Protein AF-G4FPF5-F1 (afdb_monomer)

Foldseek 3Di:
DDDDDDDDDDDDDPVRVVVVVVVVVVVVVVVVVVVVVVVVVVVVVVVVVVQVVLVVVLQVVVQVQQQQFPWKAQDPVQDDDAPQCCVPCVDPFKAWGIWTHRDLQWWIKTKIKGQDDPPFADGIFIKIFTFDADPVGDGDGCVRCVPNHTHIDTSHTQADCPDPRSQKHWDDDPAHTWKTKMKGWGWDADPVHRPDIDIDMDIDMHTYHDDDPPPADDDDDPVVPPPAAEDEDDEPDLAQEAEDDDDPVRDRGSGEYEYEQDDNHQEYAAAQEAYEHANNDQEEHEYELAHYAYEYATHQAQYAYEDQPDQLVRYPPSDGRQEEYEAEAQYQEAPDAREAEREAYNYEYEHHNYAHEYEYHDHAYEYEDEAAQDQDDDPDRPGQWDKAFPVGDGFAQQWIWIWGPVDVVIHIYIYGRHQWYHYPHDIDGGD

Radius of gyration: 33.05 Å; Cα contacts (8 Å, |Δi|>4): 993; chains: 1; bounding box: 118×45×108 Å

Solvent-accessible surface area (backbone atoms only — not comparable to full-atom values): 23109 Å² total; per-residue (Å²): 138,84,85,78,84,81,83,81,86,76,78,81,51,74,65,58,54,51,52,52,50,53,51,52,52,52,52,53,52,53,52,50,53,53,50,51,52,48,50,56,50,51,55,52,50,51,56,49,50,54,51,52,50,52,48,52,50,42,51,53,48,52,44,51,53,42,35,60,12,70,38,43,42,68,57,69,89,74,54,88,77,48,68,70,31,38,83,64,61,72,39,98,66,38,42,76,53,37,35,31,43,49,48,94,60,32,57,53,35,38,34,31,39,30,70,40,59,94,95,53,47,56,52,14,26,36,36,37,31,19,50,51,64,48,102,85,70,44,71,43,37,50,87,74,30,75,89,68,54,42,48,66,44,78,66,47,62,15,20,19,67,88,41,99,50,48,16,54,39,68,48,90,45,100,48,77,39,42,43,51,34,37,35,46,27,31,33,50,62,41,93,91,43,80,83,52,71,50,77,50,71,53,76,52,75,41,45,31,44,87,71,7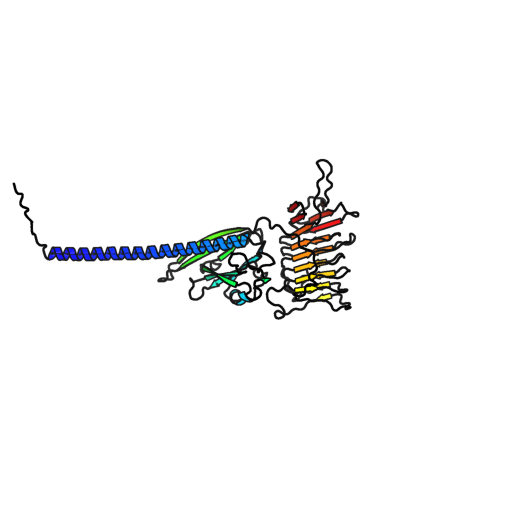2,79,77,70,77,82,83,93,74,84,61,85,75,57,90,88,62,60,76,45,60,58,60,84,84,48,80,45,51,65,46,74,56,86,80,57,90,84,77,55,64,79,93,60,63,41,36,35,33,37,43,49,64,48,42,28,39,27,34,34,80,43,35,27,38,37,35,42,69,25,83,52,52,32,34,38,37,31,28,21,34,46,19,38,41,35,49,19,60,25,44,24,37,42,19,28,39,60,66,62,45,88,67,33,65,95,45,65,82,46,59,30,45,16,36,39,37,42,39,10,56,42,77,87,55,60,16,35,39,29,33,26,56,19,56,20,37,36,31,65,30,84,22,15,25,36,40,37,41,34,86,44,57,18,36,41,42,49,91,59,50,73,43,73,54,65,102,86,44,81,61,37,37,53,47,77,35,17,88,86,79,51,78,50,27,22,69,36,25,29,41,30,35,65,80,45,88,75,63,35,47,36,41,38,28,31,36,40,36,40,36,34,79,76,47,77,46,76,40,97

Sequence (431 aa):
MQLRQLLLTKGFTLVELMVASVIGLLTTTVAGQVMLNHFETSERAEAFQRHRENWTRAANFIEAEVALSESIITDGTKVTIPASCKSVFNQDQTQFKFALNIRQDIHQSIYAVRPSEEGWLKPNTLWRCGPSFDQYGNYLSIEEEVNEGPIAQILLDGLDDNDSHNGFEVRESTSPGKLLNFKLSMVKRNQRNQNVQFSYSNQGSTRTRISPLYSRPTSGSLCTASNMAKFSPKPGSSSTDFKVNLSVNDLTPGQDVLICGKGLVTAIHGSDYDDIIESGANESTTIYGCNGNDVLEGTIANDSLRGDDGSTSNCPDGIKIDGDDILIGNGNNSTNPEILIGGNGFNRYIPGIGNASVIGGDNLDIVFFDKPVQFTDENTTTTNYTFTAKSGGICNRSQCTVKDITNNPQLEYTLENVEILIFPDQRKDLE

pLDDT: mean 77.85, std 11.98, range [40.22, 95.12]

Secondary structure (DSSP, 8-state):
----------PPPHHHHHHHHHHHHHHHHHHHHHHHHHHHHHHHHHHHHHHHHHHHHHHHHHHHHHHH-SEEE--GGG----HHHHHHHTSTT-EEEEEEE--TTS--EEEEEEE--TTS-SSEEEEEEE--B-TTSPBPPTTTSTTT-SEEEEEEEEE-TTSTTTTEEEEPPSSTTTEEEEEEEEEEEETTEEEEEEEEEEEEEEES-S----PPPP---GGG-TTS-EE-PPTT---SEEE----TTSS-TT--EEEE--SS-SEEE--SS-EEEE---SS--EEE--SSS-EEE--SS--EEESS-S-GGGSGGG-------EEE-----SSS-EEEE--SS--EEE--SS-EEEE--SS--EEE-SS-----STT----SEEEE-TTSS---SSEEEEEESSSSSPEEEEEES--EEE-SS-EEE--

Structure (mmCIF, N/CA/C/O backbone):
data_AF-G4FPF5-F1
#
_entry.id   AF-G4FPF5-F1
#
loop_
_atom_site.group_PDB
_atom_site.id
_atom_site.type_symbol
_atom_site.label_atom_id
_atom_site.label_alt_id
_atom_site.label_comp_id
_atom_site.label_asym_id
_atom_site.label_entity_id
_atom_site.label_seq_id
_atom_site.pdbx_PDB_ins_code
_atom_site.Cartn_x
_atom_site.Cartn_y
_atom_site.Cartn_z
_atom_site.occupancy
_atom_site.B_iso_or_equiv
_atom_site.auth_seq_id
_atom_site.auth_comp_id
_atom_site.auth_asym_id
_atom_site.auth_atom_id
_atom_site.pdbx_PDB_model_num
ATOM 1 N N . MET A 1 1 ? -82.902 31.015 58.235 1.00 40.38 1 MET A N 1
ATOM 2 C CA . MET A 1 1 ? -82.934 29.539 58.183 1.00 40.38 1 MET A CA 1
ATOM 3 C C . MET A 1 1 ? -81.486 29.055 58.214 1.00 40.38 1 MET A C 1
ATOM 5 O O . MET A 1 1 ? -80.822 29.070 57.191 1.00 40.38 1 MET A O 1
ATOM 9 N N . GLN A 1 2 ? -80.949 28.811 59.414 1.00 40.41 2 GLN A N 1
ATOM 10 C CA . GLN A 1 2 ? -79.559 28.392 59.633 1.00 40.41 2 GLN A CA 1
ATOM 11 C C . GLN A 1 2 ? -79.492 26.861 59.668 1.00 40.41 2 GLN A C 1
ATOM 13 O O . GLN A 1 2 ? -80.104 26.240 60.534 1.00 40.41 2 GLN A O 1
ATOM 18 N N . LEU A 1 3 ? -78.741 26.268 58.742 1.00 41.72 3 LEU A N 1
ATOM 19 C CA . LEU A 1 3 ? -78.359 24.858 58.770 1.00 41.72 3 LEU A CA 1
ATOM 20 C C . LEU A 1 3 ? -77.103 24.716 59.641 1.00 41.72 3 LEU A C 1
ATOM 22 O O . LEU A 1 3 ? -76.013 25.125 59.248 1.00 41.72 3 LEU A O 1
ATOM 26 N N . ARG A 1 4 ? -77.273 24.172 60.851 1.00 46.78 4 ARG A N 1
ATOM 27 C CA . ARG A 1 4 ? -76.173 23.765 61.734 1.00 46.78 4 ARG A CA 1
ATOM 28 C C . ARG A 1 4 ? -75.574 22.448 61.236 1.00 46.78 4 ARG A C 1
ATOM 30 O O . ARG A 1 4 ? -76.279 21.450 61.122 1.00 46.78 4 ARG A O 1
ATOM 37 N N . GLN A 1 5 ? -74.265 22.463 61.001 1.00 53.94 5 GLN A N 1
ATOM 38 C CA . GLN A 1 5 ? -73.419 21.281 60.858 1.00 53.94 5 GLN A CA 1
ATOM 39 C C . GLN A 1 5 ? -73.469 20.431 62.137 1.00 53.94 5 GLN A C 1
ATOM 41 O O . GLN A 1 5 ? -73.216 20.935 63.231 1.00 53.94 5 GLN A O 1
ATOM 46 N N . LEU A 1 6 ? -73.747 19.136 61.991 1.00 49.66 6 LEU A N 1
ATOM 47 C CA . LEU A 1 6 ? -73.445 18.118 62.996 1.00 49.66 6 LEU A CA 1
ATOM 48 C C . LEU A 1 6 ? -72.134 17.444 62.586 1.00 49.66 6 LEU A C 1
ATOM 50 O O . LEU A 1 6 ? -72.109 16.573 61.721 1.00 49.66 6 LEU A O 1
ATOM 54 N N . LEU A 1 7 ? -71.035 17.897 63.190 1.00 50.34 7 LEU A N 1
ATOM 55 C CA . LEU A 1 7 ? -69.753 17.198 63.167 1.00 50.34 7 LEU A CA 1
ATOM 56 C C . LEU A 1 7 ? -69.902 15.902 63.971 1.00 50.34 7 LEU A C 1
ATOM 58 O O . LEU A 1 7 ? -70.047 15.928 65.192 1.00 50.34 7 LEU A O 1
ATOM 62 N N . LEU A 1 8 ? -69.897 14.770 63.270 1.00 50.66 8 LEU A N 1
ATOM 63 C CA . LEU A 1 8 ? -69.911 13.435 63.857 1.00 50.66 8 LEU A CA 1
ATOM 64 C C . LEU A 1 8 ? -68.474 13.064 64.259 1.00 50.66 8 LEU A C 1
ATOM 66 O O . LEU A 1 8 ? -67.697 12.558 63.454 1.00 50.66 8 LEU A O 1
ATOM 70 N N . THR A 1 9 ? -68.094 13.335 65.504 1.00 56.12 9 THR A N 1
ATOM 71 C CA . THR A 1 9 ? -66.823 12.881 66.086 1.00 56.12 9 THR A CA 1
ATOM 72 C C . THR A 1 9 ? -66.943 11.423 66.538 1.00 56.12 9 THR A C 1
ATOM 74 O O . THR A 1 9 ? -67.223 11.132 67.698 1.00 56.12 9 THR A O 1
ATOM 77 N N . LYS A 1 10 ? -66.721 10.474 65.621 1.00 61.50 10 LYS A N 1
ATOM 78 C CA . LYS A 1 10 ? -66.343 9.101 65.991 1.00 61.50 10 LYS A CA 1
ATOM 79 C C . LYS A 1 10 ? -64.818 9.016 65.995 1.00 61.50 10 LYS A C 1
ATOM 81 O O . LYS A 1 10 ? -64.197 9.096 64.942 1.00 61.50 10 LYS A O 1
ATOM 86 N N . GLY A 1 11 ? -64.224 8.917 67.183 1.00 65.44 11 GLY A N 1
ATOM 87 C CA . GLY A 1 11 ? -62.801 8.610 67.328 1.00 65.44 11 GLY A CA 1
ATOM 88 C C . GLY A 1 11 ? -62.520 7.184 66.855 1.00 65.44 11 GLY A C 1
ATOM 89 O O . GLY A 1 11 ? -63.318 6.285 67.119 1.00 65.44 11 GLY A O 1
ATOM 90 N N . PHE A 1 12 ? -61.411 6.995 66.139 1.00 72.56 12 PHE A N 1
ATOM 91 C CA . PHE A 1 12 ? -60.964 5.678 65.687 1.00 72.56 12 PHE A CA 1
ATOM 92 C C . PHE A 1 12 ? -60.693 4.763 66.879 1.00 72.56 12 PHE A C 1
ATOM 94 O O . PHE A 1 12 ? -60.114 5.181 67.886 1.00 72.56 12 PHE A O 1
ATOM 101 N N . THR A 1 13 ? -61.100 3.504 66.764 1.00 82.81 13 THR A N 1
ATOM 102 C CA . THR A 1 13 ? -60.763 2.497 67.769 1.00 82.81 13 THR A CA 1
ATOM 103 C C . THR A 1 13 ? -59.276 2.136 67.669 1.00 82.81 13 THR A C 1
ATOM 105 O O . THR A 1 13 ? -58.687 2.177 66.589 1.00 82.81 13 THR A O 1
ATOM 108 N N . LEU A 1 14 ? -58.641 1.770 68.791 1.00 79.94 14 LEU A N 1
ATOM 109 C CA . LEU A 1 14 ? -57.212 1.402 68.835 1.00 79.94 14 LEU A CA 1
ATOM 110 C C . LEU A 1 14 ? -56.861 0.313 67.799 1.00 79.94 14 LEU A C 1
ATOM 112 O O . LEU A 1 14 ? -55.793 0.343 67.193 1.00 79.94 14 LEU A O 1
ATOM 116 N N . VAL A 1 15 ? -57.788 -0.623 67.572 1.00 83.44 15 VAL A N 1
ATOM 117 C CA . VAL A 1 15 ? -57.633 -1.720 66.609 1.00 83.44 15 VAL A CA 1
ATOM 118 C C . VAL A 1 15 ? -57.625 -1.205 65.166 1.00 83.44 15 VAL A C 1
ATOM 120 O O . VAL A 1 15 ? -56.769 -1.618 64.392 1.00 83.44 15 VAL A O 1
ATOM 123 N N . GLU A 1 16 ? -58.500 -0.263 64.799 1.00 82.38 16 GLU A N 1
ATOM 124 C CA . GLU A 1 16 ? -58.484 0.356 63.462 1.00 82.38 16 GLU A CA 1
ATOM 125 C C . GLU A 1 16 ? -57.186 1.122 63.203 1.00 82.38 16 GLU A C 1
ATOM 127 O O . GLU A 1 16 ? -56.639 1.053 62.105 1.00 82.38 16 GLU A O 1
ATOM 132 N N . LEU A 1 17 ? -56.658 1.805 64.222 1.00 85.94 17 LEU A N 1
ATOM 133 C CA . LEU A 1 17 ? -55.405 2.553 64.117 1.00 85.94 17 LEU A CA 1
ATOM 134 C C . LEU A 1 17 ? -54.200 1.613 63.933 1.00 85.94 17 LEU A C 1
ATOM 136 O O . LEU A 1 17 ? -53.291 1.912 63.160 1.00 85.94 17 LEU A O 1
ATOM 140 N N . MET A 1 18 ? -54.224 0.443 64.579 1.00 86.06 18 MET A N 1
ATOM 141 C CA . MET A 1 18 ? -53.196 -0.588 64.420 1.00 86.06 18 MET A CA 1
ATOM 142 C C . MET A 1 18 ? -53.283 -1.294 63.057 1.00 86.06 18 MET A C 1
ATOM 144 O O . MET A 1 18 ? -52.263 -1.547 62.424 1.00 86.06 18 MET A O 1
ATOM 148 N N . VAL A 1 19 ? -54.489 -1.574 62.559 1.00 88.19 19 VAL A N 1
ATOM 149 C CA . VAL A 1 19 ? -54.674 -2.153 61.217 1.00 88.19 19 VAL A CA 1
ATOM 150 C C . VAL A 1 19 ? -54.247 -1.155 60.138 1.00 88.19 19 VAL A C 1
ATOM 152 O O . VAL A 1 19 ? -53.532 -1.525 59.207 1.00 88.19 19 VAL A O 1
ATOM 155 N N . ALA A 1 20 ? -54.612 0.121 60.283 1.00 87.50 20 ALA A N 1
ATOM 156 C CA . ALA A 1 20 ? -54.199 1.173 59.361 1.00 87.50 20 ALA A CA 1
ATOM 157 C C . ALA A 1 20 ? -52.673 1.363 59.338 1.00 87.50 20 ALA A C 1
ATOM 159 O O . ALA A 1 20 ? -52.104 1.535 58.260 1.00 87.50 20 ALA A O 1
ATOM 160 N N . SER A 1 21 ? -51.992 1.283 60.489 1.00 88.50 21 SER A N 1
ATOM 161 C CA . SER A 1 21 ? -50.528 1.399 60.542 1.00 88.50 21 SER A CA 1
ATOM 162 C C . SER A 1 21 ? -49.821 0.206 59.896 1.00 88.50 21 SER A C 1
ATOM 164 O O . SER A 1 21 ? -48.852 0.405 59.166 1.00 88.50 21 SER A O 1
ATOM 166 N N . VAL A 1 22 ? -50.333 -1.017 60.077 1.00 90.31 22 VAL A N 1
ATOM 167 C CA . VAL A 1 22 ? -49.793 -2.228 59.434 1.00 90.31 22 VAL A CA 1
ATOM 168 C C . VAL A 1 22 ? -49.974 -2.175 57.918 1.00 90.31 22 VAL A C 1
ATOM 170 O O . VAL A 1 22 ? -49.029 -2.450 57.179 1.00 90.31 22 VAL A O 1
ATOM 173 N N . ILE A 1 23 ? -51.153 -1.771 57.436 1.00 88.56 23 ILE A N 1
ATOM 174 C CA . ILE A 1 23 ? -51.399 -1.606 55.997 1.00 88.56 23 ILE A CA 1
ATOM 175 C C . ILE A 1 23 ? -50.507 -0.494 55.429 1.00 88.56 23 ILE A C 1
ATOM 177 O O . ILE A 1 23 ? -49.920 -0.678 54.366 1.00 88.56 23 ILE A O 1
ATOM 181 N N . GLY A 1 24 ? -50.346 0.626 56.142 1.00 90.00 24 GLY A N 1
ATOM 182 C CA . GLY A 1 24 ? -49.446 1.716 55.750 1.00 90.00 24 GLY A CA 1
ATOM 183 C C . GLY A 1 24 ? -47.975 1.293 55.676 1.00 90.00 24 GLY A C 1
ATOM 184 O O . GLY A 1 24 ? -47.271 1.648 54.732 1.00 90.00 24 GLY A O 1
ATOM 185 N N . LEU A 1 25 ? -47.506 0.479 56.623 1.00 88.50 25 LEU A N 1
ATOM 186 C CA . LEU A 1 25 ? -46.162 -0.108 56.596 1.00 88.50 25 LEU A CA 1
ATOM 187 C C . LEU A 1 25 ? -45.980 -1.061 55.409 1.00 88.50 25 LEU A C 1
ATOM 189 O O . LEU A 1 25 ? -44.968 -1.002 54.715 1.00 88.50 25 LEU A O 1
ATOM 193 N N . LEU A 1 26 ? -46.968 -1.908 55.123 1.00 87.31 26 LEU A N 1
ATOM 194 C CA . LEU A 1 26 ? -46.895 -2.835 53.993 1.00 87.31 26 LEU A CA 1
ATOM 195 C C . LEU A 1 26 ? -46.878 -2.100 52.648 1.00 87.31 26 LEU A C 1
ATOM 197 O O . LEU A 1 26 ? -46.040 -2.402 51.799 1.00 87.31 26 LEU A O 1
ATOM 201 N N . THR A 1 27 ? -47.750 -1.108 52.453 1.00 88.56 27 THR A N 1
ATOM 202 C CA . THR A 1 27 ? -47.812 -0.356 51.190 1.00 88.56 27 THR A CA 1
ATOM 203 C C . THR A 1 27 ? -46.559 0.479 50.957 1.00 88.56 27 THR A C 1
ATOM 205 O O . THR A 1 27 ? -46.042 0.482 49.842 1.00 88.56 27 THR A O 1
ATOM 208 N N . THR A 1 28 ? -46.016 1.125 51.993 1.00 87.31 28 THR A N 1
ATOM 209 C CA . THR A 1 28 ? -44.752 1.874 51.885 1.00 87.31 28 THR A CA 1
ATOM 210 C C . THR A 1 28 ? -43.568 0.962 51.570 1.00 87.31 28 THR A C 1
ATOM 212 O O . THR A 1 28 ? -42.726 1.328 50.752 1.00 87.31 28 THR A O 1
ATOM 215 N N . THR A 1 29 ? -43.533 -0.253 52.126 1.00 89.38 29 THR A N 1
ATOM 216 C CA . THR A 1 29 ? -42.474 -1.231 51.828 1.00 89.38 29 THR A CA 1
ATOM 217 C C . THR A 1 29 ? -42.541 -1.710 50.374 1.00 89.38 29 THR A C 1
ATOM 219 O O . THR A 1 29 ? -41.525 -1.719 49.678 1.00 89.38 29 THR A O 1
ATOM 222 N N . VAL A 1 30 ? -43.738 -2.054 49.885 1.00 87.00 30 VAL A N 1
ATOM 223 C CA . VAL A 1 30 ? -43.945 -2.482 48.490 1.00 87.00 30 VAL A CA 1
ATOM 224 C C . VAL A 1 30 ? -43.628 -1.346 47.516 1.00 87.00 30 VAL A C 1
ATOM 226 O O . VAL A 1 30 ? -42.902 -1.555 46.546 1.00 87.00 30 VAL A O 1
ATOM 229 N N . ALA A 1 31 ? -44.104 -0.128 47.788 1.00 82.38 31 ALA A N 1
ATOM 230 C CA . ALA A 1 31 ? -43.799 1.041 46.967 1.00 82.38 31 ALA A CA 1
ATOM 231 C C . ALA A 1 31 ? -42.291 1.348 46.940 1.00 82.38 31 ALA A C 1
ATOM 233 O O . ALA A 1 31 ? -41.744 1.635 45.875 1.00 82.38 31 ALA A O 1
ATOM 234 N N . GLY A 1 32 ? -41.603 1.214 48.080 1.00 87.00 32 GLY A N 1
ATOM 235 C CA . GLY A 1 32 ? -40.152 1.374 48.174 1.00 87.00 32 GLY A CA 1
ATOM 236 C C . GLY A 1 32 ? -39.386 0.360 47.322 1.00 87.00 32 GLY A C 1
ATOM 237 O O . GLY A 1 32 ? -38.477 0.739 46.587 1.00 87.00 32 GLY A O 1
ATOM 238 N N . GLN A 1 33 ? -39.785 -0.915 47.344 1.00 83.25 33 GLN A N 1
ATOM 239 C CA . GLN A 1 33 ? -39.173 -1.947 46.497 1.00 83.25 33 GLN A CA 1
ATOM 240 C C . GLN A 1 33 ? -39.401 -1.693 45.002 1.00 83.25 33 GLN A C 1
ATOM 242 O O . GLN A 1 33 ? -38.477 -1.854 44.205 1.00 83.25 33 GLN A O 1
ATOM 247 N N . VAL A 1 34 ? -40.603 -1.260 44.611 1.00 84.25 34 VAL A N 1
ATOM 248 C CA . VAL A 1 34 ? -40.903 -0.903 43.215 1.00 84.25 34 VAL A CA 1
ATOM 249 C C . VAL A 1 34 ? -40.045 0.278 42.757 1.00 84.25 34 VAL A C 1
ATOM 251 O O . VAL A 1 34 ? -39.490 0.237 41.661 1.00 84.25 34 VAL A O 1
ATOM 254 N N . MET A 1 35 ? -39.882 1.298 43.600 1.00 82.44 35 MET A N 1
ATOM 255 C CA . MET A 1 35 ? -39.058 2.469 43.295 1.00 82.44 35 MET A CA 1
ATOM 256 C C . MET A 1 35 ? -37.569 2.117 43.170 1.00 82.44 35 MET A C 1
ATOM 258 O O . MET A 1 35 ? -36.920 2.565 42.229 1.00 82.44 35 MET A O 1
ATOM 262 N N . LEU A 1 36 ? -37.037 1.265 44.055 1.00 79.31 36 LEU A N 1
ATOM 263 C CA . LEU A 1 36 ? -35.657 0.771 43.958 1.00 79.31 36 LEU A CA 1
ATOM 264 C C . LEU A 1 36 ? -35.427 -0.029 42.673 1.00 79.31 36 LEU A C 1
ATOM 266 O O . LEU A 1 36 ? -34.446 0.207 41.971 1.00 79.31 36 LEU A O 1
ATOM 270 N N . ASN A 1 37 ? -36.357 -0.921 42.324 1.00 75.69 37 ASN A N 1
ATOM 271 C CA . ASN A 1 37 ? -36.291 -1.650 41.059 1.00 75.69 37 ASN A CA 1
ATOM 272 C C . ASN A 1 37 ? -36.332 -0.693 39.862 1.00 75.69 37 ASN A C 1
ATOM 274 O O . ASN A 1 37 ? -35.590 -0.889 38.903 1.00 75.69 37 ASN A O 1
ATOM 278 N N . HIS A 1 38 ? -37.157 0.356 39.923 1.00 77.94 38 HIS A N 1
ATOM 279 C CA . HIS A 1 38 ? -37.226 1.352 38.861 1.00 77.94 38 HIS A CA 1
ATOM 280 C C . HIS A 1 38 ? -35.894 2.093 38.686 1.00 77.94 38 HIS A C 1
ATOM 282 O O . HIS A 1 38 ? -35.398 2.162 37.561 1.00 77.94 38 HIS A O 1
ATOM 288 N N . PHE A 1 39 ? -35.268 2.547 39.777 1.00 78.12 39 PHE A N 1
ATOM 289 C CA . PHE A 1 39 ? -33.956 3.196 39.720 1.00 78.12 39 PHE A CA 1
ATOM 290 C C . PHE A 1 39 ? -32.867 2.280 39.161 1.00 78.12 39 PHE A C 1
ATOM 292 O O . PHE A 1 39 ? -32.126 2.685 38.267 1.00 78.12 39 PHE A O 1
ATOM 299 N N . GLU A 1 40 ? -32.809 1.018 39.592 1.00 77.56 40 GLU A N 1
ATOM 300 C CA . GLU A 1 40 ? -31.832 0.084 39.024 1.00 77.56 40 GLU A CA 1
ATOM 301 C C . GLU A 1 40 ? -32.073 -0.152 37.525 1.00 77.56 40 GLU A C 1
ATOM 303 O O . GLU A 1 40 ? -31.121 -0.284 36.753 1.00 77.56 40 GLU A O 1
ATOM 308 N N . THR A 1 41 ? -33.333 -0.204 37.078 1.00 75.75 41 THR A N 1
ATOM 309 C CA . THR A 1 41 ? -33.639 -0.360 35.649 1.00 75.75 41 THR A CA 1
ATOM 310 C C . THR A 1 41 ? -33.286 0.878 34.831 1.00 75.75 41 THR A C 1
ATOM 312 O O . THR A 1 41 ? -32.745 0.723 33.734 1.00 75.75 41 THR A O 1
ATOM 315 N N . SER A 1 42 ? -33.524 2.087 35.350 1.00 75.25 42 SER A N 1
ATOM 316 C CA . SER A 1 42 ? -33.183 3.328 34.650 1.00 75.25 42 SER A CA 1
ATOM 317 C C . SER A 1 42 ? -31.673 3.506 34.537 1.00 75.25 42 SER A C 1
ATOM 319 O O . SER A 1 42 ? -31.180 3.771 33.445 1.00 75.25 42 SER A O 1
ATOM 321 N N . GLU A 1 43 ? -30.924 3.254 35.614 1.00 75.69 43 GLU A N 1
ATOM 322 C CA . GLU A 1 43 ? -29.456 3.306 35.595 1.00 75.69 43 GLU A CA 1
ATOM 323 C C . GLU A 1 43 ? -28.870 2.301 34.594 1.00 75.69 43 GLU A C 1
ATOM 325 O O . GLU A 1 43 ? -27.951 2.609 33.827 1.00 75.69 43 GLU A O 1
ATOM 330 N N . ARG A 1 44 ? -29.423 1.081 34.550 1.00 72.56 44 ARG A N 1
ATOM 331 C CA . ARG A 1 44 ? -28.991 0.061 33.586 1.00 72.56 44 ARG A CA 1
ATOM 332 C C . ARG A 1 44 ? -29.275 0.480 32.148 1.00 72.56 44 ARG A C 1
ATOM 334 O O . ARG A 1 44 ? -28.412 0.232 31.300 1.00 72.56 44 ARG A O 1
ATOM 341 N N . ALA A 1 45 ? -30.436 1.078 31.888 1.00 73.81 45 ALA A N 1
ATOM 342 C CA . ALA A 1 45 ? -30.833 1.551 30.567 1.00 73.81 45 ALA A CA 1
ATOM 343 C C . ALA A 1 45 ? -29.952 2.716 30.095 1.00 73.81 45 ALA A C 1
ATOM 345 O O . ALA A 1 45 ? -29.416 2.660 28.991 1.00 73.81 45 ALA A O 1
ATOM 346 N N . GLU A 1 46 ? -29.707 3.707 30.949 1.00 78.19 46 GLU A N 1
ATOM 347 C CA . GLU A 1 46 ? -28.865 4.864 30.630 1.00 78.19 46 GLU A CA 1
ATOM 348 C C . GLU A 1 46 ? -27.414 4.451 30.347 1.00 78.19 46 GLU A C 1
ATOM 350 O O . GLU A 1 46 ? -26.816 4.847 29.348 1.00 78.19 46 GLU A O 1
ATOM 355 N N . ALA A 1 47 ? -26.836 3.590 31.188 1.00 72.19 47 ALA A N 1
ATOM 356 C CA . ALA A 1 47 ? -25.485 3.087 30.955 1.00 72.19 47 ALA A CA 1
ATOM 357 C C . ALA A 1 47 ? -25.388 2.243 29.669 1.00 72.19 47 ALA A C 1
ATOM 359 O O . ALA A 1 47 ? -24.331 2.187 29.052 1.00 72.19 47 ALA A O 1
ATOM 360 N N . PHE A 1 48 ? -26.471 1.575 29.255 1.00 75.00 48 PHE A N 1
ATOM 361 C CA . PHE A 1 48 ? -26.509 0.870 27.970 1.00 75.00 48 PHE A CA 1
ATOM 362 C C . PHE A 1 48 ? -26.591 1.842 26.783 1.00 75.00 48 PHE A C 1
ATOM 364 O O . PHE A 1 48 ? -25.914 1.631 25.780 1.00 75.00 48 PHE A O 1
ATOM 371 N N . GLN A 1 49 ? -27.361 2.927 26.905 1.00 80.19 49 GLN A N 1
ATOM 372 C CA . GLN A 1 49 ? -27.433 3.976 25.884 1.00 80.19 49 GLN A CA 1
ATOM 373 C C . GLN A 1 49 ? -26.076 4.646 25.665 1.00 80.19 49 GLN A C 1
ATOM 375 O O . GLN A 1 49 ? -25.606 4.676 24.532 1.00 80.19 49 GLN A O 1
ATOM 380 N N . ARG A 1 50 ? -25.394 5.061 26.742 1.00 81.94 50 ARG A N 1
ATOM 381 C CA . ARG A 1 50 ? -24.044 5.649 26.659 1.00 81.94 50 ARG A CA 1
ATOM 382 C C . ARG A 1 50 ? -23.048 4.730 25.959 1.00 81.94 50 ARG A C 1
ATOM 384 O O . ARG A 1 50 ? -22.274 5.166 25.116 1.00 81.94 50 ARG A O 1
ATOM 391 N N . HIS A 1 51 ? -23.096 3.439 26.273 1.00 78.19 51 HIS A N 1
ATOM 392 C CA . HIS A 1 51 ? -22.213 2.465 25.644 1.00 78.19 51 HIS A CA 1
ATOM 393 C C . HIS A 1 51 ? -22.513 2.300 24.144 1.00 78.19 51 HIS A C 1
ATOM 395 O O . HIS A 1 51 ? -21.596 2.280 23.327 1.00 78.19 51 HIS A O 1
ATOM 401 N N . ARG A 1 52 ? -23.795 2.276 23.757 1.00 82.00 52 ARG A N 1
ATOM 402 C CA . ARG A 1 52 ? -24.209 2.233 22.347 1.00 82.00 52 ARG A CA 1
ATOM 403 C C . ARG A 1 52 ? -23.809 3.497 21.577 1.00 82.00 52 ARG A C 1
ATOM 405 O O . ARG A 1 52 ? -23.453 3.401 20.404 1.00 82.00 52 ARG A O 1
ATOM 412 N N . GLU A 1 53 ? -23.861 4.662 22.213 1.00 86.06 53 GLU A N 1
ATOM 413 C CA . GLU A 1 53 ? -23.418 5.932 21.627 1.00 86.06 53 GLU A CA 1
ATOM 414 C C . GLU A 1 53 ? -21.903 5.958 21.401 1.00 86.06 53 GLU A C 1
ATOM 416 O O . GLU A 1 53 ? -21.466 6.264 20.290 1.00 86.06 53 GLU A O 1
ATOM 421 N N . ASN A 1 54 ? -21.110 5.574 22.408 1.00 85.06 54 ASN A N 1
ATOM 422 C CA . ASN A 1 54 ? -19.653 5.452 22.283 1.00 85.06 54 ASN A CA 1
ATOM 423 C C . ASN A 1 54 ? -19.275 4.479 21.167 1.00 85.06 54 ASN A C 1
ATOM 425 O O . ASN A 1 54 ? -18.413 4.767 20.342 1.00 85.06 54 ASN A O 1
ATOM 429 N N . TRP A 1 55 ? -19.984 3.358 21.098 1.00 83.25 55 TRP A N 1
ATOM 430 C CA . TRP A 1 55 ? -19.801 2.373 20.050 1.00 83.25 55 TRP A CA 1
ATOM 431 C C . TRP A 1 55 ? -20.115 2.912 18.652 1.00 83.25 55 TRP A C 1
ATOM 433 O O . TRP A 1 55 ? -19.305 2.765 17.742 1.00 83.25 55 TRP A O 1
ATOM 443 N N . THR A 1 56 ? -21.270 3.560 18.480 1.00 87.00 56 THR A N 1
ATOM 444 C CA . THR A 1 56 ? -21.662 4.139 17.185 1.00 87.00 56 THR A CA 1
ATOM 445 C C . THR A 1 56 ? -20.640 5.186 16.742 1.00 87.00 56 THR A C 1
ATOM 447 O O . THR A 1 56 ? -20.292 5.259 15.568 1.00 87.00 56 THR A O 1
ATOM 450 N N . ARG A 1 57 ? -20.098 5.962 17.687 1.00 89.31 57 ARG A N 1
ATOM 451 C CA . ARG A 1 57 ? -19.029 6.926 17.418 1.00 89.31 57 ARG A CA 1
ATOM 452 C C . ARG A 1 57 ? -17.736 6.244 16.968 1.00 89.31 57 ARG A C 1
ATOM 454 O O . ARG A 1 57 ? -17.162 6.684 15.980 1.00 89.31 57 ARG A O 1
ATOM 461 N N . ALA A 1 58 ? -17.308 5.183 17.651 1.00 89.25 58 ALA A N 1
ATOM 462 C CA . ALA A 1 58 ? -16.116 4.421 17.279 1.00 89.25 58 ALA A CA 1
ATOM 463 C C . ALA A 1 58 ? -16.265 3.756 15.900 1.00 89.25 58 ALA A C 1
ATOM 465 O O . ALA A 1 58 ? -15.353 3.835 15.084 1.00 89.25 58 ALA A O 1
ATOM 466 N N . ALA A 1 59 ? -17.426 3.162 15.609 1.00 88.50 59 ALA A N 1
ATOM 467 C CA . ALA A 1 59 ? -17.709 2.557 14.310 1.00 88.50 59 ALA A CA 1
ATOM 468 C C . ALA A 1 59 ? -17.696 3.599 13.182 1.00 88.50 59 ALA A C 1
ATOM 470 O O . ALA A 1 59 ? -16.980 3.416 12.206 1.00 88.50 59 ALA A O 1
ATOM 471 N N . ASN A 1 60 ? -18.399 4.725 13.350 1.00 89.62 60 ASN A N 1
ATOM 472 C CA . ASN A 1 60 ? -18.402 5.808 12.362 1.00 89.62 60 ASN A CA 1
ATOM 473 C C . ASN A 1 60 ? -17.001 6.396 12.144 1.00 89.62 60 ASN A C 1
ATOM 475 O O . ASN A 1 60 ? -16.668 6.796 11.033 1.00 89.62 60 ASN A O 1
ATOM 479 N N . PHE A 1 61 ? -16.189 6.466 13.201 1.00 90.31 61 PHE A N 1
ATOM 480 C CA . PHE A 1 61 ? -14.807 6.918 13.105 1.00 90.31 61 PHE A CA 1
ATOM 481 C C . PHE A 1 61 ? -13.961 5.955 12.260 1.00 90.31 61 PHE A C 1
ATOM 483 O O . PHE A 1 61 ? -13.310 6.400 11.320 1.00 90.31 61 PHE A O 1
ATOM 490 N N . ILE A 1 62 ? -14.032 4.644 12.530 1.00 89.94 62 ILE A N 1
ATOM 491 C CA . ILE A 1 62 ? -13.353 3.618 11.720 1.00 89.94 62 ILE A CA 1
ATOM 492 C C . ILE A 1 62 ? -13.831 3.697 10.268 1.00 89.94 62 ILE A C 1
ATOM 494 O O . ILE A 1 62 ? -13.024 3.679 9.348 1.00 89.94 62 ILE A O 1
ATOM 498 N N . GLU A 1 63 ? -15.141 3.821 10.048 1.00 89.00 63 GLU A N 1
ATOM 499 C CA . GLU A 1 63 ? -15.711 3.910 8.705 1.00 89.00 63 GLU A CA 1
ATOM 500 C C . GLU A 1 63 ? -15.209 5.130 7.931 1.00 89.00 63 GLU A C 1
ATOM 502 O O . GLU A 1 63 ? -14.886 5.000 6.750 1.00 89.00 63 GLU A O 1
ATOM 507 N N . ALA A 1 64 ? -15.116 6.287 8.589 1.00 87.56 64 ALA A N 1
ATOM 508 C CA . ALA A 1 64 ? -14.595 7.512 7.996 1.00 87.56 64 ALA A CA 1
ATOM 509 C C . ALA A 1 64 ? -13.095 7.412 7.694 1.00 87.56 64 ALA A C 1
ATOM 511 O O . ALA A 1 64 ? -12.667 7.827 6.621 1.00 87.56 64 ALA A O 1
ATOM 512 N N . GLU A 1 65 ? -12.307 6.836 8.602 1.00 87.69 65 GLU A N 1
ATOM 513 C CA . GLU A 1 65 ? -10.867 6.670 8.403 1.00 87.69 65 GLU A CA 1
ATOM 514 C C . GLU A 1 65 ? -10.562 5.683 7.271 1.00 87.69 65 GLU A C 1
ATOM 516 O O . GLU A 1 65 ? -9.737 5.974 6.410 1.00 87.69 65 GLU A O 1
ATOM 521 N N . VAL A 1 66 ? -11.299 4.571 7.185 1.00 88.00 66 VAL A N 1
ATOM 522 C CA . VAL A 1 66 ? -11.202 3.648 6.044 1.00 88.00 66 VAL A CA 1
ATOM 523 C C . VAL A 1 66 ? -11.636 4.332 4.752 1.00 88.00 66 VAL A C 1
ATOM 525 O O . VAL A 1 66 ? -10.997 4.160 3.723 1.00 88.00 66 VAL A O 1
ATOM 528 N N . ALA A 1 67 ? -12.698 5.140 4.777 1.00 84.00 67 ALA A N 1
ATOM 529 C CA . ALA A 1 67 ? -13.134 5.872 3.589 1.00 84.00 67 ALA A CA 1
ATOM 530 C C . ALA A 1 67 ? -12.095 6.900 3.107 1.00 84.00 67 ALA A C 1
ATOM 532 O O . ALA A 1 67 ? -12.114 7.275 1.934 1.00 84.00 67 ALA A O 1
ATOM 533 N N . LEU A 1 68 ? -11.208 7.365 3.989 1.00 82.12 68 LEU A N 1
ATOM 534 C CA . LEU A 1 68 ? -10.098 8.254 3.652 1.00 82.12 68 LEU A CA 1
ATOM 535 C C . LEU A 1 68 ? -8.825 7.508 3.249 1.00 82.12 68 LEU A C 1
ATOM 537 O O . LEU A 1 68 ? -7.950 8.145 2.670 1.00 82.12 68 LEU A O 1
ATOM 541 N N . SER A 1 69 ? -8.723 6.205 3.516 1.00 82.00 69 SER A N 1
ATOM 542 C CA . SER A 1 69 ? -7.507 5.449 3.242 1.00 82.00 69 SER A CA 1
ATOM 543 C C . SER A 1 69 ? -7.345 5.088 1.763 1.00 82.00 69 SER A C 1
ATOM 545 O O . SER A 1 69 ? -8.323 4.959 1.019 1.00 82.00 69 SER A O 1
ATOM 547 N N . GLU A 1 70 ? -6.093 4.936 1.333 1.00 77.75 70 GLU A N 1
ATOM 548 C CA . GLU A 1 70 ? -5.711 4.453 0.003 1.00 77.75 70 GLU A CA 1
ATOM 549 C C . GLU A 1 70 ? -5.769 2.923 -0.060 1.00 77.75 70 GLU A C 1
ATOM 551 O O . GLU A 1 70 ? -6.349 2.363 -0.996 1.00 77.75 70 GLU A O 1
ATOM 556 N N . SER A 1 71 ? -5.238 2.251 0.965 1.00 79.50 71 SER A N 1
ATOM 557 C CA . SER A 1 71 ? -5.210 0.790 1.063 1.00 79.50 71 SER A CA 1
ATOM 558 C C . SER A 1 71 ? -5.512 0.295 2.484 1.00 79.50 71 SER A C 1
ATOM 560 O O . SER A 1 71 ? -5.540 1.061 3.456 1.00 79.50 71 SER A O 1
ATOM 562 N N . ILE A 1 72 ? -5.815 -1.002 2.589 1.00 85.00 72 ILE A N 1
ATOM 563 C CA . ILE A 1 72 ? -6.102 -1.709 3.844 1.00 85.00 72 ILE A CA 1
ATOM 564 C C . ILE A 1 72 ? -5.181 -2.919 3.941 1.00 85.00 72 ILE A C 1
ATOM 566 O O . ILE A 1 72 ? -5.148 -3.753 3.040 1.00 85.00 72 ILE A O 1
ATOM 570 N N . ILE A 1 73 ? -4.497 -3.061 5.067 1.00 81.69 73 ILE A N 1
ATOM 571 C CA . ILE A 1 73 ? -3.572 -4.159 5.325 1.00 81.69 73 ILE A CA 1
ATOM 572 C C . ILE A 1 73 ? -4.154 -5.009 6.454 1.00 81.69 73 ILE A C 1
ATOM 574 O O . ILE A 1 73 ? -4.360 -4.527 7.565 1.00 81.69 73 ILE A O 1
ATOM 578 N N . THR A 1 74 ? -4.461 -6.276 6.182 1.00 81.56 74 THR A N 1
ATOM 579 C CA . THR A 1 74 ? -4.989 -7.221 7.188 1.00 81.56 74 THR A CA 1
ATOM 580 C C . THR A 1 74 ? -3.927 -8.166 7.738 1.00 81.56 74 THR A C 1
ATOM 582 O O . THR A 1 74 ? -4.162 -8.814 8.755 1.00 81.56 74 THR A O 1
ATOM 585 N N . ASP A 1 75 ? -2.753 -8.215 7.111 1.00 73.12 75 ASP A N 1
ATOM 586 C CA . ASP A 1 75 ? -1.616 -9.007 7.567 1.00 73.12 75 ASP A CA 1
ATOM 587 C C . ASP A 1 75 ? -0.680 -8.151 8.428 1.00 73.12 75 ASP A C 1
ATOM 589 O O . ASP A 1 75 ? -0.111 -7.165 7.963 1.00 73.12 75 ASP A O 1
ATOM 593 N N . GLY A 1 76 ? -0.514 -8.533 9.695 1.00 67.69 76 GLY A N 1
ATOM 594 C CA . GLY A 1 76 ? 0.333 -7.806 10.641 1.00 67.69 76 GLY A CA 1
ATOM 595 C C . GLY A 1 76 ? 1.830 -7.904 10.344 1.00 67.69 76 GLY A C 1
ATOM 596 O O . GLY A 1 76 ? 2.592 -7.104 10.878 1.00 67.69 76 GLY A O 1
ATOM 597 N N . THR A 1 77 ? 2.265 -8.850 9.506 1.00 71.44 77 THR A N 1
ATOM 598 C CA . THR A 1 77 ? 3.681 -8.982 9.113 1.00 71.44 77 THR A CA 1
ATOM 599 C C . THR A 1 77 ? 4.129 -7.904 8.131 1.00 71.44 77 THR A C 1
ATOM 601 O O . THR A 1 77 ? 5.313 -7.593 8.075 1.00 71.44 77 THR A O 1
ATOM 604 N N . LYS A 1 78 ? 3.180 -7.290 7.417 1.00 66.88 78 LYS A N 1
ATOM 605 C CA . LYS A 1 78 ? 3.416 -6.235 6.422 1.00 66.88 78 LYS A CA 1
ATOM 606 C C . LYS A 1 78 ? 3.358 -4.821 7.008 1.00 66.88 78 LYS A C 1
ATOM 608 O O . LYS A 1 78 ? 3.288 -3.846 6.274 1.00 66.88 78 LYS A O 1
ATOM 613 N N . VAL A 1 79 ? 3.300 -4.697 8.336 1.00 73.06 79 VAL A N 1
ATOM 614 C CA . VAL A 1 79 ? 3.037 -3.426 9.021 1.00 73.06 79 VAL A CA 1
ATOM 615 C C . VAL A 1 79 ? 4.192 -3.081 9.951 1.00 73.06 79 VAL A C 1
ATOM 617 O O . VAL A 1 79 ? 4.369 -3.686 11.010 1.00 73.06 79 VAL A O 1
ATOM 620 N N . THR A 1 80 ? 4.936 -2.031 9.608 1.00 72.94 80 THR A N 1
ATOM 621 C CA . THR A 1 80 ? 6.007 -1.505 10.464 1.00 72.94 80 THR A CA 1
ATOM 622 C C . THR A 1 80 ? 5.441 -0.661 11.607 1.00 72.94 80 THR A C 1
ATOM 624 O O . THR A 1 80 ? 5.013 0.478 11.422 1.00 72.94 80 THR A O 1
ATOM 627 N N . ILE A 1 81 ? 5.442 -1.204 12.828 1.00 76.44 81 ILE A N 1
ATOM 628 C CA . ILE A 1 81 ? 4.934 -0.500 14.015 1.00 76.44 81 ILE A CA 1
ATOM 629 C C . ILE A 1 81 ? 5.907 0.627 14.434 1.00 76.44 81 ILE A C 1
ATOM 631 O O . ILE A 1 81 ? 7.055 0.338 14.808 1.00 76.44 81 ILE A O 1
ATOM 635 N N . PRO A 1 82 ? 5.454 1.896 14.476 1.00 75.06 82 PRO A N 1
ATOM 636 C CA . PRO A 1 82 ? 6.260 3.029 14.933 1.00 75.06 82 PRO A CA 1
ATOM 637 C C . PRO A 1 82 ? 6.723 2.869 16.386 1.00 75.06 82 PRO A C 1
ATOM 639 O O . PRO A 1 82 ? 5.997 2.329 17.225 1.00 75.06 82 PRO A O 1
ATOM 642 N N . ALA A 1 83 ? 7.919 3.366 16.728 1.00 72.62 83 ALA A N 1
ATOM 643 C CA . ALA A 1 83 ? 8.484 3.175 18.071 1.00 72.62 83 ALA A CA 1
ATOM 644 C C . ALA A 1 83 ? 7.629 3.772 19.200 1.00 72.62 83 ALA A C 1
ATOM 646 O O . ALA A 1 83 ? 7.568 3.175 20.276 1.00 72.62 83 ALA A O 1
ATOM 647 N N . SER A 1 84 ? 6.929 4.882 18.945 1.00 76.44 84 SER A N 1
ATOM 648 C CA . SER A 1 84 ? 5.972 5.496 19.879 1.00 76.44 84 SER A CA 1
ATOM 649 C C . SER A 1 84 ? 4.860 4.523 20.293 1.00 76.44 84 SER A C 1
ATOM 651 O O . SER A 1 84 ? 4.451 4.483 21.454 1.00 76.44 84 SER A O 1
ATOM 653 N N . CYS A 1 85 ? 4.431 3.665 19.366 1.00 82.12 85 CYS A N 1
ATOM 654 C CA . CYS A 1 85 ? 3.362 2.697 19.568 1.00 82.12 85 CYS A CA 1
ATOM 655 C C . CYS A 1 85 ? 3.854 1.302 19.979 1.00 82.12 85 CYS A C 1
ATOM 657 O O . CYS A 1 85 ? 3.057 0.494 20.458 1.00 82.12 85 CYS A O 1
ATOM 659 N N . LYS A 1 86 ? 5.156 0.995 19.878 1.00 79.00 86 LYS A N 1
ATOM 660 C CA . LYS A 1 86 ? 5.698 -0.328 20.261 1.00 79.00 86 LYS A CA 1
ATOM 661 C C . LYS A 1 86 ? 5.349 -0.725 21.698 1.00 79.00 86 LYS A C 1
ATOM 663 O O . LYS A 1 86 ? 5.123 -1.901 21.959 1.00 79.00 86 LYS A O 1
ATOM 668 N N . SER A 1 87 ? 5.244 0.238 22.615 1.00 74.12 87 SER A N 1
ATOM 669 C CA . SER A 1 87 ? 4.862 -0.004 24.016 1.00 74.12 87 SER A CA 1
ATOM 670 C C . SER A 1 87 ? 3.489 -0.673 24.175 1.00 74.12 87 SER A C 1
ATOM 672 O O . SER A 1 87 ? 3.282 -1.432 25.124 1.00 74.12 87 SER A O 1
ATOM 674 N N . VAL A 1 88 ? 2.572 -0.424 23.237 1.00 74.06 88 VAL A N 1
ATOM 675 C CA . VAL A 1 88 ? 1.207 -0.963 23.228 1.00 74.06 88 VAL A CA 1
ATOM 676 C C . VAL A 1 88 ? 1.109 -2.197 22.330 1.00 74.06 88 VAL A C 1
ATOM 678 O O . VAL A 1 88 ? 0.451 -3.173 22.694 1.00 74.06 88 VAL A O 1
ATOM 681 N N . PHE A 1 89 ? 1.775 -2.181 21.173 1.00 76.25 89 PHE A N 1
ATOM 682 C CA . PHE A 1 89 ? 1.575 -3.186 20.124 1.00 76.25 89 PHE A CA 1
ATOM 683 C C . PHE A 1 89 ? 2.552 -4.374 20.177 1.00 76.25 89 PHE A C 1
ATOM 685 O O . PHE A 1 89 ? 2.204 -5.429 19.662 1.00 76.25 89 PHE A O 1
ATOM 692 N N . ASN A 1 90 ? 3.701 -4.273 20.863 1.00 71.94 90 ASN A N 1
ATOM 693 C CA . ASN A 1 90 ? 4.649 -5.394 21.031 1.00 71.94 90 ASN A CA 1
ATOM 694 C C . ASN A 1 90 ? 4.409 -6.232 22.302 1.00 71.94 90 ASN A C 1
ATOM 696 O O . ASN A 1 90 ? 5.286 -6.985 22.719 1.00 71.94 90 ASN A O 1
ATOM 700 N N . GLN A 1 91 ? 3.259 -6.086 22.963 1.00 73.25 91 GLN A N 1
ATOM 701 C CA . GLN A 1 91 ? 2.927 -6.911 24.125 1.00 73.25 91 GLN A CA 1
ATOM 702 C C . GLN A 1 91 ? 2.296 -8.237 23.688 1.00 73.25 91 GLN A C 1
ATOM 704 O O . GLN A 1 91 ? 1.434 -8.245 22.814 1.00 73.25 91 GLN A O 1
ATOM 709 N N . ASP A 1 92 ? 2.628 -9.334 24.377 1.00 67.19 92 ASP A N 1
ATOM 710 C CA . ASP A 1 92 ? 2.160 -10.702 24.071 1.00 67.19 92 ASP A CA 1
ATOM 711 C C . ASP A 1 92 ? 0.625 -10.876 24.063 1.00 67.19 92 ASP A C 1
ATOM 713 O O . ASP A 1 92 ? 0.103 -11.895 23.615 1.00 67.19 92 ASP A O 1
ATOM 717 N N . GLN A 1 93 ? -0.116 -9.899 24.594 1.00 75.06 93 GLN A N 1
ATOM 718 C CA . GLN A 1 93 ? -1.578 -9.917 24.694 1.00 75.06 93 GLN A CA 1
ATOM 719 C C . GLN A 1 93 ? -2.277 -9.018 23.667 1.00 75.06 93 GLN A C 1
ATOM 721 O O . GLN A 1 93 ? -3.509 -8.988 23.629 1.00 75.06 93 GLN A O 1
A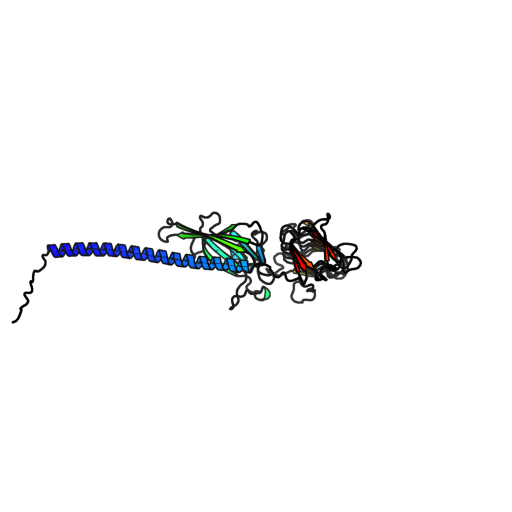TOM 726 N N . THR A 1 94 ? -1.521 -8.278 22.857 1.00 83.06 94 THR A N 1
ATOM 727 C CA . THR A 1 94 ? -2.079 -7.390 21.841 1.00 83.06 94 THR A CA 1
ATOM 728 C C . THR A 1 94 ? -2.288 -8.161 20.545 1.00 83.06 94 THR A C 1
ATOM 730 O O . THR A 1 94 ? -1.367 -8.747 19.985 1.00 83.06 94 THR A O 1
ATOM 733 N N . GLN A 1 95 ? -3.523 -8.166 20.054 1.00 85.75 95 GLN A N 1
ATOM 734 C CA . GLN A 1 95 ? -3.885 -8.785 18.787 1.00 85.75 95 GLN A CA 1
ATOM 735 C C . GLN A 1 95 ? -4.039 -7.714 17.721 1.00 85.75 95 GLN A C 1
ATOM 737 O O . GLN A 1 95 ? -4.996 -6.936 17.769 1.00 85.75 95 GLN A O 1
ATOM 742 N N . PHE A 1 96 ? -3.127 -7.705 16.751 1.00 87.25 96 PHE A N 1
ATOM 743 C CA . PHE A 1 96 ? -3.281 -6.930 15.524 1.00 87.25 96 PHE A CA 1
ATOM 744 C C . PHE A 1 96 ? -4.563 -7.337 14.784 1.00 87.25 96 PHE A C 1
ATOM 746 O O . PHE A 1 96 ? -4.971 -8.503 14.819 1.00 87.25 96 PHE A O 1
ATOM 753 N N . LYS A 1 97 ? -5.224 -6.364 14.152 1.00 88.75 97 LYS A N 1
ATOM 754 C CA . LYS A 1 97 ? -6.493 -6.581 13.446 1.00 88.75 97 LYS A CA 1
ATOM 755 C C . LYS A 1 97 ? -6.433 -6.101 12.007 1.00 88.75 97 LYS A C 1
ATOM 757 O O . LYS A 1 97 ? -6.778 -6.864 11.115 1.00 88.75 97 LYS A O 1
ATOM 762 N N . PHE A 1 98 ? -6.040 -4.850 11.802 1.00 89.56 98 PHE A N 1
ATOM 763 C CA . PHE A 1 98 ? -5.809 -4.278 10.481 1.00 89.56 98 PHE A CA 1
ATOM 764 C C . PHE A 1 98 ? -5.007 -2.980 10.610 1.00 89.56 98 PHE A C 1
ATOM 766 O O . PHE A 1 98 ? -4.975 -2.361 11.677 1.00 89.56 98 PHE A O 1
ATOM 773 N N . ALA A 1 99 ? -4.391 -2.559 9.516 1.00 87.75 99 ALA A N 1
ATOM 774 C CA . ALA A 1 99 ? -3.795 -1.250 9.343 1.00 87.75 99 ALA A CA 1
ATOM 775 C C . ALA A 1 99 ? -4.358 -0.575 8.088 1.00 87.75 99 ALA A C 1
ATOM 777 O O . ALA A 1 99 ? -4.890 -1.229 7.188 1.00 87.75 99 ALA A O 1
ATOM 778 N N . LEU A 1 100 ? -4.270 0.747 8.054 1.00 87.56 100 LEU A N 1
ATOM 779 C CA . LEU A 1 100 ? -4.727 1.586 6.960 1.00 87.56 100 LEU A CA 1
ATOM 780 C C . LEU A 1 100 ? -3.579 2.476 6.512 1.00 87.56 100 LEU A C 1
ATOM 782 O O . LEU A 1 100 ? -3.013 3.208 7.331 1.00 87.56 100 LEU A O 1
ATOM 786 N N . ASN A 1 101 ? -3.295 2.452 5.214 1.00 82.50 101 ASN A N 1
ATOM 787 C CA . ASN A 1 101 ? -2.424 3.438 4.601 1.00 82.50 101 ASN A CA 1
ATOM 788 C C . ASN A 1 101 ? -3.290 4.616 4.154 1.00 82.50 101 ASN A C 1
ATOM 790 O O . ASN A 1 101 ? -4.130 4.466 3.264 1.00 82.50 101 ASN A O 1
ATOM 794 N N . ILE A 1 102 ? -3.167 5.755 4.836 1.00 80.56 102 ILE A N 1
ATOM 795 C CA . ILE A 1 102 ? -3.993 6.930 4.539 1.00 80.56 102 ILE A CA 1
ATOM 796 C C . ILE A 1 102 ? -3.411 7.685 3.349 1.00 80.56 102 ILE A C 1
ATOM 798 O O . ILE A 1 102 ? -4.133 7.955 2.394 1.00 80.56 102 ILE A O 1
ATOM 802 N N . ARG A 1 103 ? -2.128 8.037 3.438 1.00 74.06 103 ARG A N 1
ATOM 803 C CA . ARG A 1 103 ? -1.364 8.800 2.449 1.00 74.06 103 ARG A CA 1
ATOM 804 C C . ARG A 1 103 ? 0.118 8.718 2.826 1.00 74.06 103 ARG A C 1
ATOM 806 O O . ARG A 1 103 ? 0.419 8.621 4.008 1.00 74.06 103 ARG A O 1
ATOM 813 N N . GLN A 1 104 ? 1.024 8.813 1.856 1.00 71.81 104 GLN A N 1
ATOM 814 C CA . GLN A 1 104 ? 2.472 8.648 2.084 1.00 71.81 104 GLN A CA 1
ATOM 815 C C . GLN A 1 104 ? 3.105 9.691 3.023 1.00 71.81 104 GLN A C 1
ATOM 817 O O . GLN A 1 104 ? 4.095 9.407 3.680 1.00 71.81 104 GLN A O 1
ATOM 822 N N . ASP A 1 105 ? 2.540 10.895 3.114 1.00 69.06 105 ASP A N 1
ATOM 823 C CA . ASP A 1 105 ? 3.018 11.962 4.003 1.00 69.06 105 ASP A CA 1
ATOM 824 C C . ASP A 1 105 ? 2.488 11.834 5.441 1.00 69.06 105 ASP A C 1
ATOM 826 O O . ASP A 1 105 ? 2.775 12.697 6.268 1.00 69.06 105 ASP A O 1
ATOM 830 N N . ILE A 1 106 ? 1.680 10.813 5.741 1.00 80.12 106 ILE A N 1
ATOM 831 C CA . ILE A 1 106 ? 1.042 10.595 7.039 1.00 80.12 106 ILE A CA 1
ATOM 832 C C . ILE A 1 106 ? 1.355 9.172 7.516 1.00 80.12 106 ILE A C 1
ATOM 834 O O . ILE A 1 106 ? 1.289 8.212 6.756 1.00 80.12 106 ILE A O 1
ATOM 838 N N . HIS A 1 107 ? 1.623 9.004 8.812 1.00 81.25 107 HIS A N 1
ATOM 839 C CA . HIS A 1 107 ? 1.798 7.672 9.386 1.00 81.25 107 HIS A CA 1
ATOM 840 C C . HIS A 1 107 ? 0.570 6.767 9.178 1.00 81.25 107 HIS A C 1
ATOM 842 O O . HIS A 1 107 ? -0.584 7.191 9.268 1.00 81.25 107 HIS A O 1
ATOM 848 N N . GLN A 1 108 ? 0.817 5.474 8.973 1.00 84.81 108 GLN A N 1
ATOM 849 C CA . GLN A 1 108 ? -0.244 4.472 8.894 1.00 84.81 108 GLN A CA 1
ATOM 850 C C . GLN A 1 108 ? -1.062 4.370 10.194 1.00 84.81 108 GLN A C 1
ATOM 852 O O . GLN A 1 108 ? -0.535 4.506 11.301 1.00 84.81 108 GLN A O 1
ATOM 857 N N . SER A 1 109 ? -2.361 4.083 10.060 1.00 89.38 109 SER A N 1
ATOM 858 C CA . SER A 1 109 ? -3.264 3.865 11.199 1.00 89.38 109 SER A CA 1
ATOM 859 C C . SER A 1 109 ? -3.433 2.378 11.485 1.00 89.38 109 SER A C 1
ATOM 861 O O . SER A 1 109 ? -4.010 1.648 10.689 1.00 89.38 109 SER A O 1
ATOM 863 N N . ILE A 1 110 ? -2.953 1.931 12.637 1.00 90.62 110 ILE A N 1
ATOM 864 C CA . ILE A 1 110 ? -2.898 0.541 13.085 1.00 90.62 110 ILE A CA 1
ATOM 865 C C . ILE A 1 110 ? -3.949 0.309 14.171 1.00 90.62 110 ILE A C 1
ATOM 867 O O . ILE A 1 110 ? -3.996 1.018 15.179 1.00 90.62 110 ILE A O 1
ATOM 871 N N . TYR A 1 111 ? -4.750 -0.739 14.004 1.00 91.94 111 TYR A N 1
ATOM 872 C CA . TYR A 1 111 ? -5.790 -1.142 14.941 1.00 91.94 111 TYR A CA 1
ATOM 873 C C . TYR A 1 111 ? -5.460 -2.476 15.607 1.00 91.94 111 TYR A C 1
ATOM 875 O O . TYR A 1 111 ? -5.138 -3.467 14.944 1.00 91.94 111 TYR A O 1
ATOM 883 N N . ALA A 1 112 ? -5.599 -2.521 16.932 1.00 90.69 112 ALA A N 1
ATOM 884 C CA . ALA A 1 112 ? -5.393 -3.736 17.711 1.00 90.69 112 ALA A CA 1
ATOM 885 C C . ALA A 1 112 ? -6.336 -3.841 18.910 1.00 90.69 112 ALA A C 1
ATOM 887 O O . ALA A 1 112 ? -6.870 -2.851 19.408 1.00 90.69 112 ALA A O 1
ATOM 888 N N . VAL A 1 113 ? -6.518 -5.066 19.396 1.00 90.69 113 VAL A N 1
ATOM 889 C CA . VAL A 1 113 ? -7.280 -5.361 20.614 1.00 90.69 113 VAL A CA 1
ATOM 890 C C . VAL A 1 113 ? -6.342 -5.842 21.704 1.00 90.69 113 VAL A C 1
ATOM 892 O O . VAL A 1 113 ? -5.455 -6.654 21.447 1.00 90.69 113 VAL A O 1
ATOM 895 N N . ARG A 1 114 ? -6.571 -5.377 22.931 1.00 87.94 114 ARG A N 1
ATOM 896 C CA . ARG A 1 114 ? -5.785 -5.747 24.1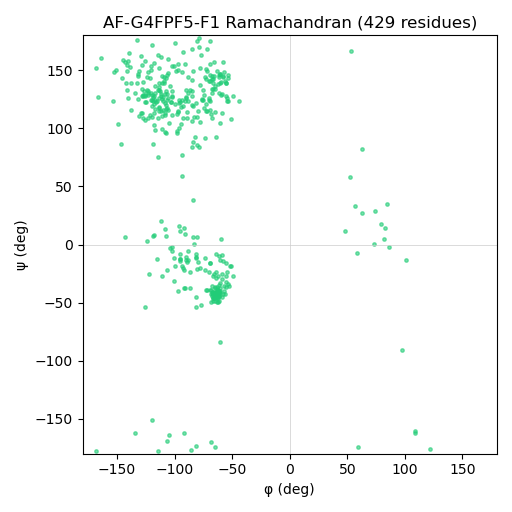09 1.00 87.94 114 ARG A CA 1
ATOM 897 C C . ARG A 1 114 ? -6.694 -5.912 25.334 1.00 87.94 114 ARG A C 1
ATOM 899 O O . ARG A 1 114 ? -7.741 -5.266 25.386 1.00 87.94 114 ARG A O 1
ATOM 906 N N . PRO A 1 115 ? -6.312 -6.717 26.339 1.00 86.62 115 PRO A N 1
ATOM 907 C CA . PRO A 1 115 ? -6.984 -6.728 27.636 1.00 86.62 115 PRO A CA 1
ATOM 908 C C . PRO A 1 115 ? -7.040 -5.346 28.299 1.00 86.62 115 PRO A C 1
ATOM 910 O O . PRO A 1 115 ? -6.069 -4.587 28.273 1.00 86.62 115 PRO A O 1
ATOM 913 N N . SER A 1 116 ? -8.180 -5.024 28.912 1.00 83.50 116 SER A N 1
ATOM 914 C CA . SER A 1 116 ? -8.414 -3.732 29.563 1.00 83.50 116 SER A CA 1
ATOM 915 C C . SER A 1 116 ? -7.545 -3.552 30.809 1.00 83.50 116 SER A C 1
ATOM 917 O O . SER A 1 116 ? -7.510 -4.417 31.690 1.00 83.50 116 SER A O 1
ATOM 919 N N . GLU A 1 117 ? -6.917 -2.382 30.924 1.00 77.50 117 GLU A N 1
ATOM 920 C CA . GLU A 1 117 ? -6.193 -1.952 32.123 1.00 77.50 117 GLU A CA 1
ATOM 921 C C . GLU A 1 117 ? -7.136 -1.390 33.205 1.00 77.50 117 GLU A C 1
ATOM 923 O O . GLU A 1 117 ? -8.353 -1.271 33.025 1.00 77.50 117 GLU A O 1
ATOM 928 N N . GLU A 1 118 ? -6.579 -1.063 34.371 1.00 68.94 118 GLU A N 1
ATOM 929 C CA . GLU A 1 118 ? -7.327 -0.502 35.495 1.00 68.94 118 GLU A CA 1
ATOM 930 C C . GLU A 1 118 ? -7.958 0.855 35.123 1.00 68.94 118 GLU A C 1
ATOM 932 O O . GLU A 1 118 ? -7.300 1.733 34.575 1.00 68.94 118 GLU A O 1
ATOM 937 N N . GLY A 1 119 ? -9.258 1.018 35.399 1.00 69.75 119 GLY A N 1
ATOM 938 C CA . GLY A 1 119 ? -10.024 2.228 35.060 1.00 69.75 119 GLY A CA 1
ATOM 939 C C . GLY A 1 119 ? -10.913 2.116 33.815 1.00 69.75 119 GLY A C 1
ATOM 940 O O . GLY A 1 119 ? -11.817 2.934 33.661 1.00 69.75 119 GLY A O 1
ATOM 941 N N . TRP A 1 120 ? -10.738 1.079 32.990 1.00 80.31 120 TRP A N 1
ATOM 942 C CA . TRP A 1 120 ? -11.544 0.840 31.785 1.00 80.31 120 TRP A CA 1
ATOM 943 C C . TRP A 1 120 ? -12.542 -0.305 31.957 1.00 80.31 120 TRP A C 1
ATOM 945 O O . TRP A 1 120 ? -12.387 -1.176 32.823 1.00 80.31 120 TRP A O 1
ATOM 955 N N . LEU A 1 121 ? -13.581 -0.337 31.116 1.00 74.56 121 LEU A N 1
ATOM 956 C CA . LEU A 1 121 ? -14.512 -1.460 31.104 1.00 74.56 121 LEU A CA 1
ATOM 957 C C . LEU A 1 121 ? -13.782 -2.736 30.654 1.00 74.56 121 LEU A C 1
ATOM 959 O O . LEU A 1 121 ? -13.327 -2.863 29.517 1.00 74.56 121 LEU A O 1
ATOM 963 N N . LYS A 1 122 ? -13.668 -3.693 31.581 1.00 75.88 122 LYS A N 1
ATOM 964 C CA . LYS A 1 122 ? -13.227 -5.068 31.310 1.00 75.88 122 LYS A CA 1
ATOM 965 C C . LYS A 1 122 ? -14.228 -5.755 30.376 1.00 75.88 122 LYS A C 1
ATOM 967 O O . LYS A 1 122 ? -15.426 -5.490 30.516 1.00 75.88 122 LYS A O 1
ATOM 972 N N . PRO A 1 123 ? -13.797 -6.699 29.524 1.00 78.31 123 PRO A N 1
ATOM 973 C CA . PRO A 1 123 ? -12.500 -7.395 29.532 1.00 78.31 123 PRO A CA 1
ATOM 974 C C . PRO A 1 123 ? -11.440 -6.896 28.535 1.00 78.31 123 PRO A C 1
ATOM 976 O O . PRO A 1 123 ? -10.267 -6.970 28.886 1.00 78.31 123 PRO A O 1
ATOM 979 N N . ASN A 1 124 ? -11.813 -6.377 27.361 1.00 88.12 124 ASN A N 1
ATOM 980 C CA . ASN A 1 124 ? -10.867 -5.936 26.327 1.00 88.12 124 ASN A CA 1
ATOM 981 C C . ASN A 1 124 ? -11.155 -4.494 25.855 1.00 88.12 124 ASN A C 1
ATOM 983 O O . ASN A 1 124 ? -12.299 -4.026 25.905 1.00 88.12 124 ASN A O 1
ATOM 987 N N . THR A 1 125 ? -10.126 -3.810 25.352 1.00 89.31 125 THR A N 1
ATOM 988 C CA . THR A 1 125 ? -10.188 -2.475 24.741 1.00 89.31 125 THR A CA 1
ATOM 989 C C . THR A 1 125 ? -9.644 -2.471 23.309 1.00 89.31 125 THR A C 1
ATOM 991 O O . THR A 1 125 ? -8.745 -3.238 22.954 1.00 89.31 125 THR A O 1
ATOM 994 N N . LEU A 1 126 ? -10.216 -1.598 22.477 1.00 90.69 126 LEU A N 1
ATOM 995 C CA . LEU A 1 126 ? -9.780 -1.313 21.113 1.00 90.69 126 LEU A CA 1
ATOM 996 C C . LEU A 1 126 ? -8.784 -0.155 21.129 1.00 90.69 126 LEU A C 1
ATOM 998 O O . LEU A 1 126 ? -9.111 0.945 21.582 1.00 90.69 126 LEU A O 1
ATOM 1002 N N . TRP A 1 127 ? -7.602 -0.397 20.582 1.00 91.12 127 TRP A N 1
ATOM 1003 C CA . TRP A 1 127 ? -6.534 0.579 20.439 1.00 91.12 127 TRP A CA 1
ATOM 1004 C C . TRP A 1 127 ? -6.359 0.971 18.978 1.00 91.12 127 TRP A C 1
ATOM 1006 O O . TRP A 1 127 ? -6.402 0.123 18.084 1.00 91.12 127 TRP A O 1
ATOM 1016 N N . ARG A 1 128 ? -6.110 2.260 18.764 1.00 91.62 128 ARG A N 1
ATOM 1017 C CA . ARG A 1 128 ? -5.665 2.842 17.500 1.00 91.62 128 ARG A CA 1
ATOM 1018 C C . ARG A 1 128 ? -4.308 3.492 17.734 1.00 91.62 128 ARG A C 1
ATOM 1020 O O . ARG A 1 128 ? -4.198 4.358 18.594 1.00 91.62 128 ARG A O 1
ATOM 1027 N N . CYS A 1 129 ? -3.297 3.100 16.975 1.00 90.06 129 CYS A N 1
ATOM 1028 C CA . CYS A 1 129 ? -2.079 3.883 16.797 1.00 90.06 129 CYS A CA 1
ATOM 1029 C C . CYS A 1 129 ? -2.164 4.541 15.436 1.00 90.06 129 CYS A C 1
ATOM 1031 O O . CYS A 1 129 ? -2.337 3.847 14.445 1.00 90.06 129 CYS A O 1
ATOM 1033 N N . GLY A 1 130 ? -2.072 5.856 15.370 1.00 88.50 130 GLY A N 1
ATOM 1034 C CA . GLY A 1 130 ? -2.143 6.537 14.093 1.00 88.50 130 GLY A CA 1
ATOM 1035 C C . GLY A 1 130 ? -1.727 7.990 14.211 1.00 88.50 130 GLY A C 1
ATOM 1036 O O . GLY A 1 130 ? -1.376 8.438 15.307 1.00 88.50 130 GLY A O 1
ATOM 1037 N N . PRO A 1 131 ? -1.795 8.719 13.095 1.00 86.25 131 PRO A N 1
ATOM 1038 C CA . PRO A 1 131 ? -1.484 10.133 13.051 1.00 86.25 131 PRO A CA 1
ATOM 1039 C C . PRO A 1 131 ? -2.429 10.903 13.970 1.00 86.25 131 PRO A C 1
ATOM 1041 O O . PRO A 1 131 ? -3.606 10.537 14.157 1.00 86.25 131 PRO A O 1
ATOM 1044 N N . SER A 1 132 ? -1.886 11.958 14.554 1.00 85.94 132 SER A N 1
ATOM 1045 C CA . SER A 1 132 ? -2.596 12.910 15.390 1.00 85.94 132 SER A CA 1
ATOM 1046 C C . SER A 1 132 ? -3.382 13.890 14.530 1.00 85.94 132 SER A C 1
ATOM 1048 O O . SER A 1 132 ? -3.260 13.946 13.304 1.00 85.94 132 SER A O 1
ATOM 1050 N N . PHE A 1 133 ? -4.224 14.662 15.207 1.00 85.19 133 PHE A N 1
ATOM 1051 C CA . PHE A 1 133 ? -5.106 15.627 14.576 1.00 85.19 133 PHE A CA 1
ATOM 1052 C C . PHE A 1 133 ? -4.702 17.044 14.966 1.00 85.19 133 PHE A C 1
ATOM 1054 O O . PHE A 1 133 ? -4.423 17.312 16.138 1.00 85.19 133 PHE A O 1
ATOM 1061 N N . ASP A 1 134 ? -4.731 17.961 14.003 1.00 82.25 134 ASP A N 1
ATOM 1062 C CA . ASP A 1 134 ? -4.665 19.389 14.285 1.00 82.25 134 ASP A CA 1
ATOM 1063 C C . ASP A 1 134 ? -5.960 19.883 14.971 1.00 82.25 134 ASP A C 1
ATOM 1065 O O . ASP A 1 134 ? -6.959 19.172 15.120 1.00 82.25 134 ASP A O 1
ATOM 1069 N N . GLN A 1 135 ? -5.973 21.154 15.375 1.00 81.69 135 GLN A N 1
ATOM 1070 C CA . GLN A 1 135 ? -7.150 21.803 15.973 1.00 81.69 135 GLN A CA 1
ATOM 1071 C C . GLN A 1 135 ? -8.391 21.849 15.056 1.00 81.69 135 GLN A C 1
ATOM 1073 O O . GLN A 1 135 ? -9.486 22.168 15.521 1.00 81.69 135 GLN A O 1
ATOM 1078 N N . TYR A 1 136 ? -8.224 21.574 13.762 1.00 81.44 136 TYR A N 1
ATOM 1079 C CA . TYR A 1 136 ? -9.273 21.561 12.748 1.00 81.44 136 TYR A CA 1
ATOM 1080 C C . TYR A 1 136 ? -9.717 20.135 12.377 1.00 81.44 136 TYR A C 1
ATOM 1082 O O . TYR A 1 136 ? -10.667 19.985 11.608 1.00 81.44 136 TYR A O 1
ATOM 1090 N N . GLY A 1 137 ? -9.096 19.102 12.956 1.00 76.94 137 GLY A N 1
ATOM 1091 C CA . GLY A 1 137 ? -9.390 17.696 12.692 1.00 76.94 137 GLY A CA 1
ATOM 1092 C C . GLY A 1 137 ? -8.708 17.122 11.447 1.00 76.94 137 G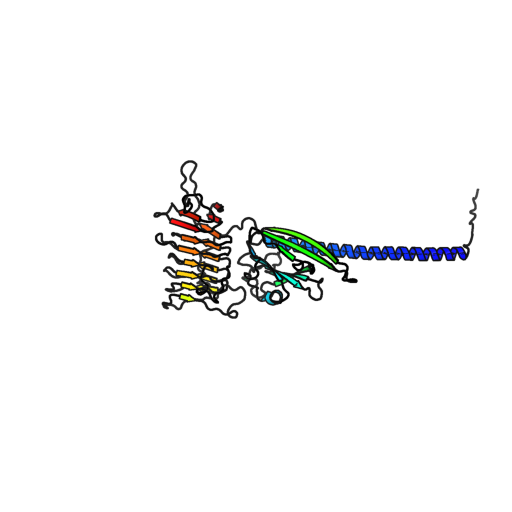LY A C 1
ATOM 1093 O O . GLY A 1 137 ? -9.115 16.053 10.995 1.00 76.94 137 GLY A O 1
ATOM 1094 N N . ASN A 1 138 ? -7.706 17.799 10.882 1.00 80.81 138 ASN A N 1
ATOM 1095 C CA . ASN A 1 138 ? -6.876 17.253 9.808 1.00 80.81 138 ASN A CA 1
ATOM 1096 C C . ASN A 1 138 ? -5.745 16.406 10.388 1.00 80.81 138 ASN A C 1
ATOM 1098 O O . ASN A 1 138 ? -5.245 16.696 11.474 1.00 80.81 138 ASN A O 1
ATOM 1102 N N . TYR A 1 139 ? -5.322 15.390 9.641 1.00 84.38 139 TYR A N 1
ATOM 1103 C CA . TYR A 1 139 ? -4.136 14.613 9.982 1.00 84.38 139 TYR A CA 1
ATOM 1104 C C . TYR A 1 139 ? -2.874 15.465 9.866 1.00 84.38 139 TYR A C 1
ATOM 1106 O O . TYR A 1 139 ? -2.697 16.160 8.863 1.00 84.38 139 TYR A O 1
ATOM 1114 N N . LEU A 1 140 ? -2.012 15.374 10.876 1.00 81.62 140 LEU A N 1
ATOM 1115 C CA . LEU A 1 140 ? -0.663 15.926 10.814 1.00 81.62 140 LEU A CA 1
ATOM 1116 C C . LEU A 1 140 ? 0.204 15.071 9.886 1.00 81.62 140 LEU A C 1
ATOM 1118 O O . LEU A 1 140 ? 0.064 13.844 9.853 1.00 81.62 140 LEU A O 1
ATOM 1122 N N . SER A 1 141 ? 1.085 15.718 9.125 1.00 77.56 141 SER A N 1
ATOM 1123 C CA . SER A 1 141 ? 2.075 15.006 8.316 1.00 77.56 141 SER A CA 1
ATOM 1124 C C . SER A 1 141 ? 3.229 14.487 9.180 1.00 77.56 141 SER A C 1
ATOM 1126 O O . SER A 1 141 ? 3.457 14.954 10.298 1.00 77.56 141 SER A O 1
ATOM 1128 N N . ILE A 1 142 ? 4.009 13.549 8.645 1.00 72.69 142 ILE A N 1
ATOM 1129 C CA . ILE A 1 142 ? 5.211 13.000 9.293 1.00 72.69 142 ILE A CA 1
ATOM 1130 C C . ILE A 1 142 ? 6.199 14.127 9.658 1.00 72.69 142 ILE A C 1
ATOM 1132 O O . ILE A 1 142 ? 6.808 14.109 10.727 1.00 72.69 142 ILE A O 1
ATOM 1136 N N . GLU A 1 143 ? 6.308 15.159 8.813 1.00 70.56 143 GLU A N 1
ATOM 1137 C CA . GLU A 1 143 ? 7.154 16.339 9.055 1.00 70.56 143 GLU A CA 1
ATOM 1138 C C . GLU A 1 143 ? 6.637 17.253 10.179 1.00 70.56 143 GLU A C 1
ATOM 1140 O O . GLU A 1 143 ? 7.406 17.998 10.790 1.00 70.56 143 GLU A O 1
ATOM 1145 N N . GLU A 1 144 ? 5.340 17.212 10.471 1.00 73.38 144 GLU A N 1
ATOM 1146 C CA . GLU A 1 144 ? 4.736 17.957 11.575 1.00 73.38 144 GLU A CA 1
ATOM 1147 C C . GLU A 1 144 ? 4.810 17.167 12.897 1.00 73.38 144 GLU A C 1
ATOM 1149 O O . GLU A 1 144 ? 4.842 17.773 13.970 1.00 73.38 144 GLU A O 1
ATOM 1154 N N . GLU A 1 145 ? 4.930 15.833 12.838 1.00 73.00 145 GLU A N 1
ATOM 1155 C CA . GLU A 1 145 ? 5.003 14.926 13.998 1.00 73.00 145 GLU A CA 1
ATOM 1156 C C . GLU A 1 145 ? 6.430 14.537 14.439 1.00 73.00 145 GLU A C 1
ATOM 1158 O O . GLU A 1 145 ? 6.590 13.676 15.305 1.00 73.00 145 GLU A O 1
ATOM 1163 N N . VAL A 1 146 ? 7.474 15.206 13.933 1.00 61.66 146 VAL A N 1
ATOM 1164 C CA . VAL A 1 146 ? 8.907 14.829 14.067 1.00 61.66 146 VAL A CA 1
ATOM 1165 C C . VAL A 1 146 ? 9.374 14.501 15.499 1.00 61.66 146 VAL A C 1
ATOM 1167 O O . VAL A 1 146 ? 10.319 13.735 15.672 1.00 61.66 146 VAL A O 1
ATOM 1170 N N . ASN A 1 147 ? 8.736 15.055 16.538 1.00 59.91 147 ASN A N 1
ATOM 1171 C CA . ASN A 1 147 ? 9.123 14.822 17.938 1.00 59.91 147 ASN A CA 1
ATOM 1172 C C . ASN A 1 147 ? 8.178 13.908 18.736 1.00 59.91 147 ASN A C 1
ATOM 1174 O O . ASN A 1 147 ? 8.600 13.374 19.761 1.00 59.91 147 ASN A O 1
ATOM 1178 N N . GLU A 1 148 ? 6.921 13.752 18.320 1.00 65.12 148 GLU A N 1
ATOM 1179 C CA . GLU A 1 148 ? 5.907 13.011 19.094 1.00 65.12 148 GLU A CA 1
ATOM 1180 C C . GLU A 1 148 ? 5.515 11.689 18.418 1.00 65.12 148 GLU A C 1
ATOM 1182 O O . GLU A 1 148 ? 5.211 10.715 19.114 1.00 65.12 148 GLU A O 1
ATOM 1187 N N . GLY A 1 149 ? 5.637 11.614 17.087 1.00 70.00 149 GLY A N 1
ATOM 1188 C CA . GLY A 1 149 ? 5.236 10.466 16.283 1.00 70.00 149 GLY A CA 1
ATOM 1189 C C . GLY A 1 149 ? 3.743 10.136 16.415 1.00 70.00 149 GLY A C 1
ATOM 1190 O O . GLY A 1 149 ? 2.993 10.828 17.109 1.00 70.00 149 GLY A O 1
ATOM 1191 N N . PRO A 1 150 ? 3.293 9.030 15.803 1.00 82.00 150 PRO A N 1
ATOM 1192 C CA . PRO A 1 150 ? 1.903 8.622 15.894 1.00 82.00 150 PRO A CA 1
ATOM 1193 C C . PRO A 1 150 ? 1.573 8.191 17.324 1.00 82.00 150 PRO A C 1
ATOM 1195 O O . PRO A 1 150 ? 2.377 7.545 18.008 1.00 82.00 150 PRO A O 1
ATOM 1198 N N . ILE A 1 151 ? 0.367 8.523 17.775 1.00 83.12 151 ILE A N 1
ATOM 1199 C CA . ILE A 1 151 ? -0.053 8.341 19.166 1.00 83.12 151 ILE A CA 1
ATOM 1200 C C . ILE A 1 151 ? -0.951 7.108 19.278 1.00 83.12 151 ILE A C 1
ATOM 1202 O O . ILE A 1 151 ? -1.919 6.946 18.532 1.00 83.12 151 ILE A O 1
ATOM 1206 N N . ALA A 1 152 ? -0.667 6.254 20.264 1.00 86.31 152 ALA A N 1
ATOM 1207 C CA . ALA A 1 152 ? -1.547 5.154 20.643 1.00 86.31 152 ALA A CA 1
ATOM 1208 C C . ALA A 1 152 ? -2.673 5.652 21.565 1.00 86.31 152 ALA A C 1
ATOM 1210 O O . ALA A 1 152 ? -2.422 6.187 22.645 1.00 86.31 152 ALA A O 1
ATOM 1211 N N . GLN A 1 153 ? -3.921 5.455 21.149 1.00 88.44 153 GLN A N 1
ATOM 1212 C CA . GLN A 1 153 ? -5.119 5.922 21.842 1.00 88.44 153 GLN A CA 1
ATOM 1213 C C . GLN A 1 153 ? -6.147 4.795 21.976 1.00 88.44 153 GLN A C 1
ATOM 1215 O O . GLN A 1 153 ? -6.280 3.936 21.100 1.00 88.44 153 GLN A O 1
ATOM 1220 N N . ILE A 1 154 ? -6.903 4.811 23.075 1.00 88.69 154 ILE A N 1
ATOM 1221 C CA . ILE A 1 154 ? -8.020 3.888 23.293 1.00 88.69 154 ILE A CA 1
ATOM 1222 C C . ILE A 1 154 ? -9.249 4.461 22.594 1.00 88.69 154 ILE A C 1
ATOM 1224 O O . ILE A 1 154 ? -9.708 5.552 22.932 1.00 88.69 154 ILE A O 1
ATOM 1228 N N . LEU A 1 155 ? -9.790 3.717 21.633 1.00 88.75 155 LEU A N 1
ATOM 1229 C CA . LEU A 1 155 ? -10.965 4.127 20.867 1.00 88.75 155 LEU A CA 1
ATOM 1230 C C . LEU A 1 155 ? -12.268 3.647 21.515 1.00 88.75 155 LEU A C 1
ATOM 1232 O O . LEU A 1 155 ? -13.278 4.350 21.487 1.00 88.75 155 LEU A O 1
ATOM 1236 N N . LEU A 1 156 ? -12.257 2.439 22.084 1.00 89.06 156 LEU A N 1
ATOM 1237 C CA . LEU A 1 156 ? -13.435 1.823 22.688 1.00 89.06 156 LEU A CA 1
ATOM 1238 C C . LEU A 1 156 ? -13.044 0.832 23.788 1.00 89.06 156 LEU A C 1
ATOM 1240 O O . LEU A 1 156 ? -12.020 0.159 23.692 1.00 89.06 156 LEU A O 1
ATOM 1244 N N . ASP A 1 157 ? -13.884 0.701 24.808 1.00 87.50 157 ASP A N 1
ATOM 1245 C CA . ASP A 1 157 ? -13.746 -0.271 25.890 1.00 87.50 157 ASP A CA 1
ATOM 1246 C C . ASP A 1 157 ? -14.944 -1.236 25.972 1.00 87.50 157 ASP A C 1
ATOM 1248 O O . ASP A 1 157 ? -15.944 -1.075 25.273 1.00 87.50 157 ASP A O 1
ATOM 1252 N N . GLY A 1 158 ? -14.845 -2.276 26.809 1.00 83.19 158 GLY A N 1
ATOM 1253 C CA . GLY A 1 158 ? -15.941 -3.229 27.033 1.00 83.19 158 GLY A CA 1
ATOM 1254 C C . GLY A 1 158 ? -16.180 -4.221 25.888 1.00 83.19 158 GLY A C 1
ATOM 1255 O O . GLY A 1 158 ? -17.308 -4.683 25.696 1.00 83.19 158 GLY A O 1
ATOM 1256 N N . LEU A 1 159 ? -15.140 -4.560 25.126 1.00 87.19 159 LEU A N 1
ATOM 1257 C CA . LEU A 1 159 ? -15.212 -5.578 24.074 1.00 87.19 159 LEU A CA 1
ATOM 1258 C C . LEU A 1 159 ? -15.418 -6.979 24.660 1.00 87.19 159 LEU A C 1
ATOM 1260 O O . LEU A 1 159 ? -14.888 -7.281 25.722 1.00 87.19 159 LEU A O 1
ATOM 1264 N N . ASP A 1 160 ? -16.169 -7.838 23.974 1.00 85.31 160 ASP A N 1
ATOM 1265 C CA . ASP A 1 160 ? -16.509 -9.184 24.454 1.00 85.31 160 ASP A CA 1
ATOM 1266 C C . ASP A 1 160 ? -15.319 -10.159 24.366 1.00 85.31 160 ASP A C 1
ATOM 1268 O O . ASP A 1 160 ? -14.844 -10.470 23.277 1.00 85.31 160 ASP A O 1
ATOM 1272 N N . ASP A 1 161 ? -14.848 -10.678 25.503 1.00 81.94 161 ASP A N 1
ATOM 1273 C CA . ASP A 1 161 ? -13.774 -11.684 25.566 1.00 81.94 161 ASP A CA 1
ATOM 1274 C C . ASP A 1 161 ? -14.248 -13.107 25.266 1.00 81.94 161 ASP A C 1
ATOM 1276 O O . ASP A 1 161 ? -13.427 -13.978 24.992 1.00 81.94 161 ASP A O 1
ATOM 1280 N N . ASN A 1 162 ? -15.560 -13.353 25.292 1.00 77.00 162 ASN A N 1
ATOM 1281 C CA . ASN A 1 162 ? -16.115 -14.653 24.925 1.00 77.00 162 ASN A CA 1
ATOM 1282 C C . ASN A 1 162 ? -16.249 -14.828 23.406 1.00 77.00 162 ASN A C 1
ATOM 1284 O O . ASN A 1 162 ? -16.515 -15.939 22.943 1.00 77.00 162 ASN A O 1
ATOM 1288 N N . ASP A 1 163 ? -16.083 -13.758 22.623 1.00 77.88 163 ASP A N 1
ATOM 1289 C CA . ASP A 1 163 ? -15.986 -13.875 21.171 1.00 77.88 163 ASP A CA 1
ATOM 1290 C C . ASP A 1 163 ? -14.580 -14.363 20.793 1.00 77.88 163 ASP A C 1
ATOM 1292 O O . ASP A 1 163 ? -13.576 -13.863 21.296 1.00 77.88 163 ASP A O 1
ATOM 1296 N N . SER A 1 164 ? -14.501 -15.298 19.846 1.00 77.50 164 SER A N 1
ATOM 1297 C CA . SER A 1 164 ? -13.253 -15.876 19.309 1.00 77.50 164 SER A CA 1
ATOM 1298 C C . SER A 1 164 ? -12.218 -14.847 18.824 1.00 77.50 164 SER A C 1
ATOM 1300 O O . SER A 1 164 ? -11.037 -15.164 18.713 1.00 77.50 164 SER A O 1
ATOM 1302 N N . HIS A 1 165 ? -12.652 -13.608 18.580 1.00 81.75 165 HIS A N 1
ATOM 1303 C CA . HIS A 1 165 ? -11.821 -12.497 18.124 1.00 81.75 165 HIS A CA 1
ATOM 1304 C C . HIS A 1 165 ? -11.659 -11.382 19.171 1.00 81.75 165 HIS A C 1
ATOM 1306 O O . HIS A 1 165 ? -11.319 -10.256 18.804 1.00 81.75 165 HIS A O 1
ATOM 1312 N N . ASN A 1 166 ? -11.899 -11.658 20.460 1.00 84.38 166 ASN A N 1
ATOM 1313 C CA . ASN A 1 166 ? -11.787 -10.681 21.553 1.00 84.38 166 ASN A CA 1
ATOM 1314 C C . ASN A 1 166 ? -12.662 -9.431 21.355 1.00 84.38 166 ASN A C 1
ATOM 1316 O O . ASN A 1 166 ? -12.299 -8.322 21.742 1.00 84.38 166 ASN A O 1
ATOM 1320 N N . GLY A 1 167 ? -13.817 -9.619 20.719 1.00 82.94 167 GLY A N 1
ATOM 1321 C CA . GLY A 1 167 ? -14.824 -8.583 20.539 1.00 82.94 167 GLY A CA 1
ATOM 1322 C C . GLY A 1 167 ? -14.622 -7.693 19.316 1.00 82.94 167 GLY A C 1
ATOM 1323 O O . GLY A 1 167 ? -15.490 -6.873 19.032 1.00 82.94 167 GLY A O 1
ATOM 1324 N N . PHE A 1 168 ? -13.549 -7.873 18.542 1.00 88.38 168 PHE A N 1
ATOM 1325 C CA . PHE A 1 168 ? -13.398 -7.228 17.237 1.00 88.38 168 PHE A CA 1
ATOM 1326 C C . PHE A 1 168 ? -12.832 -8.197 16.201 1.00 88.38 168 PHE A C 1
ATOM 1328 O O . PHE A 1 168 ? -11.699 -8.677 16.306 1.00 88.38 168 PHE A O 1
ATOM 1335 N N . GLU A 1 169 ? -13.647 -8.481 15.195 1.00 88.88 169 GLU A N 1
ATOM 1336 C CA . GLU A 1 169 ? -13.356 -9.395 14.097 1.00 88.88 169 GLU A CA 1
ATOM 1337 C C . GLU A 1 169 ? -13.272 -8.591 12.800 1.00 88.88 169 GLU A C 1
ATOM 1339 O O . GLU A 1 169 ? -14.212 -7.878 12.449 1.00 88.88 169 GLU A O 1
ATOM 1344 N N . VAL A 1 170 ? -12.161 -8.736 12.081 1.00 86.56 170 VAL A N 1
ATOM 1345 C CA . VAL A 1 170 ? -12.012 -8.256 10.705 1.00 86.56 170 VAL A CA 1
ATOM 1346 C C . VAL A 1 170 ? -12.163 -9.461 9.792 1.00 86.56 170 VAL A C 1
ATOM 1348 O O . VAL A 1 170 ? -11.510 -10.481 9.995 1.00 86.56 170 VAL A O 1
ATOM 1351 N N . ARG A 1 171 ? -13.057 -9.361 8.812 1.00 83.44 171 ARG A N 1
ATOM 1352 C CA . ARG A 1 171 ? -13.300 -10.410 7.824 1.00 83.44 171 ARG A CA 1
ATOM 1353 C C . ARG A 1 171 ? -12.635 -10.024 6.523 1.00 83.44 171 ARG A C 1
ATOM 1355 O O . ARG A 1 171 ? -12.955 -8.977 5.956 1.00 83.44 171 ARG A O 1
ATOM 1362 N N . GLU A 1 172 ? -11.758 -10.895 6.045 1.00 66.81 172 GLU A N 1
ATOM 1363 C CA . GLU A 1 172 ? -11.123 -10.716 4.748 1.00 66.81 172 GLU A CA 1
ATOM 1364 C C . GLU A 1 172 ? -12.169 -10.657 3.631 1.00 66.81 172 GLU A C 1
ATOM 1366 O O . GLU A 1 172 ? -13.188 -11.356 3.635 1.00 66.81 172 GLU A O 1
ATOM 1371 N N . SER A 1 173 ? -11.929 -9.750 2.691 1.00 64.06 173 SER A N 1
ATOM 1372 C CA . SER A 1 173 ? -12.778 -9.514 1.533 1.00 64.06 173 SER A CA 1
ATOM 1373 C C . SER A 1 173 ? -12.187 -10.192 0.301 1.00 64.06 173 SER A C 1
ATOM 1375 O O . SER A 1 173 ? -10.975 -10.299 0.162 1.00 64.06 173 SER A O 1
ATOM 1377 N N . THR A 1 174 ? -13.041 -10.541 -0.663 1.00 57.12 174 THR A N 1
ATOM 1378 C CA . THR A 1 174 ? -12.634 -10.991 -2.005 1.00 57.12 174 THR A CA 1
ATOM 1379 C C . THR A 1 174 ? -11.905 -9.912 -2.820 1.00 57.12 174 THR A C 1
ATOM 1381 O O . THR A 1 174 ? -11.436 -10.185 -3.918 1.00 57.12 174 THR A O 1
ATOM 1384 N N . SER A 1 175 ? -11.865 -8.670 -2.331 1.00 59.81 175 SER A N 1
ATOM 1385 C CA . SER A 1 175 ? -11.070 -7.569 -2.883 1.00 59.81 175 SER A CA 1
ATOM 1386 C C . SER A 1 175 ? -10.079 -7.095 -1.815 1.00 59.81 175 SER A C 1
ATOM 1388 O O . SER A 1 175 ? -10.439 -6.190 -1.045 1.00 59.81 175 SER A O 1
ATOM 1390 N N . PRO A 1 176 ? -8.888 -7.719 -1.720 1.00 63.06 176 PRO A N 1
ATOM 1391 C CA . PRO A 1 176 ? -7.878 -7.337 -0.739 1.00 63.06 176 PRO A CA 1
ATOM 1392 C C . PRO A 1 176 ? -7.522 -5.850 -0.885 1.00 63.06 176 PRO A C 1
ATOM 1394 O O . PRO A 1 176 ? -7.536 -5.286 -1.980 1.00 63.06 176 PRO A O 1
ATOM 1397 N N . GLY A 1 177 ? -7.338 -5.180 0.252 1.00 67.69 177 GLY A N 1
ATOM 1398 C CA . GLY A 1 177 ? -6.954 -3.769 0.335 1.00 67.69 177 GLY A CA 1
ATOM 1399 C C . GLY A 1 177 ? -7.998 -2.705 -0.004 1.00 67.69 177 GLY A C 1
ATOM 1400 O O . GLY A 1 177 ? -7.677 -1.526 0.094 1.00 67.69 177 GLY A O 1
ATOM 1401 N N . LYS A 1 178 ? -9.243 -3.062 -0.361 1.00 73.81 178 LYS A N 1
ATOM 1402 C CA . LYS A 1 178 ? -10.281 -2.066 -0.736 1.00 73.81 178 LYS A CA 1
ATOM 1403 C C . LYS A 1 178 ? -11.562 -2.094 0.088 1.00 73.81 178 LYS A C 1
ATOM 1405 O O . LYS A 1 178 ? -12.287 -1.102 0.130 1.00 73.81 178 LYS A O 1
ATOM 1410 N N . LEU A 1 179 ? -11.905 -3.231 0.685 1.00 81.00 179 LEU A N 1
ATOM 1411 C CA . LEU A 1 179 ? -13.138 -3.397 1.455 1.00 81.00 179 LEU A CA 1
ATOM 1412 C C . LEU A 1 179 ? -12.795 -3.917 2.845 1.00 81.00 179 LEU A C 1
ATOM 1414 O O . LEU A 1 179 ? -12.235 -5.005 2.963 1.00 81.00 179 LEU A O 1
ATOM 1418 N N . LEU A 1 180 ? -13.208 -3.179 3.874 1.00 84.38 180 LEU A N 1
ATOM 1419 C CA . LEU A 1 180 ? -13.175 -3.644 5.251 1.00 84.38 180 LEU A CA 1
ATOM 1420 C C . LEU A 1 180 ? -14.564 -4.118 5.654 1.00 84.38 180 LEU A C 1
ATOM 1422 O O . LEU A 1 180 ? -15.520 -3.342 5.671 1.00 84.38 180 LEU A O 1
ATOM 1426 N N . ASN A 1 181 ? -14.652 -5.385 6.039 1.00 86.81 181 ASN A N 1
ATOM 1427 C CA . ASN A 1 181 ? -15.801 -5.912 6.755 1.00 86.81 181 ASN A CA 1
ATOM 1428 C C . ASN A 1 181 ? -15.371 -6.160 8.193 1.00 86.81 181 ASN A C 1
ATOM 1430 O O . ASN A 1 181 ? -14.445 -6.934 8.432 1.00 86.81 181 ASN A O 1
ATOM 1434 N N . PHE A 1 182 ? -16.043 -5.533 9.149 1.00 88.81 182 PHE A N 1
ATOM 1435 C CA . PHE A 1 182 ? -15.724 -5.721 10.556 1.00 88.81 182 PHE A CA 1
ATOM 1436 C C . PHE A 1 182 ? -16.975 -6.014 11.374 1.00 88.81 182 PHE A C 1
ATOM 1438 O O . PHE A 1 182 ? -18.083 -5.569 11.070 1.00 88.81 182 PHE A O 1
ATOM 1445 N N . LYS A 1 183 ? -16.797 -6.785 12.439 1.00 88.44 183 LYS A N 1
ATOM 1446 C CA . LYS A 1 183 ? -17.817 -7.071 13.439 1.00 88.44 183 LYS A CA 1
ATOM 1447 C C . LYS A 1 183 ? -17.273 -6.647 14.789 1.00 88.44 183 LYS A C 1
ATOM 1449 O O . LYS A 1 183 ? -16.187 -7.064 15.187 1.00 88.44 183 LYS A O 1
ATOM 1454 N N . LEU A 1 184 ? -18.058 -5.851 15.500 1.00 86.56 184 LEU A N 1
ATOM 1455 C CA . LEU A 1 184 ? -17.758 -5.470 16.870 1.00 86.56 184 LEU A CA 1
ATOM 1456 C C . LEU A 1 184 ? -18.764 -6.137 17.802 1.00 86.56 184 LEU A C 1
ATOM 1458 O O . LEU A 1 184 ? -19.973 -5.986 17.616 1.00 86.56 184 LEU A O 1
ATOM 1462 N N . SER A 1 185 ? -18.256 -6.869 18.787 1.00 86.81 185 SER A N 1
ATOM 1463 C CA . SER A 1 185 ? -19.012 -7.534 19.842 1.00 86.81 185 SER A CA 1
ATOM 1464 C C . SER A 1 185 ? -18.608 -6.928 21.181 1.00 86.81 185 SER A C 1
ATOM 1466 O O . SER A 1 185 ? -17.433 -6.898 21.541 1.00 86.81 185 SER A O 1
ATOM 1468 N N . MET A 1 186 ? -19.589 -6.444 21.928 1.00 81.50 186 MET A N 1
ATOM 1469 C CA . MET A 1 186 ? -19.391 -5.798 23.218 1.00 81.50 186 MET A CA 1
ATOM 1470 C C . MET A 1 186 ? -20.133 -6.542 24.305 1.00 81.50 186 MET A C 1
ATOM 1472 O O . MET A 1 186 ? -21.181 -7.151 24.063 1.00 81.50 186 MET A O 1
ATOM 1476 N N . VAL A 1 187 ? -19.619 -6.420 25.521 1.00 79.19 187 VAL A N 1
ATOM 1477 C CA . VAL A 1 187 ? -20.185 -7.056 26.693 1.00 79.19 187 VAL A CA 1
ATOM 1478 C C . VAL A 1 187 ? -20.405 -6.059 27.818 1.00 79.19 187 VAL A C 1
ATOM 1480 O O . VAL A 1 187 ? -19.493 -5.378 28.278 1.00 79.19 187 VAL A O 1
ATOM 1483 N N . LYS A 1 188 ? -21.625 -6.040 28.357 1.00 70.19 188 LYS A N 1
ATOM 1484 C CA . LYS A 1 188 ? -21.887 -5.396 29.646 1.00 70.19 188 LYS A CA 1
ATOM 1485 C C . LYS A 1 188 ? -21.900 -6.447 30.747 1.00 70.19 188 LYS A C 1
ATOM 1487 O O . LYS A 1 188 ? -22.825 -7.259 30.814 1.00 70.19 188 LYS A O 1
ATOM 1492 N N . ARG A 1 189 ? -20.902 -6.400 31.635 1.00 65.50 189 ARG A N 1
ATOM 1493 C CA . ARG A 1 189 ? -20.893 -7.169 32.890 1.00 65.50 189 ARG A CA 1
ATOM 1494 C C . ARG A 1 189 ? -21.543 -6.353 34.004 1.00 65.50 189 ARG A C 1
ATOM 1496 O O . ARG A 1 189 ? -21.255 -5.171 34.183 1.00 65.50 189 ARG A O 1
ATOM 1503 N N . ASN A 1 190 ? -22.441 -6.975 34.761 1.00 58.19 190 ASN A N 1
ATOM 1504 C CA . ASN A 1 190 ? -23.024 -6.347 35.942 1.00 58.19 190 ASN A CA 1
ATOM 1505 C C . ASN A 1 190 ? -21.956 -6.224 37.048 1.00 58.19 190 ASN A C 1
ATOM 1507 O O . ASN A 1 190 ? -21.377 -7.226 37.464 1.00 58.19 190 ASN A O 1
ATOM 1511 N N . GLN A 1 191 ? -21.724 -5.006 37.552 1.00 56.41 191 GLN A N 1
ATOM 1512 C CA . GLN A 1 191 ? -20.713 -4.725 38.583 1.00 56.41 191 GLN A CA 1
ATOM 1513 C C . GLN A 1 191 ? -20.919 -5.518 39.888 1.00 56.41 191 GLN A C 1
ATOM 1515 O O . GLN A 1 191 ? -19.948 -5.771 40.595 1.00 56.41 191 GLN A O 1
ATOM 1520 N N . ARG A 1 192 ? -22.153 -5.941 40.210 1.00 53.62 192 ARG A N 1
ATOM 1521 C CA . ARG A 1 192 ? -22.447 -6.753 41.409 1.00 53.62 192 ARG A CA 1
ATOM 1522 C C . ARG A 1 192 ? -22.424 -8.265 41.166 1.00 53.62 192 ARG A C 1
ATOM 1524 O O . ARG A 1 192 ? -22.317 -9.014 42.125 1.00 53.62 192 ARG A O 1
ATOM 1531 N N . ASN A 1 193 ? -22.557 -8.717 39.918 1.00 50.44 193 ASN A N 1
ATOM 1532 C CA . ASN A 1 193 ? -22.613 -10.137 39.561 1.00 50.44 193 ASN A CA 1
ATOM 1533 C C . ASN A 1 193 ? -22.005 -10.341 38.169 1.00 50.44 193 ASN A C 1
ATOM 1535 O O . ASN A 1 193 ? -22.659 -10.086 37.158 1.00 50.44 193 ASN A O 1
ATOM 1539 N N . GLN A 1 194 ? -20.780 -10.865 38.121 1.00 54.38 194 GLN A N 1
ATOM 1540 C CA . GLN A 1 194 ? -20.032 -11.112 36.879 1.00 54.38 194 GLN A CA 1
ATOM 1541 C C . GLN A 1 194 ? -20.719 -12.107 35.918 1.00 54.38 194 GLN A C 1
ATOM 1543 O O . GLN A 1 194 ? -20.314 -12.210 34.768 1.00 54.38 194 GLN A O 1
ATOM 1548 N N . ASN A 1 195 ? -21.779 -12.793 36.365 1.00 51.81 195 ASN A N 1
ATOM 1549 C CA . ASN A 1 195 ? -22.468 -13.846 35.614 1.00 51.81 195 ASN A CA 1
ATOM 1550 C C . ASN A 1 195 ? -23.603 -13.349 34.701 1.00 51.81 195 ASN A C 1
ATOM 1552 O O . ASN A 1 195 ? -24.100 -14.125 33.890 1.00 51.81 195 ASN A O 1
ATOM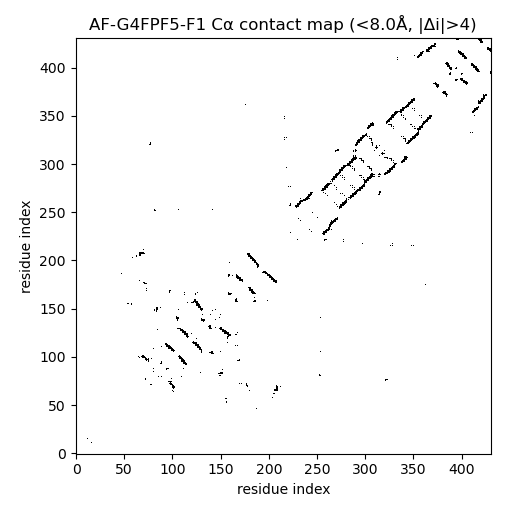 1556 N N . VAL A 1 196 ? -24.065 -12.098 34.838 1.00 51.75 196 VAL A N 1
ATOM 1557 C CA . VAL A 1 196 ? -25.082 -11.548 33.923 1.00 51.75 196 VAL A CA 1
ATOM 1558 C C . VAL A 1 196 ? -24.369 -10.791 32.815 1.00 51.75 196 VAL A C 1
ATOM 1560 O O . VAL A 1 196 ? -23.884 -9.676 33.027 1.00 51.75 196 VAL A O 1
ATOM 1563 N N . GLN A 1 197 ? -24.312 -11.436 31.654 1.00 62.25 197 GLN A N 1
ATOM 1564 C CA . GLN A 1 197 ? -23.637 -10.968 30.456 1.00 62.25 197 GLN A CA 1
ATOM 1565 C C . GLN A 1 197 ? -24.671 -10.526 29.420 1.00 62.25 197 GLN A C 1
ATOM 1567 O O . GLN A 1 197 ? -25.500 -11.325 28.990 1.00 62.25 197 GLN A O 1
ATOM 1572 N N . PHE A 1 198 ? -24.627 -9.259 29.013 1.00 63.97 198 PHE A N 1
ATOM 1573 C CA . PHE A 1 198 ? -25.345 -8.799 27.825 1.00 63.97 198 PHE A CA 1
ATOM 1574 C C . PHE A 1 198 ? -24.330 -8.605 26.709 1.00 63.97 198 PHE A C 1
ATOM 1576 O O . PHE A 1 198 ? -23.567 -7.640 26.746 1.00 63.97 198 PHE A O 1
ATOM 1583 N N . SER A 1 199 ? -24.312 -9.536 25.759 1.00 68.81 199 SER A N 1
ATOM 1584 C CA . SER A 1 199 ? -23.513 -9.442 24.541 1.00 68.81 199 SER A CA 1
ATOM 1585 C C . SER A 1 199 ? -24.333 -8.760 23.447 1.00 68.81 199 SER A C 1
ATOM 1587 O O . SER A 1 199 ? -25.447 -9.192 23.136 1.00 68.81 199 SER A O 1
ATOM 1589 N N . TYR A 1 200 ? -23.791 -7.709 22.848 1.00 72.88 200 TYR A N 1
ATOM 1590 C CA . TYR A 1 200 ? -24.355 -7.064 21.666 1.00 72.88 200 TYR A CA 1
ATOM 1591 C C . TYR A 1 200 ? -23.302 -7.078 20.568 1.00 72.88 200 TYR A C 1
ATOM 1593 O O . TYR A 1 200 ? -22.159 -6.715 20.823 1.00 72.88 200 TYR A O 1
ATOM 1601 N N . SER A 1 201 ? -23.677 -7.483 19.357 1.00 77.31 201 SER A N 1
ATOM 1602 C CA . SER A 1 201 ? -22.767 -7.435 18.215 1.00 77.31 201 SER A CA 1
ATOM 1603 C C . SER A 1 201 ? -23.437 -6.796 17.015 1.00 77.31 201 SER A C 1
ATOM 1605 O O . SER A 1 201 ? -24.639 -6.976 16.803 1.00 77.31 201 SER A O 1
ATOM 1607 N N . ASN A 1 202 ? -22.656 -6.063 16.234 1.00 76.94 202 ASN A N 1
ATOM 1608 C CA . ASN A 1 202 ? -23.090 -5.532 14.954 1.00 76.94 202 ASN A CA 1
ATOM 1609 C C . ASN A 1 202 ? -21.958 -5.632 13.930 1.00 76.94 202 ASN A C 1
ATOM 1611 O O . ASN A 1 202 ? -20.782 -5.721 14.287 1.00 76.94 202 ASN A O 1
ATOM 1615 N N . GLN A 1 203 ? -22.340 -5.622 12.660 1.00 83.00 203 GLN A N 1
ATOM 1616 C CA . GLN A 1 203 ? -21.436 -5.710 11.524 1.00 83.00 203 GLN A CA 1
ATOM 1617 C C . GLN A 1 203 ? -21.473 -4.392 10.753 1.00 83.00 203 GLN A C 1
ATOM 1619 O O . GLN A 1 203 ? -22.547 -3.830 10.535 1.00 83.00 203 GLN A O 1
ATOM 1624 N N . GLY A 1 204 ? -20.295 -3.911 10.374 1.00 77.19 204 GLY A N 1
ATOM 1625 C CA . GLY A 1 204 ? -20.079 -2.752 9.519 1.00 77.19 204 GLY A CA 1
ATOM 1626 C C . GLY A 1 204 ? -19.298 -3.164 8.276 1.00 77.19 204 GLY A C 1
ATOM 1627 O O . GLY A 1 204 ? -18.522 -4.125 8.293 1.00 77.19 204 GLY A O 1
ATOM 1628 N N . SER A 1 205 ? -19.535 -2.456 7.180 1.00 82.56 205 SER A N 1
ATOM 1629 C CA . SER A 1 205 ? -18.820 -2.653 5.925 1.00 82.56 205 SER A CA 1
ATOM 1630 C C . SER A 1 205 ? -18.565 -1.295 5.301 1.00 82.56 205 SER A C 1
ATOM 1632 O O . SER A 1 205 ? -19.495 -0.511 5.116 1.00 82.56 205 SER A O 1
ATOM 1634 N N . THR A 1 206 ? -17.307 -1.016 4.993 1.00 80.19 206 THR A N 1
ATOM 1635 C CA . THR A 1 206 ? -16.882 0.250 4.401 1.00 80.19 206 THR A CA 1
ATOM 1636 C C . THR A 1 206 ? -15.802 -0.009 3.361 1.00 80.19 206 THR A C 1
ATOM 1638 O O . THR A 1 206 ? -15.053 -0.988 3.437 1.00 80.19 206 THR A O 1
ATOM 1641 N N . ARG A 1 207 ? -15.755 0.848 2.346 1.00 78.31 207 ARG A N 1
ATOM 1642 C CA . ARG A 1 207 ? -14.778 0.773 1.262 1.00 78.31 207 ARG A CA 1
ATOM 1643 C C . ARG A 1 207 ? -13.818 1.938 1.382 1.00 78.31 207 ARG A C 1
ATOM 1645 O O . ARG A 1 207 ? -14.244 3.040 1.727 1.00 78.31 207 ARG A O 1
ATOM 1652 N N . THR A 1 208 ? -12.564 1.691 1.021 1.00 78.25 208 THR A N 1
ATOM 1653 C CA . THR A 1 208 ? -11.626 2.775 0.739 1.00 78.25 208 THR A CA 1
ATOM 1654 C C . THR A 1 208 ? -12.176 3.660 -0.370 1.00 78.25 208 THR A C 1
ATOM 1656 O O . THR A 1 208 ? -13.066 3.260 -1.137 1.00 78.25 208 THR A O 1
ATOM 1659 N N . ARG A 1 209 ? -11.710 4.906 -0.417 1.00 69.38 209 ARG A N 1
ATOM 1660 C CA . ARG A 1 209 ? -12.270 5.941 -1.287 1.00 69.38 209 ARG A CA 1
ATOM 1661 C C . ARG A 1 209 ? -12.422 5.445 -2.734 1.00 69.38 209 ARG A C 1
ATOM 1663 O O . ARG A 1 209 ? -11.480 4.944 -3.345 1.00 69.38 209 ARG A O 1
ATOM 1670 N N . ILE A 1 210 ? -13.628 5.593 -3.298 1.00 51.78 210 ILE A N 1
ATOM 1671 C CA . ILE A 1 210 ? -13.906 5.260 -4.703 1.00 51.78 210 ILE A CA 1
ATOM 1672 C C . ILE A 1 210 ? -13.158 6.259 -5.587 1.00 51.78 210 ILE A C 1
ATOM 1674 O O . ILE A 1 210 ? -13.490 7.440 -5.630 1.00 51.78 210 ILE A O 1
ATOM 1678 N N . SER A 1 211 ? -12.169 5.718 -6.297 1.00 46.84 211 SER A N 1
ATOM 1679 C CA . SER A 1 211 ? -11.194 6.402 -7.141 1.00 46.84 211 SER A CA 1
ATOM 1680 C C . SER A 1 211 ? -10.310 7.369 -6.352 1.00 46.84 211 SER A C 1
ATOM 1682 O O . SER A 1 211 ? -10.545 8.579 -6.393 1.00 46.84 211 SER A O 1
ATOM 1684 N N . PRO A 1 212 ? -9.240 6.882 -5.692 1.00 51.16 212 PRO A N 1
ATOM 1685 C CA . PRO A 1 212 ? -8.053 7.723 -5.587 1.00 51.16 212 PRO A CA 1
ATOM 1686 C C . PRO A 1 212 ? -7.817 8.334 -6.976 1.00 51.16 212 PRO A C 1
ATOM 1688 O O . PRO A 1 212 ? -7.785 7.639 -7.998 1.00 51.16 212 PRO A O 1
ATOM 1691 N N . LEU A 1 213 ? -7.774 9.664 -7.039 1.00 50.38 213 LEU A N 1
ATOM 1692 C CA . LEU A 1 213 ? -7.080 10.314 -8.135 1.00 50.38 213 LEU A CA 1
ATOM 1693 C C . LEU A 1 213 ? -5.642 9.880 -7.931 1.00 50.38 213 LEU A C 1
ATOM 1695 O O . LEU A 1 213 ? -4.942 10.453 -7.104 1.00 50.38 213 LEU A O 1
ATOM 1699 N N . TYR A 1 214 ? -5.259 8.790 -8.586 1.00 61.66 214 TYR A N 1
ATOM 1700 C CA . TYR A 1 214 ? -3.887 8.346 -8.575 1.00 61.66 214 TYR A CA 1
ATOM 1701 C C . TYR A 1 214 ? -3.087 9.490 -9.190 1.00 61.66 214 TYR A C 1
ATOM 1703 O O . TYR A 1 214 ? -3.196 9.774 -10.385 1.00 61.66 214 TYR A O 1
ATOM 1711 N N . SER A 1 215 ? -2.386 10.238 -8.346 1.00 66.31 215 SER A N 1
ATOM 1712 C CA . SER A 1 215 ? -1.497 11.285 -8.808 1.00 66.31 215 SER A CA 1
ATOM 1713 C C . SER A 1 215 ? -0.330 10.593 -9.478 1.00 66.31 215 SER A C 1
ATOM 1715 O O . SER A 1 215 ? 0.296 9.718 -8.879 1.00 66.31 215 SER A O 1
ATOM 1717 N N . ARG A 1 216 ? -0.055 10.973 -10.725 1.00 74.88 216 ARG A N 1
ATOM 1718 C CA . ARG A 1 216 ? 1.152 10.527 -11.409 1.00 74.88 216 ARG A CA 1
ATOM 1719 C C . ARG A 1 216 ? 2.357 10.869 -10.517 1.00 74.88 216 ARG A C 1
ATOM 1721 O O . ARG A 1 216 ? 2.487 12.046 -10.169 1.00 74.88 216 ARG A O 1
ATOM 1728 N N . PRO A 1 217 ? 3.199 9.889 -10.148 1.00 76.56 217 PRO A N 1
ATOM 1729 C CA . PRO A 1 217 ? 4.415 10.166 -9.392 1.00 76.56 217 PRO A CA 1
ATOM 1730 C C . PRO A 1 217 ? 5.284 11.222 -10.090 1.00 76.56 217 PRO A C 1
ATOM 1732 O O . PRO A 1 217 ? 5.308 11.321 -11.321 1.00 76.56 217 PRO A O 1
ATOM 1735 N N . THR A 1 218 ? 5.967 12.057 -9.313 1.00 72.38 218 THR A N 1
ATOM 1736 C CA . THR A 1 218 ? 6.846 13.098 -9.854 1.00 72.38 218 THR A CA 1
ATOM 1737 C C . THR A 1 218 ? 8.258 12.557 -10.032 1.00 72.38 218 THR A C 1
ATOM 1739 O O . THR A 1 218 ? 8.845 12.085 -9.068 1.00 72.38 218 THR A O 1
ATOM 1742 N N . SER A 1 219 ? 8.821 12.687 -11.233 1.00 64.81 219 SER A N 1
ATOM 1743 C CA . SER A 1 219 ? 10.243 12.443 -11.498 1.00 64.81 219 SER A CA 1
ATOM 1744 C C . SER A 1 219 ? 11.048 13.699 -11.147 1.00 64.81 219 SER A C 1
ATOM 1746 O O . SER A 1 219 ? 10.917 14.732 -11.820 1.00 64.81 219 SER A O 1
ATOM 1748 N N . GLY A 1 220 ? 11.842 13.654 -10.081 1.00 69.50 220 GLY A N 1
ATOM 1749 C CA . GLY A 1 220 ? 12.648 14.784 -9.634 1.00 69.50 220 GLY A CA 1
ATOM 1750 C C . GLY A 1 220 ? 13.684 14.360 -8.603 1.00 69.50 220 GLY A C 1
ATOM 1751 O O . GLY A 1 220 ? 13.333 13.794 -7.578 1.00 69.50 220 GLY A O 1
ATOM 1752 N N . SER A 1 221 ? 14.952 14.695 -8.858 1.00 75.06 221 SER A N 1
ATOM 1753 C CA . SER A 1 221 ? 16.063 14.213 -8.034 1.00 75.06 221 SER A CA 1
ATOM 1754 C C . SER A 1 221 ? 16.115 14.871 -6.648 1.00 75.06 221 SER A C 1
ATOM 1756 O O . SER A 1 221 ? 16.420 16.064 -6.509 1.00 75.06 221 SER A O 1
ATOM 1758 N N . LEU A 1 222 ? 15.910 14.065 -5.611 1.00 77.94 222 LEU A N 1
ATOM 1759 C CA . LEU A 1 222 ? 16.107 14.365 -4.194 1.00 77.94 222 LEU A CA 1
ATOM 1760 C C . LEU A 1 222 ? 17.574 14.223 -3.772 1.00 77.94 222 LEU A C 1
ATOM 1762 O O . LEU A 1 222 ? 17.977 14.736 -2.723 1.00 77.94 222 LEU A O 1
ATOM 1766 N N . CYS A 1 223 ? 18.442 13.654 -4.612 1.00 75.25 223 CYS A N 1
ATOM 1767 C CA . CYS A 1 223 ? 19.875 13.531 -4.330 1.00 75.25 223 CYS A CA 1
ATOM 1768 C C . CYS A 1 223 ? 20.624 14.852 -4.085 1.00 75.25 223 CYS A C 1
ATOM 1770 O O . CYS A 1 223 ? 21.767 14.848 -3.603 1.00 75.25 223 CYS A O 1
ATOM 1772 N N . THR A 1 224 ? 19.994 16.003 -4.320 1.00 71.75 224 THR A N 1
ATOM 1773 C CA . THR A 1 224 ? 20.518 17.334 -3.973 1.00 71.75 224 THR A CA 1
ATOM 1774 C C . THR A 1 224 ? 20.014 17.882 -2.627 1.00 71.75 224 THR A C 1
ATOM 1776 O O . THR A 1 224 ? 20.657 18.774 -2.077 1.00 71.75 224 THR A O 1
ATOM 1779 N N . ALA A 1 225 ? 18.972 17.301 -2.021 1.00 68.31 225 ALA A N 1
ATOM 1780 C CA . ALA A 1 225 ? 18.322 17.787 -0.796 1.00 68.31 225 ALA A CA 1
ATOM 1781 C C . ALA A 1 225 ? 19.222 17.684 0.450 1.00 68.31 225 ALA A C 1
ATOM 1783 O O . ALA A 1 225 ? 19.817 16.647 0.701 1.00 68.31 225 ALA A O 1
ATOM 1784 N N . SER A 1 226 ? 19.384 18.728 1.259 1.00 58.94 226 SER A N 1
ATOM 1785 C CA . SER A 1 226 ? 20.365 18.717 2.365 1.00 58.94 226 SER A CA 1
ATOM 1786 C C . SER A 1 226 ? 19.900 18.021 3.653 1.00 58.94 226 SER A C 1
ATOM 1788 O O . SER A 1 226 ? 20.699 17.878 4.574 1.00 58.94 226 SER A O 1
ATOM 1790 N N . ASN A 1 227 ? 18.631 17.630 3.741 1.00 66.31 227 ASN A N 1
ATOM 1791 C CA . ASN A 1 227 ? 17.942 17.221 4.971 1.00 66.31 227 ASN A CA 1
ATOM 1792 C C . ASN A 1 227 ? 17.653 15.712 5.087 1.00 66.31 227 ASN A C 1
ATOM 1794 O O . ASN A 1 227 ? 16.976 15.317 6.026 1.00 66.31 227 ASN A O 1
ATOM 1798 N N . MET A 1 228 ? 18.162 14.875 4.178 1.00 66.94 228 MET A N 1
ATOM 1799 C CA . MET A 1 228 ? 17.915 13.424 4.179 1.00 66.94 228 MET A CA 1
ATOM 1800 C C . MET A 1 228 ? 19.189 12.626 4.473 1.00 66.94 228 MET A C 1
ATOM 1802 O O . MET A 1 228 ? 20.295 13.071 4.144 1.00 66.94 228 MET A O 1
ATOM 1806 N N . ALA A 1 229 ? 19.045 11.435 5.066 1.00 67.44 229 ALA A N 1
ATOM 1807 C CA . ALA A 1 229 ? 20.151 10.490 5.202 1.00 67.44 229 ALA A CA 1
ATOM 1808 C C . ALA A 1 229 ? 20.514 9.939 3.823 1.00 67.44 229 ALA A C 1
ATOM 1810 O O . ALA A 1 229 ? 19.696 9.291 3.180 1.00 67.44 229 ALA A O 1
ATOM 1811 N N . LYS A 1 230 ? 21.735 10.238 3.368 1.00 74.88 230 LYS A N 1
ATOM 1812 C CA . LYS A 1 230 ? 22.192 9.911 2.017 1.00 74.88 230 LYS A CA 1
ATOM 1813 C C . LYS A 1 230 ? 23.241 8.826 2.013 1.00 74.88 230 LYS A C 1
ATOM 1815 O O . LYS A 1 230 ? 24.315 8.994 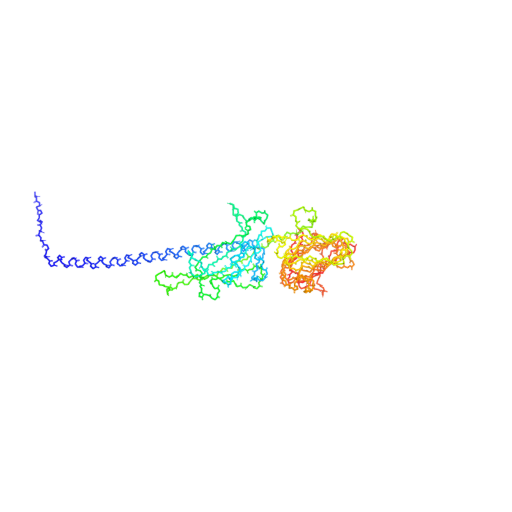2.596 1.00 74.88 230 LYS A O 1
ATOM 1820 N N . PHE A 1 231 ? 22.987 7.800 1.218 1.00 80.06 231 PHE A N 1
ATOM 1821 C CA . PHE A 1 231 ? 23.959 6.775 0.882 1.00 80.06 231 PHE A CA 1
ATOM 1822 C C . PHE A 1 231 ? 24.395 6.965 -0.565 1.00 80.06 231 PHE A C 1
ATOM 1824 O O . PHE A 1 231 ? 23.583 7.197 -1.455 1.00 80.06 231 PHE A O 1
ATOM 1831 N N . SER A 1 232 ? 25.699 6.941 -0.821 1.00 77.00 232 SER A N 1
ATOM 1832 C CA . SER A 1 232 ? 26.216 7.034 -2.187 1.00 77.00 232 SER A CA 1
ATOM 1833 C C . SER A 1 232 ? 27.473 6.190 -2.347 1.00 77.00 232 SER A C 1
ATOM 1835 O O . SER A 1 232 ? 28.311 6.170 -1.435 1.00 77.00 232 SER A O 1
ATOM 1837 N N . PRO A 1 233 ? 27.667 5.548 -3.511 1.00 71.56 233 PRO A N 1
ATOM 1838 C CA . PRO A 1 233 ? 28.935 4.924 -3.852 1.00 71.56 233 PRO A CA 1
ATOM 1839 C C . PRO A 1 233 ? 30.078 5.945 -3.802 1.00 71.56 233 PRO A C 1
ATOM 1841 O O . PRO A 1 233 ? 29.908 7.132 -4.101 1.00 71.56 233 PRO A O 1
ATOM 1844 N N . LYS A 1 234 ? 31.285 5.489 -3.444 1.00 68.00 234 LYS A N 1
ATOM 1845 C CA . LYS A 1 234 ? 32.468 6.359 -3.476 1.00 68.00 234 LYS A CA 1
ATOM 1846 C C . LYS A 1 234 ? 32.768 6.766 -4.927 1.00 68.00 234 LYS A C 1
ATOM 1848 O O . LYS A 1 234 ? 32.836 5.879 -5.787 1.00 68.00 234 LYS A O 1
ATOM 1853 N N . PRO A 1 235 ? 33.031 8.058 -5.206 1.00 60.22 235 PRO A N 1
ATOM 1854 C CA . PRO A 1 235 ? 33.398 8.511 -6.544 1.00 60.22 235 PRO A CA 1
ATOM 1855 C C . PRO A 1 235 ? 34.604 7.728 -7.079 1.00 60.22 235 PRO A C 1
ATOM 1857 O O . PRO A 1 235 ? 35.638 7.653 -6.416 1.00 60.22 235 PRO A O 1
ATOM 1860 N N . GLY A 1 236 ? 34.469 7.132 -8.267 1.00 56.88 236 GLY A N 1
ATOM 1861 C CA . GLY A 1 236 ? 35.536 6.360 -8.917 1.00 56.88 236 GLY A CA 1
ATOM 1862 C C . GLY A 1 236 ? 35.695 4.910 -8.444 1.00 56.88 236 GLY A C 1
ATOM 1863 O O . GLY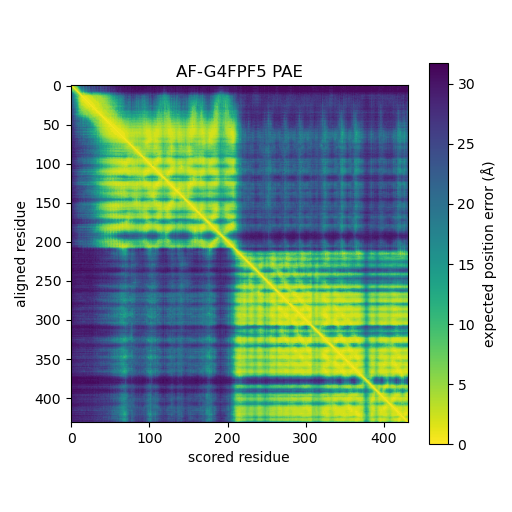 A 1 236 ? 36.614 4.234 -8.901 1.00 56.88 236 GLY A O 1
ATOM 1864 N N . SER A 1 237 ? 34.824 4.409 -7.561 1.00 56.94 237 SER A N 1
ATOM 1865 C CA . SER A 1 237 ? 34.760 2.972 -7.280 1.00 56.94 237 SER A CA 1
ATOM 1866 C C . SER A 1 237 ? 34.064 2.244 -8.435 1.00 56.94 237 SER A C 1
ATOM 1868 O O . SER A 1 237 ? 32.946 2.582 -8.804 1.00 56.94 237 SER A O 1
ATOM 1870 N N . SER A 1 238 ? 34.731 1.249 -9.022 1.00 57.25 238 SER A N 1
ATOM 1871 C CA . SER A 1 238 ? 34.161 0.348 -10.034 1.00 57.25 238 SER A CA 1
ATOM 1872 C C . SER A 1 238 ? 33.389 -0.800 -9.373 1.00 57.25 238 SER A C 1
ATOM 1874 O O . SER A 1 238 ? 33.542 -1.959 -9.763 1.00 57.25 238 SER A O 1
ATOM 1876 N N . SER A 1 239 ? 32.670 -0.509 -8.284 1.00 59.91 239 SER A N 1
ATOM 1877 C CA . SER A 1 239 ? 31.832 -1.514 -7.639 1.00 59.91 239 SER A CA 1
ATOM 1878 C C . SER A 1 239 ? 30.624 -1.734 -8.530 1.00 59.91 239 SER A C 1
ATOM 1880 O O . SER A 1 239 ? 29.831 -0.819 -8.724 1.00 59.91 239 SER A O 1
ATOM 1882 N N . THR A 1 240 ? 30.499 -2.934 -9.085 1.00 69.19 240 THR A N 1
ATOM 1883 C CA . THR A 1 240 ? 29.338 -3.323 -9.891 1.00 69.19 240 THR A CA 1
ATOM 1884 C C . THR A 1 240 ? 28.066 -3.378 -9.047 1.00 69.19 240 THR A C 1
ATOM 1886 O O . THR A 1 240 ? 26.980 -3.189 -9.575 1.00 69.19 240 THR A O 1
ATOM 1889 N N . ASP A 1 241 ? 28.199 -3.605 -7.742 1.00 78.88 241 ASP A N 1
ATOM 1890 C CA . ASP A 1 241 ? 27.094 -3.792 -6.805 1.00 78.88 241 ASP A CA 1
ATOM 1891 C C . ASP A 1 241 ? 27.262 -2.831 -5.611 1.00 78.88 241 ASP A C 1
ATOM 1893 O O . ASP A 1 241 ? 28.351 -2.738 -5.025 1.00 78.88 241 ASP A O 1
ATOM 1897 N N . PHE A 1 242 ? 26.220 -2.064 -5.295 1.00 81.00 242 PHE A N 1
ATOM 1898 C CA . PHE A 1 242 ? 26.140 -1.193 -4.127 1.00 81.00 242 PHE A CA 1
ATOM 1899 C C . PHE A 1 242 ? 25.005 -1.654 -3.216 1.00 81.00 242 PHE A C 1
ATOM 1901 O O . PHE A 1 242 ? 23.842 -1.583 -3.597 1.00 81.00 242 PHE A O 1
ATOM 1908 N N . LYS A 1 243 ? 25.354 -2.068 -1.994 1.00 78.69 243 LYS A N 1
ATOM 1909 C CA . LYS A 1 243 ? 24.391 -2.497 -0.975 1.00 78.69 243 LYS A CA 1
ATOM 1910 C C . LYS A 1 243 ? 24.446 -1.584 0.232 1.00 78.69 243 LYS A C 1
ATOM 1912 O O . LYS A 1 243 ? 25.532 -1.337 0.770 1.00 78.69 243 LYS A O 1
ATOM 1917 N N . VAL A 1 244 ? 23.284 -1.124 0.670 1.00 74.44 244 VAL A N 1
ATOM 1918 C CA . VAL A 1 244 ? 23.146 -0.410 1.933 1.00 74.44 244 VAL A CA 1
ATOM 1919 C C . VAL A 1 244 ? 22.995 -1.435 3.055 1.00 74.44 244 VAL A C 1
ATOM 1921 O O . VAL A 1 244 ? 22.207 -2.365 2.965 1.00 74.44 244 VAL A O 1
ATOM 1924 N N . ASN A 1 245 ? 23.815 -1.308 4.097 1.00 69.25 245 ASN A N 1
ATOM 1925 C CA . ASN A 1 245 ? 23.724 -2.150 5.286 1.00 69.25 245 ASN A CA 1
ATOM 1926 C C . ASN A 1 245 ? 23.417 -1.234 6.468 1.00 69.25 245 ASN A C 1
ATOM 1928 O O . ASN A 1 245 ? 24.299 -0.495 6.915 1.00 69.25 245 ASN A O 1
ATOM 1932 N N . LEU A 1 246 ? 22.155 -1.231 6.891 1.00 67.81 246 LEU A N 1
ATOM 1933 C CA . LEU A 1 246 ? 21.630 -0.395 7.964 1.00 67.81 246 LEU A CA 1
ATOM 1934 C C . LEU A 1 246 ? 21.201 -1.273 9.133 1.00 67.81 246 LEU A C 1
ATOM 1936 O O . LEU A 1 246 ? 20.525 -2.279 8.948 1.00 67.81 246 LEU A O 1
ATOM 1940 N N . SER A 1 247 ? 21.597 -0.892 10.346 1.00 61.78 247 SER A N 1
ATOM 1941 C CA . SER A 1 247 ? 21.113 -1.515 11.575 1.00 61.78 247 SER A CA 1
ATOM 1942 C C . SER A 1 247 ? 19.880 -0.781 12.102 1.00 61.78 247 SER A C 1
ATOM 1944 O O . SER A 1 247 ? 19.727 0.421 11.907 1.00 61.78 247 SER A O 1
ATOM 1946 N N . VAL A 1 248 ? 19.046 -1.477 12.881 1.00 52.22 248 VAL A N 1
ATOM 1947 C CA . VAL A 1 248 ? 17.812 -0.956 13.514 1.00 52.22 248 VAL A CA 1
ATOM 1948 C C . VAL A 1 248 ? 18.046 0.290 14.394 1.00 52.22 248 VAL A C 1
ATOM 1950 O O . VAL A 1 248 ? 17.102 0.993 14.742 1.00 52.22 248 VAL A O 1
ATOM 1953 N N . ASN A 1 249 ? 19.297 0.577 14.765 1.00 58.38 249 ASN A N 1
ATOM 1954 C CA . ASN A 1 249 ? 19.672 1.758 15.549 1.00 58.38 249 ASN A CA 1
ATOM 1955 C C . ASN A 1 249 ? 20.147 2.952 14.700 1.00 58.38 249 ASN A C 1
ATOM 1957 O O . ASN A 1 249 ? 20.382 4.021 15.263 1.00 58.38 249 ASN A O 1
ATOM 1961 N N . ASP A 1 250 ? 20.332 2.771 13.391 1.00 64.06 250 ASP A N 1
ATOM 1962 C CA . ASP A 1 250 ? 20.941 3.770 12.504 1.00 64.06 250 ASP A CA 1
ATOM 1963 C C . ASP A 1 250 ? 19.909 4.726 11.882 1.00 64.06 250 ASP A C 1
ATOM 1965 O O . ASP A 1 250 ? 20.285 5.778 11.364 1.00 64.06 250 ASP A O 1
ATOM 1969 N N . LEU A 1 251 ? 18.617 4.392 11.971 1.00 66.12 251 LEU A N 1
ATOM 1970 C CA . LEU A 1 251 ? 17.506 5.194 11.457 1.00 66.12 251 LEU A CA 1
ATOM 1971 C C . LEU A 1 251 ? 16.533 5.574 12.571 1.00 66.12 251 LEU A C 1
ATOM 1973 O O . LEU A 1 251 ? 16.238 4.778 13.469 1.00 66.12 251 LEU A O 1
ATOM 1977 N N . THR A 1 252 ? 15.980 6.785 12.497 1.00 64.38 252 THR A N 1
ATOM 1978 C CA . THR A 1 252 ? 14.803 7.111 13.304 1.00 64.38 252 THR A CA 1
ATOM 1979 C C . THR A 1 252 ? 13.564 6.414 12.727 1.00 64.38 252 THR A C 1
ATOM 1981 O O . THR A 1 252 ? 13.450 6.291 11.510 1.00 64.38 252 THR A O 1
ATOM 1984 N N . PRO A 1 253 ? 12.621 5.948 13.563 1.00 54.19 253 PRO A N 1
ATOM 1985 C CA . PRO A 1 253 ? 11.398 5.302 13.088 1.00 54.19 253 PRO A CA 1
ATOM 1986 C C . PRO A 1 253 ? 10.617 6.186 12.105 1.00 54.19 253 PRO A C 1
ATOM 1988 O O . PRO A 1 253 ? 10.293 7.320 12.449 1.00 54.19 253 PRO A O 1
ATOM 1991 N N . GLY A 1 254 ? 10.278 5.645 10.931 1.00 56.19 254 GLY A N 1
ATOM 1992 C CA . GLY A 1 254 ? 9.533 6.363 9.886 1.00 56.19 254 GLY A CA 1
ATOM 1993 C C . GLY A 1 254 ? 10.381 7.317 9.040 1.00 56.19 254 GLY A C 1
ATOM 1994 O O . GLY A 1 254 ? 9.829 8.229 8.438 1.00 56.19 254 GLY A O 1
ATOM 1995 N N . GLN A 1 255 ? 11.705 7.156 9.050 1.00 67.50 255 GLN A N 1
ATOM 1996 C CA . GLN A 1 255 ? 12.606 7.909 8.189 1.00 67.50 255 GLN A CA 1
ATOM 1997 C C . GLN A 1 255 ? 12.947 7.104 6.933 1.00 67.50 255 GLN A C 1
ATOM 1999 O O . GLN A 1 255 ? 13.559 6.043 7.053 1.00 67.50 255 GLN A O 1
ATOM 2004 N N . ASP A 1 256 ? 12.649 7.672 5.767 1.00 72.94 256 ASP A N 1
ATOM 2005 C CA . ASP A 1 256 ? 13.024 7.098 4.474 1.00 72.94 256 ASP A CA 1
ATOM 2006 C C . ASP A 1 256 ? 14.543 7.163 4.253 1.00 72.94 256 ASP A C 1
ATOM 2008 O O . ASP A 1 256 ? 15.237 8.116 4.655 1.00 72.94 256 ASP A O 1
ATOM 2012 N N . VAL A 1 257 ? 15.077 6.158 3.569 1.00 79.44 257 VAL A N 1
ATOM 2013 C CA . VAL A 1 257 ? 16.501 6.060 3.240 1.00 79.44 257 VAL A CA 1
ATOM 2014 C C . VAL A 1 257 ? 16.728 6.575 1.823 1.00 79.44 257 VAL A C 1
ATOM 2016 O O . VAL A 1 257 ? 16.296 5.967 0.854 1.00 79.44 257 VAL A O 1
ATOM 2019 N N . LEU A 1 258 ? 17.467 7.677 1.663 1.00 85.69 258 LEU A N 1
ATOM 2020 C CA . LEU A 1 258 ? 17.804 8.182 0.330 1.00 85.69 258 LEU A CA 1
ATOM 2021 C C . LEU A 1 258 ? 19.113 7.558 -0.175 1.00 85.69 258 LEU A C 1
ATOM 2023 O O . LEU A 1 258 ? 20.207 7.836 0.334 1.00 85.69 258 LEU A O 1
ATOM 2027 N N . ILE A 1 259 ? 19.020 6.763 -1.234 1.00 86.00 259 ILE A N 1
ATOM 2028 C CA . ILE A 1 259 ? 20.148 6.139 -1.916 1.00 86.00 259 ILE A CA 1
ATOM 2029 C C . ILE A 1 259 ? 20.391 6.847 -3.244 1.00 86.00 259 ILE A C 1
ATOM 2031 O O . ILE A 1 259 ? 19.598 6.796 -4.173 1.00 86.00 259 ILE A O 1
ATOM 2035 N N . CYS A 1 260 ? 21.553 7.476 -3.347 1.00 85.00 260 CYS A N 1
ATOM 2036 C CA . CYS A 1 260 ? 22.004 8.174 -4.538 1.00 85.00 260 CYS A CA 1
ATOM 2037 C C . CYS A 1 260 ? 23.121 7.385 -5.206 1.00 85.00 260 CYS A C 1
ATOM 2039 O O . CYS A 1 260 ? 24.298 7.516 -4.844 1.00 85.00 260 CYS A O 1
ATOM 2041 N N . GLY A 1 261 ? 22.767 6.595 -6.212 1.00 74.06 261 GLY A N 1
ATOM 2042 C CA . GLY A 1 261 ? 23.722 6.017 -7.138 1.00 74.06 261 GLY A CA 1
ATOM 2043 C C . GLY A 1 261 ? 24.493 7.141 -7.832 1.00 74.06 261 GLY A C 1
ATOM 2044 O O . GLY A 1 261 ? 23.956 7.978 -8.547 1.00 74.06 261 GLY A O 1
ATOM 2045 N N . LYS A 1 262 ? 25.790 7.239 -7.563 1.00 71.81 262 LYS A N 1
ATOM 2046 C CA . LYS A 1 262 ? 26.705 8.106 -8.308 1.00 71.81 262 LYS A CA 1
ATOM 2047 C C . LYS A 1 262 ? 27.869 7.245 -8.763 1.00 71.81 262 LYS A C 1
ATOM 2049 O O . LYS A 1 262 ? 28.492 6.583 -7.937 1.00 71.81 262 LYS A O 1
ATOM 2054 N N . GLY A 1 263 ? 28.200 7.294 -10.051 1.00 65.69 263 GLY A N 1
ATOM 2055 C CA . GLY A 1 263 ? 29.306 6.526 -10.635 1.00 65.69 263 GLY A CA 1
ATOM 2056 C C . GLY A 1 263 ? 28.846 5.380 -11.540 1.00 65.69 263 GLY A C 1
ATOM 2057 O O . GLY A 1 263 ? 27.730 5.402 -12.042 1.00 65.69 263 GLY A O 1
ATOM 2058 N N . LEU A 1 264 ? 29.737 4.412 -11.781 1.00 63.12 264 LEU A N 1
ATOM 2059 C CA . LEU A 1 264 ? 29.515 3.246 -12.652 1.00 63.12 264 LEU A CA 1
ATOM 2060 C C . LEU A 1 264 ? 29.016 2.044 -11.833 1.00 63.12 264 LEU A C 1
ATOM 2062 O O . LEU A 1 264 ? 29.691 1.016 -11.757 1.00 63.12 264 LEU A O 1
ATOM 2066 N N . VAL A 1 265 ? 27.886 2.208 -11.148 1.00 73.38 265 VAL A N 1
ATOM 2067 C CA . VAL A 1 265 ? 27.214 1.098 -10.459 1.00 73.38 265 VAL A CA 1
ATOM 2068 C C . VAL A 1 265 ? 26.296 0.389 -11.444 1.00 73.38 265 VAL A C 1
ATOM 2070 O O . VAL A 1 265 ? 25.562 1.046 -12.168 1.00 73.38 265 VAL A O 1
ATOM 2073 N N . THR A 1 266 ? 26.352 -0.942 -11.484 1.00 82.44 266 THR A N 1
ATOM 2074 C CA . THR A 1 266 ? 25.470 -1.755 -12.343 1.00 82.44 266 THR A CA 1
ATOM 2075 C C . THR A 1 266 ? 24.288 -2.335 -11.570 1.00 82.44 266 THR A C 1
ATOM 2077 O O . THR A 1 266 ? 23.298 -2.737 -12.173 1.00 82.44 266 THR A O 1
ATOM 2080 N N . ALA A 1 267 ? 24.387 -2.381 -10.240 1.00 86.94 267 ALA A N 1
ATOM 2081 C CA . ALA A 1 267 ? 23.339 -2.818 -9.339 1.00 86.94 267 ALA A CA 1
ATOM 2082 C C . ALA A 1 267 ? 23.320 -1.970 -8.058 1.00 86.94 267 ALA A C 1
ATOM 2084 O O . ALA A 1 267 ? 24.377 -1.644 -7.509 1.00 86.94 267 ALA A O 1
ATOM 2085 N N . ILE A 1 268 ? 22.120 -1.628 -7.594 1.00 87.88 268 ILE A N 1
ATOM 2086 C CA . ILE A 1 268 ? 21.859 -0.946 -6.326 1.00 87.88 268 ILE A CA 1
ATOM 2087 C C . ILE A 1 268 ? 20.845 -1.780 -5.551 1.00 87.88 268 ILE A C 1
ATOM 2089 O O . ILE A 1 268 ? 19.833 -2.194 -6.110 1.00 87.88 268 ILE A O 1
ATOM 2093 N N . HIS A 1 269 ? 21.137 -2.020 -4.280 1.00 87.12 269 HIS A N 1
ATOM 2094 C CA . HIS A 1 269 ? 20.282 -2.755 -3.364 1.00 87.12 269 HIS A CA 1
ATOM 2095 C C . HIS A 1 269 ? 19.918 -1.853 -2.191 1.00 87.12 269 HIS A C 1
ATOM 2097 O O . HIS A 1 269 ? 20.817 -1.315 -1.524 1.00 87.12 269 HIS A O 1
ATOM 2103 N N . GLY A 1 270 ? 18.615 -1.710 -1.986 1.00 84.38 270 GLY A N 1
ATOM 2104 C CA . GLY A 1 270 ? 18.007 -1.057 -0.846 1.00 84.38 270 GLY A CA 1
ATOM 2105 C C . GLY A 1 270 ? 18.192 -1.818 0.463 1.00 84.38 270 GLY A C 1
ATOM 2106 O O . GLY A 1 270 ? 19.024 -2.729 0.588 1.00 84.38 270 GLY A O 1
ATOM 2107 N N . SER A 1 271 ? 17.467 -1.354 1.464 1.00 80.50 271 SER A N 1
ATOM 2108 C CA . SER A 1 271 ? 17.460 -1.802 2.840 1.00 80.50 271 SER A CA 1
ATOM 2109 C C . SER A 1 271 ? 16.200 -2.627 3.146 1.00 80.50 271 SER A C 1
ATOM 2111 O O . SER A 1 271 ? 15.568 -3.163 2.244 1.00 80.50 271 SER A O 1
ATOM 2113 N N . ASP A 1 272 ? 15.892 -2.815 4.431 1.00 79.06 272 ASP A N 1
ATOM 2114 C CA . ASP A 1 272 ? 14.637 -3.447 4.870 1.00 79.06 272 ASP A CA 1
ATOM 2115 C C . ASP A 1 272 ? 13.551 -2.407 5.224 1.00 79.06 272 ASP A C 1
ATOM 2117 O O . ASP A 1 272 ? 12.609 -2.700 5.969 1.00 79.06 272 ASP A O 1
ATOM 2121 N N . TYR A 1 273 ? 13.746 -1.162 4.795 1.00 78.81 273 TYR A N 1
ATOM 2122 C CA . TYR A 1 273 ? 12.915 -0.005 5.102 1.00 78.81 273 TYR A CA 1
ATOM 2123 C C . TYR A 1 273 ? 12.546 0.719 3.815 1.00 78.81 273 TYR A C 1
ATOM 2125 O O . TYR A 1 273 ? 13.264 0.599 2.836 1.00 78.81 273 TYR A O 1
ATOM 2133 N N . ASP A 1 274 ? 11.514 1.559 3.891 1.00 83.69 274 ASP A N 1
ATOM 2134 C CA . ASP A 1 274 ? 11.094 2.448 2.808 1.00 83.69 274 ASP A CA 1
ATOM 2135 C C . ASP A 1 274 ? 12.292 3.272 2.280 1.00 83.69 274 ASP A C 1
ATOM 2137 O O . ASP A 1 274 ? 12.824 4.177 2.944 1.00 83.69 274 ASP A O 1
ATOM 2141 N N . ASP A 1 275 ? 12.745 2.929 1.078 1.00 84.69 275 ASP A N 1
ATOM 2142 C CA . ASP A 1 275 ? 13.885 3.537 0.420 1.00 84.69 275 ASP A CA 1
ATOM 2143 C C . ASP A 1 275 ? 13.437 4.450 -0.726 1.00 84.69 275 ASP A C 1
ATOM 2145 O O . ASP A 1 275 ? 12.517 4.176 -1.495 1.00 84.69 275 ASP A O 1
ATOM 2149 N N . ILE A 1 276 ? 14.185 5.530 -0.923 1.00 88.75 276 ILE A N 1
ATOM 2150 C CA . ILE A 1 276 ? 14.148 6.318 -2.150 1.00 88.75 276 ILE A CA 1
ATOM 2151 C C . ILE A 1 276 ? 15.472 6.103 -2.864 1.00 88.75 276 ILE A C 1
ATOM 2153 O O . ILE A 1 276 ? 16.519 6.569 -2.410 1.00 88.75 276 ILE A O 1
ATOM 2157 N N . ILE A 1 277 ? 15.441 5.404 -3.993 1.00 89.38 277 ILE A N 1
ATOM 2158 C CA . ILE A 1 277 ? 16.634 5.012 -4.734 1.00 89.38 277 ILE A CA 1
ATOM 2159 C C . ILE A 1 277 ? 16.677 5.724 -6.080 1.00 89.38 277 ILE A C 1
ATOM 2161 O O . ILE A 1 277 ? 15.893 5.445 -6.979 1.00 89.38 277 ILE A O 1
ATOM 2165 N N . GLU A 1 278 ? 17.674 6.585 -6.256 1.00 89.00 278 GLU A N 1
ATOM 2166 C CA . GLU A 1 278 ? 17.965 7.263 -7.516 1.00 89.00 278 GLU A CA 1
ATOM 2167 C C . GLU A 1 278 ? 19.291 6.749 -8.070 1.00 89.00 278 GLU A C 1
ATOM 2169 O O . GLU A 1 278 ? 20.351 6.978 -7.479 1.00 89.00 278 GLU A O 1
ATOM 2174 N N . SER A 1 279 ? 19.284 6.076 -9.225 1.00 81.75 279 SER A N 1
ATOM 2175 C CA . SER A 1 279 ? 20.520 5.471 -9.738 1.00 81.75 279 SER A CA 1
ATOM 2176 C C . SER A 1 279 ? 21.584 6.487 -10.150 1.00 81.75 279 SER A C 1
ATOM 2178 O O . SER A 1 279 ? 22.755 6.103 -10.152 1.00 81.75 279 SER A O 1
ATOM 2180 N N . GLY A 1 280 ? 21.203 7.710 -10.549 1.00 73.00 280 GLY A N 1
ATOM 2181 C CA . GLY A 1 280 ? 22.092 8.826 -10.927 1.00 73.00 280 GLY A CA 1
ATOM 2182 C C . GLY A 1 280 ? 23.233 8.503 -11.912 1.00 73.00 280 GLY A C 1
ATOM 2183 O O . GLY A 1 280 ? 24.148 9.315 -12.089 1.00 73.00 280 GLY A O 1
ATOM 2184 N N . ALA A 1 281 ? 23.202 7.324 -12.536 1.00 72.81 281 ALA A N 1
ATOM 2185 C CA . ALA A 1 281 ? 24.159 6.826 -13.506 1.00 72.81 281 ALA A CA 1
ATOM 2186 C C . ALA A 1 281 ? 23.688 7.169 -14.927 1.00 72.81 281 ALA A C 1
ATOM 2188 O O . ALA A 1 281 ? 22.545 7.561 -15.151 1.00 72.81 281 ALA A O 1
ATOM 2189 N N . ASN A 1 282 ? 24.595 7.050 -15.896 1.00 75.62 282 ASN A N 1
ATOM 2190 C CA . ASN A 1 282 ? 24.284 7.266 -17.317 1.00 75.62 282 ASN A CA 1
ATOM 2191 C C . ASN A 1 282 ? 24.121 5.946 -18.089 1.00 75.62 282 ASN A C 1
ATOM 2193 O O . ASN A 1 282 ? 23.833 5.967 -19.284 1.00 75.62 282 ASN A O 1
ATOM 2197 N N . GLU A 1 283 ? 24.387 4.821 -17.430 1.00 82.56 283 GLU A N 1
ATOM 2198 C CA . GLU A 1 283 ? 24.326 3.474 -17.989 1.00 82.56 283 GLU A CA 1
ATOM 2199 C C . GLU A 1 283 ? 23.213 2.691 -17.296 1.00 82.56 283 GLU A C 1
ATOM 2201 O O . GLU A 1 283 ? 22.759 3.088 -16.229 1.00 82.56 283 GLU A O 1
ATOM 2206 N N . SER A 1 284 ? 22.802 1.586 -17.918 1.00 87.56 284 SER A N 1
ATOM 2207 C CA . SER A 1 284 ? 21.765 0.700 -17.388 1.00 87.56 284 SER A CA 1
ATOM 2208 C C . SER A 1 284 ? 22.158 0.148 -16.016 1.00 87.56 284 SER A C 1
ATOM 2210 O O . SER A 1 284 ? 23.247 -0.414 -15.853 1.00 87.56 284 SER A O 1
ATOM 2212 N N . THR A 1 285 ? 21.240 0.266 -15.064 1.00 88.06 285 THR A N 1
ATOM 2213 C CA . THR A 1 285 ? 21.375 -0.185 -13.684 1.00 88.06 285 THR A CA 1
ATOM 2214 C C . THR A 1 285 ? 20.235 -1.135 -13.332 1.00 88.06 285 THR A C 1
ATOM 2216 O O . THR A 1 285 ? 19.092 -0.988 -13.763 1.00 88.06 285 THR A O 1
ATOM 2219 N N . THR A 1 286 ? 20.539 -2.136 -12.513 1.00 90.25 286 THR A N 1
ATOM 2220 C CA . THR A 1 286 ? 19.518 -2.931 -11.826 1.00 90.25 286 THR A CA 1
ATOM 2221 C C . THR A 1 286 ? 19.294 -2.368 -10.429 1.00 90.25 286 THR A C 1
ATOM 2223 O O . THR A 1 286 ? 20.235 -2.290 -9.646 1.00 90.25 286 THR A O 1
ATOM 2226 N N . ILE A 1 287 ? 18.071 -1.979 -10.098 1.00 90.88 287 ILE A N 1
ATOM 2227 C CA . ILE A 1 287 ? 17.721 -1.472 -8.771 1.00 90.88 287 ILE A CA 1
ATOM 2228 C C . ILE A 1 287 ? 16.810 -2.487 -8.091 1.00 90.88 287 ILE A C 1
ATOM 2230 O O . ILE A 1 287 ? 15.837 -2.927 -8.699 1.00 90.88 287 ILE A O 1
ATOM 2234 N N . TYR A 1 288 ? 17.149 -2.850 -6.858 1.00 89.81 288 TYR A N 1
ATOM 2235 C CA . TYR A 1 288 ? 16.326 -3.648 -5.955 1.00 89.81 288 TYR A CA 1
ATOM 2236 C C . TYR A 1 288 ? 15.915 -2.754 -4.780 1.00 89.81 288 TYR A C 1
ATOM 2238 O O . TYR A 1 288 ? 16.814 -2.272 -4.089 1.00 89.81 288 TYR A O 1
ATOM 2246 N N . GLY A 1 289 ? 14.613 -2.524 -4.597 1.00 87.50 289 GLY A N 1
ATOM 2247 C CA . GLY A 1 289 ? 14.036 -1.794 -3.461 1.00 87.50 289 GLY A CA 1
ATOM 2248 C C . GLY A 1 289 ? 14.183 -2.582 -2.164 1.00 87.50 289 GLY A C 1
ATOM 2249 O O . GLY A 1 289 ? 14.877 -2.130 -1.269 1.00 87.50 289 GLY A O 1
ATOM 2250 N N . CYS A 1 290 ? 13.788 -3.855 -2.210 1.00 84.75 290 CYS A N 1
ATOM 2251 C CA . CYS A 1 290 ? 13.946 -4.896 -1.198 1.00 84.75 290 CYS A CA 1
ATOM 2252 C C . CYS A 1 290 ? 12.764 -5.165 -0.275 1.00 84.75 290 CYS A C 1
ATOM 2254 O O . CYS A 1 290 ? 12.054 -6.131 -0.541 1.00 84.75 290 CYS A O 1
ATOM 2256 N N . ASN A 1 291 ? 12.665 -4.506 0.874 1.00 81.44 291 ASN A N 1
ATOM 2257 C CA . ASN A 1 291 ? 11.481 -4.603 1.723 1.00 81.44 291 ASN A CA 1
ATOM 2258 C C . ASN A 1 291 ? 11.102 -3.181 2.114 1.00 81.44 291 ASN A C 1
ATOM 2260 O O . ASN A 1 291 ? 11.968 -2.429 2.548 1.00 81.44 291 ASN A O 1
ATOM 2264 N N . GLY A 1 292 ? 9.811 -2.873 2.115 1.00 80.44 292 GLY A N 1
ATOM 2265 C CA . GLY A 1 292 ? 9.333 -1.528 2.423 1.00 80.44 292 GLY A CA 1
ATOM 2266 C C . GLY A 1 292 ? 8.516 -0.982 1.266 1.00 80.44 292 GLY A C 1
ATOM 2267 O O . GLY A 1 292 ? 8.200 -1.702 0.331 1.00 80.44 292 GLY A O 1
ATOM 2268 N N . ASN A 1 293 ? 8.089 0.270 1.373 1.00 85.56 293 ASN A N 1
ATOM 2269 C CA . ASN A 1 293 ? 7.406 0.963 0.284 1.00 85.56 293 ASN A CA 1
ATOM 2270 C C . ASN A 1 293 ? 8.421 1.825 -0.464 1.00 85.56 293 ASN A C 1
ATOM 2272 O O . ASN A 1 293 ? 8.695 2.956 -0.047 1.00 85.56 293 ASN A O 1
ATOM 2276 N N . ASP A 1 294 ? 8.970 1.315 -1.561 1.00 88.75 294 ASP A N 1
ATOM 2277 C CA . ASP A 1 294 ? 10.136 1.933 -2.178 1.00 88.75 294 ASP A CA 1
ATOM 2278 C C . ASP A 1 294 ? 9.782 2.855 -3.342 1.00 88.75 294 ASP A C 1
ATOM 2280 O O . ASP A 1 294 ? 8.824 2.662 -4.093 1.00 88.75 294 ASP A O 1
ATOM 2284 N N . VAL A 1 295 ? 10.608 3.879 -3.544 1.00 91.31 295 VAL A N 1
ATOM 2285 C CA . VAL A 1 295 ? 10.567 4.746 -4.724 1.00 91.31 295 VAL A CA 1
ATOM 2286 C C . VAL A 1 295 ? 11.843 4.550 -5.519 1.00 91.31 295 VAL A C 1
ATOM 2288 O O . VAL A 1 295 ? 12.917 5.001 -5.127 1.00 91.31 295 VAL A O 1
ATOM 2291 N N . LEU A 1 296 ? 11.725 3.900 -6.672 1.00 92.44 296 LEU A N 1
ATOM 2292 C CA . LEU A 1 296 ? 12.851 3.556 -7.529 1.00 92.44 296 LEU A CA 1
ATOM 2293 C C . LEU A 1 296 ? 12.848 4.440 -8.771 1.00 92.44 296 LEU A C 1
ATOM 2295 O O . LEU A 1 296 ? 11.941 4.356 -9.598 1.00 92.44 296 LEU A O 1
ATOM 2299 N N . GLU A 1 297 ? 13.885 5.255 -8.933 1.00 91.94 297 GLU A N 1
ATOM 2300 C CA . GLU A 1 297 ? 14.100 6.078 -10.119 1.00 91.94 297 GLU A CA 1
ATOM 2301 C C . GLU A 1 297 ? 15.299 5.573 -10.933 1.00 91.94 297 GLU A C 1
ATOM 2303 O O . GLU A 1 297 ? 16.464 5.598 -10.504 1.00 91.94 297 GLU A O 1
ATOM 2308 N N . GLY A 1 298 ? 14.983 5.126 -12.149 1.00 89.12 298 GLY A N 1
ATOM 2309 C CA . GLY A 1 298 ? 15.945 4.701 -13.154 1.00 89.12 298 GLY A CA 1
ATOM 2310 C C . GLY A 1 298 ? 16.735 5.855 -13.774 1.00 89.12 298 GLY A C 1
ATOM 2311 O O . GLY A 1 298 ? 16.450 7.045 -13.619 1.00 89.12 298 GLY A O 1
ATOM 2312 N N . THR A 1 299 ? 17.766 5.474 -14.505 1.00 87.12 299 THR A N 1
ATOM 2313 C CA . THR A 1 299 ? 18.589 6.301 -15.375 1.00 87.12 299 THR A CA 1
ATOM 2314 C C . THR A 1 299 ? 17.909 6.588 -16.715 1.00 87.12 299 THR A C 1
ATOM 2316 O O . THR A 1 299 ? 16.837 6.099 -17.040 1.00 87.12 299 THR A O 1
ATOM 2319 N N . ILE A 1 300 ? 18.578 7.375 -17.557 1.00 85.94 300 ILE A N 1
ATOM 2320 C CA . ILE A 1 300 ? 18.148 7.580 -18.948 1.00 85.94 300 ILE A CA 1
ATOM 2321 C C . ILE A 1 300 ? 18.321 6.331 -19.832 1.00 85.94 300 ILE A C 1
ATOM 2323 O O . ILE A 1 300 ? 17.815 6.298 -20.955 1.00 85.94 300 ILE A O 1
ATOM 2327 N N . ALA A 1 301 ? 19.111 5.350 -19.390 1.00 87.88 301 ALA A N 1
ATOM 2328 C CA . ALA A 1 301 ? 19.266 4.076 -20.074 1.00 87.88 301 ALA A CA 1
ATOM 2329 C C . ALA A 1 301 ? 18.144 3.124 -19.644 1.00 87.88 301 ALA A C 1
ATOM 2331 O O . ALA A 1 301 ? 17.400 3.398 -18.719 1.00 87.88 301 ALA A O 1
ATOM 2332 N N . ASN A 1 302 ? 17.994 2.000 -20.340 1.00 88.94 302 ASN A N 1
ATOM 2333 C CA . ASN A 1 302 ? 16.935 1.057 -19.995 1.00 88.94 302 ASN A CA 1
ATOM 2334 C C . ASN A 1 302 ? 17.375 0.221 -18.795 1.00 88.94 302 ASN A C 1
ATOM 2336 O O . ASN A 1 302 ? 18.342 -0.538 -18.903 1.00 88.94 302 ASN A O 1
ATOM 2340 N N . ASP A 1 303 ? 16.677 0.374 -17.680 1.00 91.81 303 ASP A N 1
ATOM 2341 C CA . ASP A 1 303 ? 17.027 -0.223 -16.394 1.00 91.81 303 ASP A CA 1
ATOM 2342 C C . ASP A 1 303 ? 16.220 -1.487 -16.086 1.00 91.81 303 ASP A C 1
ATOM 2344 O O . ASP A 1 303 ? 15.294 -1.866 -16.807 1.00 91.81 303 ASP A O 1
ATOM 2348 N N . SER A 1 304 ? 16.589 -2.156 -14.996 1.00 92.62 304 SER A N 1
ATOM 2349 C CA . SER A 1 304 ? 15.751 -3.167 -14.353 1.00 92.62 304 SER A CA 1
ATOM 2350 C C . SER A 1 304 ? 15.406 -2.679 -12.953 1.00 92.62 304 SER A C 1
ATOM 2352 O O . SER A 1 304 ? 16.207 -2.854 -12.039 1.00 92.62 304 SER A O 1
ATOM 2354 N N . LEU A 1 305 ? 14.222 -2.100 -12.782 1.00 93.69 305 LEU A N 1
ATOM 2355 C CA . LEU A 1 305 ? 13.703 -1.662 -11.491 1.00 93.69 305 LEU A CA 1
ATOM 2356 C C . LEU A 1 305 ? 12.849 -2.777 -10.896 1.00 93.69 305 LEU A C 1
ATOM 2358 O O . LEU A 1 305 ? 11.928 -3.280 -11.542 1.00 93.69 305 LEU A O 1
ATOM 2362 N N . ARG A 1 306 ? 13.189 -3.187 -9.683 1.00 92.25 306 ARG A N 1
ATOM 2363 C CA . ARG A 1 306 ? 12.518 -4.242 -8.934 1.00 92.25 306 ARG A CA 1
ATOM 2364 C C . ARG A 1 306 ? 12.218 -3.677 -7.560 1.00 92.25 306 ARG A C 1
ATOM 2366 O O . ARG A 1 306 ? 13.183 -3.394 -6.864 1.00 92.25 306 ARG A O 1
ATOM 2373 N N . GLY A 1 307 ? 10.944 -3.493 -7.224 1.00 88.38 307 GLY A N 1
ATOM 2374 C CA . GLY A 1 307 ? 10.511 -3.130 -5.873 1.00 88.38 307 GLY A CA 1
ATOM 2375 C C . GLY A 1 307 ? 10.936 -4.230 -4.910 1.00 88.38 307 GLY A C 1
ATOM 2376 O O . GLY A 1 307 ? 12.089 -4.273 -4.483 1.00 88.38 307 GLY A O 1
ATOM 2377 N N . ASP A 1 308 ? 10.111 -5.269 -4.820 1.00 79.44 308 ASP A N 1
ATOM 2378 C CA . ASP A 1 308 ? 10.401 -6.430 -3.966 1.00 79.44 308 ASP A CA 1
ATOM 2379 C C . ASP A 1 308 ? 10.537 -7.742 -4.753 1.00 79.44 308 ASP A C 1
ATOM 2381 O O . ASP A 1 308 ? 10.633 -8.852 -4.206 1.00 79.44 308 ASP A O 1
ATOM 2385 N N . ASP A 1 309 ? 10.552 -7.673 -6.089 1.00 63.06 309 ASP A N 1
ATOM 2386 C CA . ASP A 1 309 ? 10.807 -8.839 -6.937 1.00 63.06 309 ASP A CA 1
ATOM 2387 C C . ASP A 1 309 ? 12.302 -9.181 -7.027 1.00 63.06 309 ASP A C 1
ATOM 2389 O O . ASP A 1 309 ? 13.021 -8.829 -7.968 1.00 63.06 309 ASP A O 1
ATOM 2393 N N . GLY A 1 310 ? 12.782 -9.930 -6.037 1.00 52.84 310 GLY A N 1
ATOM 2394 C CA . GLY A 1 310 ? 14.126 -10.494 -6.016 1.00 52.84 310 GLY A CA 1
ATOM 2395 C C . GLY A 1 310 ? 14.171 -11.891 -5.403 1.00 52.84 310 GLY A C 1
ATOM 2396 O O . GLY A 1 310 ? 13.325 -12.283 -4.601 1.00 52.84 310 GLY A O 1
ATOM 2397 N N . SER A 1 311 ? 15.203 -12.668 -5.751 1.00 55.75 311 SER A N 1
ATOM 2398 C CA . SER A 1 31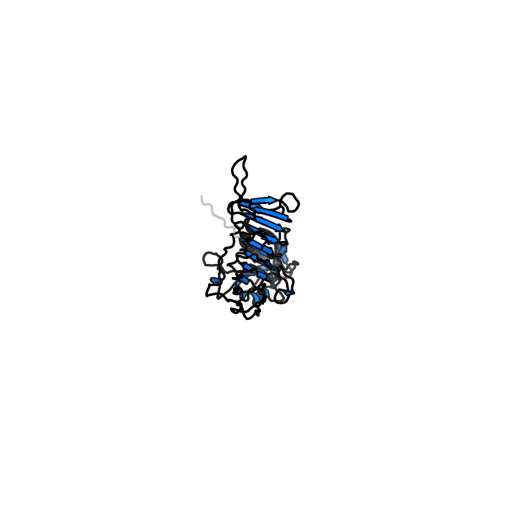1 ? 15.592 -13.805 -4.913 1.00 55.75 311 SER A CA 1
ATOM 2399 C C . SER A 1 311 ? 16.095 -13.280 -3.571 1.00 55.75 311 SER A C 1
ATOM 2401 O O . SER A 1 311 ? 16.810 -12.277 -3.553 1.00 55.75 311 SER A O 1
ATOM 2403 N N . THR A 1 312 ? 15.842 -14.007 -2.484 1.00 59.09 312 THR A N 1
ATOM 2404 C CA . THR A 1 312 ? 16.274 -13.659 -1.116 1.00 59.09 312 THR A CA 1
ATOM 2405 C C . THR A 1 312 ? 17.768 -13.318 -0.981 1.00 59.09 312 THR A C 1
ATOM 2407 O O . THR A 1 312 ? 18.169 -12.658 -0.038 1.00 59.09 312 THR A O 1
ATOM 2410 N N . SER A 1 313 ? 18.629 -13.700 -1.929 1.00 66.88 313 SER A N 1
ATOM 2411 C CA . SER A 1 313 ? 20.049 -13.317 -1.927 1.00 66.88 313 SER A CA 1
ATOM 2412 C C . SER A 1 313 ? 20.343 -11.855 -2.292 1.00 66.88 313 SER A C 1
ATOM 2414 O O . SER A 1 313 ? 21.491 -11.420 -2.158 1.00 66.88 313 SER A O 1
ATOM 2416 N N . ASN A 1 314 ? 19.361 -11.112 -2.804 1.00 71.94 314 ASN A N 1
ATOM 2417 C CA . ASN A 1 314 ? 19.557 -9.739 -3.271 1.00 71.94 314 ASN A CA 1
ATOM 2418 C C . ASN A 1 314 ? 19.202 -8.693 -2.213 1.00 71.94 314 ASN A C 1
ATOM 2420 O O . ASN A 1 314 ? 19.617 -7.556 -2.374 1.00 71.94 314 ASN A O 1
ATOM 2424 N N . CYS A 1 315 ? 18.537 -9.071 -1.126 1.00 73.88 315 CYS A N 1
ATOM 2425 C CA . CYS A 1 315 ? 18.113 -8.142 -0.082 1.00 73.88 315 CYS A CA 1
ATOM 2426 C C . CYS A 1 315 ? 18.772 -8.465 1.259 1.00 73.88 315 CYS A C 1
ATOM 2428 O O . CYS A 1 315 ? 19.231 -9.603 1.443 1.00 73.88 315 CYS A O 1
ATOM 2430 N N . PRO A 1 316 ? 18.891 -7.485 2.173 1.00 66.75 316 PRO A N 1
ATOM 2431 C CA . PRO A 1 316 ? 19.339 -7.750 3.535 1.00 66.75 316 PRO A CA 1
ATOM 2432 C C . PRO A 1 316 ? 18.475 -8.851 4.184 1.00 66.75 316 PRO A C 1
ATOM 2434 O O . PRO A 1 316 ? 17.307 -9.026 3.858 1.00 66.75 316 PRO A O 1
ATOM 2437 N N . ASP A 1 317 ? 19.100 -9.708 4.994 1.00 64.12 317 ASP A N 1
ATOM 2438 C CA . ASP A 1 317 ? 18.486 -10.821 5.747 1.00 64.12 317 ASP A CA 1
ATOM 2439 C C . ASP A 1 317 ? 17.731 -11.928 4.976 1.00 64.12 317 ASP A C 1
ATOM 2441 O O . ASP A 1 317 ? 17.417 -12.980 5.543 1.00 64.12 317 ASP A O 1
ATOM 2445 N N . GLY A 1 318 ? 17.528 -11.781 3.667 1.00 62.31 318 GLY A N 1
ATOM 2446 C CA . GLY A 1 318 ? 16.933 -12.791 2.795 1.00 62.31 318 GLY A CA 1
ATOM 2447 C C . GLY A 1 318 ? 15.493 -13.162 3.130 1.00 62.31 318 GLY A C 1
ATOM 2448 O O . GLY A 1 318 ? 15.047 -14.273 2.829 1.00 62.31 318 GLY A O 1
ATOM 2449 N N . ILE A 1 319 ? 14.766 -12.228 3.732 1.00 61.56 319 ILE A N 1
ATOM 2450 C CA . ILE A 1 319 ? 13.322 -12.293 3.934 1.00 61.56 319 ILE A CA 1
ATOM 2451 C C . ILE A 1 319 ? 12.686 -11.356 2.908 1.00 61.56 319 ILE A C 1
ATOM 2453 O O . ILE A 1 319 ? 13.205 -10.270 2.678 1.00 61.56 319 ILE A O 1
ATOM 2457 N N . LYS A 1 320 ? 11.599 -11.808 2.275 1.00 66.38 320 LYS A N 1
ATOM 2458 C CA . LYS A 1 320 ? 10.819 -11.017 1.320 1.00 66.38 320 LYS A CA 1
ATOM 2459 C C . LYS A 1 320 ? 9.502 -10.610 1.970 1.00 66.38 320 LYS A C 1
ATOM 2461 O O . LYS A 1 320 ? 8.700 -11.482 2.317 1.00 66.38 320 LYS A O 1
ATOM 2466 N N . ILE A 1 321 ? 9.299 -9.314 2.128 1.00 69.00 321 ILE A N 1
ATOM 2467 C CA . ILE A 1 321 ? 8.072 -8.683 2.591 1.00 69.00 321 ILE A CA 1
ATOM 2468 C C . ILE A 1 321 ? 7.674 -7.709 1.490 1.00 69.00 321 ILE A C 1
ATOM 2470 O O . ILE A 1 321 ? 8.341 -6.705 1.308 1.00 69.00 321 ILE A O 1
ATOM 2474 N N . ASP A 1 322 ? 6.603 -8.036 0.764 1.00 75.31 322 ASP A N 1
ATOM 2475 C CA . ASP A 1 322 ? 6.096 -7.151 -0.286 1.00 75.31 322 ASP A CA 1
ATOM 2476 C C . ASP A 1 322 ? 5.477 -5.882 0.345 1.00 75.31 322 ASP A C 1
ATOM 2478 O O . ASP A 1 322 ? 4.540 -6.007 1.152 1.00 75.31 322 ASP A O 1
ATOM 2482 N N . GLY A 1 323 ? 5.960 -4.705 -0.043 1.00 79.88 323 GLY A N 1
ATOM 2483 C CA . GLY A 1 323 ? 5.408 -3.378 0.202 1.00 79.88 323 GLY A CA 1
ATOM 2484 C C . GLY A 1 323 ? 4.960 -2.682 -1.090 1.00 79.88 323 GLY A C 1
ATOM 2485 O O . GLY A 1 323 ? 4.902 -3.284 -2.158 1.00 79.88 323 GLY A O 1
ATOM 2486 N N . ASP A 1 324 ? 4.486 -1.445 -0.955 1.00 86.94 324 ASP A N 1
ATOM 2487 C CA . ASP A 1 324 ? 3.786 -0.698 -2.003 1.00 86.94 324 ASP A CA 1
ATOM 2488 C C . ASP A 1 324 ? 4.745 0.235 -2.765 1.00 86.94 324 ASP A C 1
ATOM 2490 O O . ASP A 1 324 ? 5.011 1.358 -2.324 1.00 86.94 324 ASP A O 1
ATOM 2494 N N . ASP A 1 325 ? 5.200 -0.183 -3.948 1.00 90.88 325 ASP A N 1
ATOM 2495 C CA . ASP A 1 325 ? 6.308 0.494 -4.630 1.00 90.88 325 ASP A CA 1
ATOM 2496 C C . ASP A 1 325 ? 5.901 1.517 -5.701 1.00 90.88 325 ASP A C 1
ATOM 2498 O O . ASP A 1 325 ? 4.852 1.452 -6.354 1.00 90.88 325 ASP A O 1
ATOM 2502 N N . ILE A 1 326 ? 6.796 2.469 -5.961 1.00 92.81 326 ILE A N 1
ATOM 2503 C CA . ILE A 1 326 ? 6.748 3.392 -7.094 1.00 92.81 326 ILE A CA 1
ATOM 2504 C C . ILE A 1 326 ? 7.979 3.169 -7.970 1.00 92.81 326 ILE A C 1
ATOM 2506 O O . ILE A 1 326 ? 9.097 3.500 -7.592 1.00 92.81 326 ILE A O 1
ATOM 2510 N N . LEU A 1 327 ? 7.768 2.682 -9.190 1.00 94.38 327 LEU A N 1
ATOM 2511 C CA . LEU A 1 327 ? 8.828 2.421 -10.157 1.00 94.38 327 LEU A CA 1
ATOM 2512 C C . LEU A 1 327 ? 8.767 3.448 -11.290 1.00 94.38 327 LEU A C 1
ATOM 2514 O O . LEU A 1 327 ? 7.842 3.452 -12.107 1.00 94.38 327 LEU A O 1
ATOM 2518 N N . ILE A 1 328 ? 9.771 4.317 -11.346 1.00 93.38 328 ILE A N 1
ATOM 2519 C CA . ILE A 1 328 ? 9.911 5.385 -12.335 1.00 93.38 328 ILE A CA 1
ATOM 2520 C C . ILE A 1 328 ? 11.023 5.005 -13.307 1.00 93.38 328 ILE A C 1
ATOM 2522 O O . ILE A 1 328 ? 12.210 5.223 -13.060 1.00 93.38 328 ILE A O 1
ATOM 2526 N N . GLY A 1 329 ? 10.607 4.434 -14.430 1.00 90.44 329 GLY A N 1
ATOM 2527 C CA . GLY A 1 329 ? 11.455 4.194 -15.581 1.00 90.44 329 GLY A CA 1
ATOM 2528 C C . GLY A 1 329 ? 11.724 5.487 -16.344 1.00 90.44 329 GLY A C 1
ATOM 2529 O O . GLY A 1 329 ? 10.813 6.266 -16.631 1.00 90.44 329 GLY A O 1
ATOM 2530 N N . ASN A 1 330 ? 12.988 5.713 -16.680 1.00 86.69 330 ASN A N 1
ATOM 2531 C CA . ASN A 1 330 ? 13.449 6.864 -17.459 1.00 86.69 330 ASN A CA 1
ATOM 2532 C C . ASN A 1 330 ? 14.116 6.409 -18.773 1.00 86.69 330 ASN A C 1
ATOM 2534 O O . ASN A 1 330 ? 14.643 7.237 -19.529 1.00 86.69 330 ASN A O 1
ATOM 2538 N N . GLY A 1 331 ? 14.043 5.106 -19.074 1.00 81.50 331 GLY A N 1
ATOM 2539 C CA . GLY A 1 331 ? 14.615 4.492 -20.258 1.00 81.50 331 GLY A CA 1
ATOM 2540 C C . GLY A 1 331 ? 14.144 5.147 -21.552 1.00 81.50 331 GLY A C 1
ATOM 2541 O O . GLY A 1 331 ? 12.974 5.503 -21.718 1.00 81.50 331 GLY A O 1
ATOM 2542 N N . ASN A 1 332 ? 15.075 5.323 -22.490 1.00 77.81 332 ASN A N 1
ATOM 2543 C CA . ASN A 1 332 ? 14.847 6.061 -23.734 1.00 77.81 332 ASN A CA 1
ATOM 2544 C C . ASN A 1 332 ? 15.143 5.275 -25.018 1.00 77.81 332 ASN A C 1
ATOM 2546 O O . ASN A 1 332 ? 15.058 5.838 -26.113 1.00 77.81 332 ASN A O 1
ATOM 2550 N N . ASN A 1 333 ? 15.508 3.994 -24.918 1.00 73.25 333 ASN A N 1
ATOM 2551 C CA . ASN A 1 333 ? 15.923 3.209 -26.079 1.00 73.25 333 ASN A CA 1
ATOM 2552 C C . ASN A 1 333 ? 14.858 2.167 -26.487 1.00 73.25 333 ASN A C 1
ATOM 2554 O O . ASN A 1 333 ? 14.191 1.564 -25.650 1.00 73.25 333 ASN A O 1
ATOM 2558 N N . SER A 1 334 ? 14.716 1.953 -27.800 1.00 67.56 334 SER A N 1
ATOM 2559 C CA . SER A 1 334 ? 13.749 1.035 -28.419 1.00 67.56 334 SER A CA 1
ATOM 2560 C C . SER A 1 334 ? 14.264 -0.397 -28.633 1.00 67.56 334 SER A C 1
ATOM 2562 O O . SER A 1 334 ? 13.479 -1.273 -28.980 1.00 67.56 334 SER A O 1
ATOM 2564 N N . THR A 1 335 ? 15.560 -0.692 -28.467 1.00 74.12 335 THR A N 1
ATOM 2565 C CA . THR A 1 335 ? 16.072 -2.044 -28.785 1.00 74.12 335 THR A CA 1
ATOM 2566 C C . THR A 1 335 ? 15.952 -3.051 -27.646 1.00 74.12 335 THR A C 1
ATOM 2568 O O . THR A 1 335 ? 15.644 -4.211 -27.904 1.00 74.12 335 THR A O 1
ATOM 2571 N N . ASN A 1 336 ? 16.164 -2.624 -26.403 1.00 82.12 336 ASN A N 1
ATOM 2572 C CA . ASN A 1 336 ? 16.023 -3.467 -25.215 1.00 82.12 336 ASN A CA 1
ATOM 2573 C C . ASN A 1 336 ? 14.932 -2.855 -24.343 1.00 82.12 336 ASN A C 1
ATOM 2575 O O . ASN A 1 336 ? 15.043 -1.674 -24.078 1.00 82.12 336 ASN A O 1
ATOM 2579 N N . PRO A 1 337 ? 13.890 -3.558 -23.902 1.00 86.94 337 PRO A N 1
ATOM 2580 C CA . PRO A 1 337 ? 12.908 -2.935 -23.027 1.00 86.94 337 PRO A CA 1
ATOM 2581 C C . PRO A 1 337 ? 13.503 -2.665 -21.638 1.00 86.94 337 PRO A C 1
ATOM 2583 O O . PRO A 1 337 ? 14.255 -3.486 -21.114 1.00 86.94 337 PRO A O 1
ATOM 2586 N N . GLU A 1 338 ? 13.156 -1.523 -21.053 1.00 92.62 338 GLU A N 1
ATOM 2587 C CA . GLU A 1 338 ? 13.257 -1.287 -19.610 1.00 92.62 338 GLU A CA 1
ATOM 2588 C C . GLU A 1 338 ? 12.347 -2.279 -18.876 1.00 92.62 338 GLU A C 1
ATOM 2590 O O . GLU A 1 338 ? 11.291 -2.645 -19.390 1.00 92.62 338 GLU A O 1
ATOM 2595 N N . ILE A 1 339 ? 12.754 -2.764 -17.709 1.00 93.56 339 ILE A N 1
ATOM 2596 C CA . ILE A 1 339 ? 12.015 -3.782 -16.959 1.00 93.56 339 ILE A CA 1
ATOM 2597 C C . ILE A 1 339 ? 11.600 -3.177 -15.624 1.00 93.56 339 ILE A C 1
ATOM 2599 O O . ILE A 1 339 ? 12.457 -2.773 -14.846 1.00 93.56 339 ILE A O 1
ATOM 2603 N N . LEU A 1 340 ? 10.297 -3.137 -15.360 1.00 95.06 340 LEU A N 1
ATOM 2604 C CA . LEU A 1 340 ? 9.720 -2.644 -14.114 1.00 95.06 340 LEU A CA 1
ATOM 2605 C C . LEU A 1 340 ? 8.930 -3.777 -13.458 1.00 95.06 340 LEU A C 1
ATOM 2607 O O . LEU A 1 340 ? 7.984 -4.285 -14.060 1.00 95.06 340 LEU A O 1
ATOM 2611 N N . ILE A 1 341 ? 9.318 -4.187 -12.253 1.00 93.94 341 ILE A N 1
ATOM 2612 C CA . ILE A 1 341 ? 8.668 -5.275 -11.516 1.00 93.94 341 ILE A CA 1
ATOM 2613 C C . ILE A 1 341 ? 8.378 -4.819 -10.090 1.00 93.94 341 ILE A C 1
ATOM 2615 O O . ILE A 1 341 ? 9.313 -4.634 -9.318 1.00 93.94 341 ILE A O 1
ATOM 2619 N N . GLY A 1 342 ? 7.109 -4.629 -9.735 1.00 89.38 342 GLY A N 1
ATOM 2620 C CA . GLY A 1 342 ? 6.747 -4.181 -8.387 1.00 89.38 342 GLY A CA 1
ATOM 2621 C C . GLY A 1 342 ? 6.840 -5.311 -7.366 1.00 89.38 342 GLY A C 1
ATOM 2622 O O . GLY A 1 342 ? 7.579 -5.223 -6.402 1.00 89.38 342 GLY A O 1
ATOM 2623 N N . GLY A 1 343 ? 6.196 -6.447 -7.637 1.00 88.25 343 GLY A N 1
ATOM 2624 C CA . GLY A 1 343 ? 6.010 -7.511 -6.644 1.00 88.25 343 GLY A CA 1
ATOM 2625 C C . GLY A 1 343 ? 4.549 -7.574 -6.213 1.00 88.25 343 GLY A C 1
ATOM 2626 O O . GLY A 1 343 ? 3.684 -7.074 -6.927 1.00 88.25 343 GLY A O 1
ATOM 2627 N N . ASN A 1 344 ? 4.233 -8.203 -5.077 1.00 84.56 344 ASN A N 1
ATOM 2628 C CA . ASN A 1 344 ? 2.825 -8.403 -4.701 1.00 84.56 344 ASN A CA 1
ATOM 2629 C C . ASN A 1 344 ? 2.183 -7.203 -3.988 1.00 84.56 344 ASN A C 1
ATOM 2631 O O . ASN A 1 344 ? 1.080 -7.370 -3.479 1.00 84.56 344 ASN A O 1
ATOM 2635 N N . GLY A 1 345 ? 2.831 -6.045 -3.861 1.00 83.62 345 GLY A N 1
ATOM 2636 C CA . GLY A 1 345 ? 2.243 -4.849 -3.245 1.00 83.62 345 GLY A CA 1
ATOM 2637 C C . GLY A 1 345 ? 1.331 -4.028 -4.159 1.00 83.62 345 GLY A C 1
ATOM 2638 O O . GLY A 1 345 ? 0.993 -4.442 -5.268 1.00 83.62 345 GLY A O 1
ATOM 2639 N N . PHE A 1 346 ? 0.888 -2.865 -3.676 1.00 85.88 346 PHE A N 1
ATOM 2640 C CA . PHE A 1 346 ? 0.149 -1.873 -4.463 1.00 85.88 346 PHE A CA 1
ATOM 2641 C C . PHE A 1 346 ? 1.116 -0.979 -5.246 1.00 85.88 346 PHE A C 1
ATOM 2643 O O . PHE A 1 346 ? 1.483 0.102 -4.781 1.00 85.88 346 PHE A O 1
ATOM 2650 N N . ASN A 1 347 ? 1.488 -1.389 -6.458 1.00 90.62 347 ASN A N 1
ATOM 2651 C CA . ASN A 1 347 ? 2.576 -0.726 -7.174 1.00 90.62 347 ASN A CA 1
ATOM 2652 C C . ASN A 1 347 ? 2.099 0.297 -8.210 1.00 90.62 347 ASN A C 1
ATOM 2654 O O . ASN A 1 347 ? 1.055 0.167 -8.865 1.00 90.62 347 ASN A O 1
ATOM 2658 N N . ARG A 1 348 ? 2.920 1.326 -8.410 1.00 92.94 348 ARG A N 1
ATOM 2659 C CA . ARG A 1 348 ? 2.719 2.382 -9.405 1.00 92.94 348 ARG A CA 1
ATOM 2660 C C . ARG A 1 348 ? 3.913 2.457 -10.338 1.00 92.94 348 ARG A C 1
ATOM 2662 O O . ARG A 1 348 ? 5.044 2.602 -9.899 1.00 92.94 348 ARG A O 1
ATOM 2669 N N . TYR A 1 349 ? 3.643 2.462 -11.634 1.00 94.69 349 TYR A N 1
ATOM 2670 C CA . TYR A 1 349 ? 4.669 2.442 -12.666 1.00 94.69 349 TYR A CA 1
ATOM 2671 C C . TYR A 1 349 ? 4.568 3.672 -13.554 1.00 94.69 349 TYR A C 1
ATOM 2673 O O . TYR A 1 349 ? 3.506 3.973 -14.104 1.00 94.69 349 TYR A O 1
ATOM 2681 N N . ILE A 1 350 ? 5.692 4.342 -13.764 1.00 93.31 350 ILE A N 1
ATOM 2682 C CA . ILE A 1 350 ? 5.873 5.289 -14.859 1.00 93.31 350 ILE A CA 1
ATOM 2683 C C . ILE A 1 350 ? 6.878 4.645 -15.812 1.00 93.31 350 ILE A C 1
ATOM 2685 O O . ILE A 1 350 ? 8.069 4.680 -15.524 1.00 93.31 350 ILE A O 1
ATOM 2689 N N . PRO A 1 351 ? 6.438 4.020 -16.914 1.00 88.94 351 PRO A N 1
ATOM 2690 C CA . PRO A 1 351 ? 7.358 3.560 -17.935 1.00 88.94 351 PRO A CA 1
ATOM 2691 C C . PRO A 1 351 ? 8.016 4.768 -18.611 1.00 88.94 351 PRO A C 1
ATOM 2693 O O . PRO A 1 351 ? 7.363 5.794 -18.838 1.00 88.94 351 PRO A O 1
ATOM 2696 N N . GLY A 1 352 ? 9.301 4.637 -18.941 1.00 84.31 352 GLY A N 1
ATOM 2697 C CA . GLY A 1 352 ? 10.046 5.676 -19.635 1.00 84.31 352 GLY A CA 1
ATOM 2698 C C . GLY A 1 352 ? 9.541 5.951 -21.056 1.00 84.31 352 GLY A C 1
ATOM 2699 O O . GLY A 1 352 ? 8.554 5.400 -21.554 1.00 84.31 352 GLY A O 1
ATOM 2700 N N . ILE A 1 353 ? 10.273 6.809 -21.760 1.00 83.19 353 ILE A N 1
ATOM 2701 C CA . ILE A 1 353 ? 9.993 7.173 -23.157 1.00 83.19 353 ILE A CA 1
ATOM 2702 C C . ILE A 1 353 ? 10.511 6.131 -24.167 1.00 83.19 353 ILE A C 1
ATOM 2704 O O . ILE A 1 353 ? 10.516 6.398 -25.366 1.00 83.19 353 ILE A O 1
ATOM 2708 N N . GLY A 1 354 ? 11.011 4.987 -23.703 1.00 86.69 354 GLY A N 1
ATOM 2709 C CA . GLY A 1 354 ? 11.478 3.851 -24.495 1.00 86.69 354 GLY A CA 1
ATOM 2710 C C . GLY A 1 354 ? 10.513 2.665 -24.450 1.00 86.69 354 GLY A C 1
ATOM 2711 O O . GLY A 1 354 ? 9.387 2.768 -23.967 1.00 86.69 354 GLY A O 1
ATOM 2712 N N . ASN A 1 355 ? 10.959 1.514 -24.962 1.00 90.31 355 ASN A N 1
ATOM 2713 C CA . ASN A 1 355 ? 10.210 0.269 -24.779 1.00 90.31 355 ASN A CA 1
ATOM 2714 C C . ASN A 1 355 ? 10.288 -0.155 -23.312 1.00 90.31 355 ASN A C 1
ATOM 2716 O O . ASN A 1 355 ? 11.366 -0.077 -22.726 1.00 90.31 355 ASN A O 1
ATOM 2720 N N . ALA A 1 356 ? 9.191 -0.662 -22.749 1.00 93.12 356 ALA A N 1
ATOM 2721 C CA . ALA A 1 356 ? 9.185 -1.145 -21.371 1.00 93.12 356 ALA A CA 1
ATOM 2722 C C . ALA A 1 356 ? 8.389 -2.443 -21.205 1.00 93.12 356 ALA A C 1
ATOM 2724 O O . ALA A 1 356 ? 7.447 -2.730 -21.944 1.00 93.12 356 ALA A O 1
ATOM 2725 N N . SER A 1 357 ? 8.772 -3.225 -20.207 1.00 93.88 357 SER A N 1
ATOM 2726 C CA . SER A 1 357 ? 8.090 -4.415 -19.729 1.00 93.88 357 SER A CA 1
ATOM 2727 C C . SER A 1 357 ? 7.722 -4.184 -18.271 1.00 93.88 357 SER A C 1
ATOM 2729 O O . SER A 1 357 ? 8.603 -4.146 -17.418 1.00 93.88 357 SER A O 1
ATOM 2731 N N . VAL A 1 358 ? 6.433 -4.030 -17.994 1.00 95.12 358 VAL A N 1
ATOM 2732 C CA . VAL A 1 358 ? 5.886 -3.873 -16.646 1.00 95.12 358 VAL A CA 1
ATOM 2733 C C . VAL A 1 358 ? 5.285 -5.196 -16.202 1.00 95.12 358 VAL A C 1
ATOM 2735 O O . VAL A 1 358 ? 4.469 -5.776 -16.920 1.00 95.12 358 VAL A O 1
ATOM 2738 N N . ILE A 1 359 ? 5.692 -5.666 -15.031 1.00 93.94 359 ILE A N 1
ATOM 2739 C CA . ILE A 1 359 ? 5.227 -6.913 -14.434 1.00 93.94 359 ILE A CA 1
ATOM 2740 C C . ILE A 1 359 ? 4.717 -6.588 -13.029 1.00 93.94 359 ILE A C 1
ATOM 2742 O O . ILE A 1 359 ? 5.508 -6.295 -12.133 1.00 93.94 359 ILE A O 1
ATOM 2746 N N . GLY A 1 360 ? 3.399 -6.616 -12.864 1.00 90.81 360 GLY A N 1
ATOM 2747 C CA . GLY A 1 360 ? 2.740 -6.494 -11.569 1.00 90.81 360 GLY A CA 1
ATOM 2748 C C . GLY A 1 360 ? 2.607 -7.826 -10.834 1.00 90.81 360 GLY A C 1
ATOM 2749 O O . GLY A 1 360 ? 3.080 -8.874 -11.299 1.00 90.81 360 GLY A O 1
ATOM 2750 N N . GLY A 1 361 ? 1.961 -7.777 -9.674 1.00 86.81 361 GLY A N 1
ATOM 2751 C CA . GLY A 1 361 ? 1.746 -8.915 -8.787 1.00 86.81 361 GLY A CA 1
ATOM 2752 C C . GLY A 1 361 ? 0.272 -9.226 -8.559 1.00 86.81 361 GLY A C 1
ATOM 2753 O O . GLY A 1 361 ? -0.572 -9.033 -9.428 1.00 86.81 361 GLY A O 1
ATOM 2754 N N . ASP A 1 362 ? -0.025 -9.790 -7.388 1.00 83.06 362 ASP A N 1
ATOM 2755 C CA . ASP A 1 362 ? -1.383 -10.224 -7.033 1.00 83.06 362 ASP A CA 1
ATOM 2756 C C . ASP A 1 362 ? -2.294 -9.077 -6.547 1.00 83.06 362 ASP A C 1
ATOM 2758 O O . ASP A 1 362 ? -3.523 -9.219 -6.540 1.00 83.06 362 ASP A O 1
ATOM 2762 N N . ASN A 1 363 ? -1.707 -7.968 -6.084 1.00 83.69 363 ASN A N 1
ATOM 2763 C CA . ASN A 1 363 ? -2.445 -6.790 -5.630 1.00 83.69 363 ASN A CA 1
ATOM 2764 C C . ASN A 1 363 ? -2.635 -5.790 -6.781 1.00 83.69 363 ASN A C 1
ATOM 2766 O O . ASN A 1 363 ? -2.662 -6.169 -7.939 1.00 83.69 363 ASN A O 1
ATOM 2770 N N . LEU A 1 364 ? -2.957 -4.534 -6.467 1.00 83.50 364 LEU A N 1
ATOM 2771 C CA . LEU A 1 364 ? -3.331 -3.557 -7.482 1.00 83.50 364 LEU A CA 1
ATOM 2772 C C . LEU A 1 364 ? -2.097 -2.888 -8.086 1.00 83.50 364 LEU A C 1
ATOM 2774 O O . LEU A 1 364 ? -1.423 -2.117 -7.408 1.00 83.50 364 LEU A O 1
ATOM 2778 N N . ASP A 1 365 ? -1.946 -3.039 -9.392 1.00 90.62 365 ASP A N 1
ATOM 2779 C CA . ASP A 1 365 ? -0.867 -2.469 -10.181 1.00 90.62 365 ASP A CA 1
ATOM 2780 C C . ASP A 1 365 ? -1.390 -1.414 -11.171 1.00 90.62 365 ASP A C 1
ATOM 2782 O O . ASP A 1 365 ? -2.396 -1.597 -11.875 1.00 90.62 365 ASP A O 1
ATOM 2786 N N . ILE A 1 366 ? -0.714 -0.260 -11.214 1.00 91.12 366 ILE A N 1
ATOM 2787 C CA . ILE A 1 366 ? -1.176 0.924 -11.954 1.00 91.12 366 ILE A CA 1
ATOM 2788 C C . ILE A 1 366 ? -0.068 1.506 -12.812 1.00 91.12 366 ILE A C 1
ATOM 2790 O O . ILE A 1 366 ? 0.975 1.910 -12.306 1.00 91.12 366 ILE A O 1
ATOM 2794 N N . VAL A 1 367 ? -0.331 1.658 -14.106 1.00 93.56 367 VAL A N 1
ATOM 2795 C CA . VAL A 1 367 ? 0.640 2.189 -15.069 1.00 93.56 367 VAL A CA 1
ATOM 2796 C C . VAL A 1 367 ? 0.196 3.556 -15.576 1.00 93.56 367 VAL A C 1
ATOM 2798 O O . VAL A 1 367 ? -0.929 3.716 -16.053 1.00 93.56 367 VAL A O 1
ATOM 2801 N N . PHE A 1 368 ? 1.089 4.541 -15.501 1.00 91.88 368 PHE A N 1
ATOM 2802 C CA . PHE A 1 368 ? 0.840 5.918 -15.920 1.00 91.88 368 PHE A CA 1
ATOM 2803 C C . PHE A 1 368 ? 1.543 6.248 -17.230 1.00 91.88 368 PHE A C 1
ATOM 2805 O O . PHE A 1 368 ? 2.760 6.172 -17.323 1.00 91.88 368 PHE A O 1
ATOM 2812 N N . PHE A 1 369 ? 0.794 6.731 -18.210 1.00 88.81 369 PHE A N 1
ATOM 2813 C CA . PHE A 1 369 ? 1.326 7.192 -19.486 1.00 88.81 369 PHE A CA 1
ATOM 2814 C C . PHE A 1 369 ? 1.390 8.719 -19.549 1.00 88.81 369 PHE A C 1
ATOM 2816 O O . PHE A 1 369 ? 0.646 9.434 -18.872 1.00 88.81 369 PHE A O 1
ATOM 2823 N N . ASP A 1 370 ? 2.303 9.234 -20.368 1.00 83.62 370 ASP A N 1
ATOM 2824 C CA . ASP A 1 370 ? 2.592 10.661 -20.483 1.00 83.62 370 ASP A CA 1
ATOM 2825 C C . ASP A 1 370 ? 1.783 11.372 -21.574 1.00 83.62 370 ASP A C 1
ATOM 2827 O O . ASP A 1 370 ? 1.595 12.589 -21.493 1.00 83.62 370 ASP A O 1
ATOM 2831 N N . LYS A 1 371 ? 1.267 10.632 -22.562 1.00 80.38 371 LYS A N 1
ATOM 2832 C CA . LYS A 1 371 ? 0.474 11.174 -23.672 1.00 80.38 371 LYS A CA 1
ATOM 2833 C C . LYS A 1 371 ? -1.020 10.851 -23.532 1.00 80.38 371 LYS A C 1
ATOM 2835 O O . LYS A 1 371 ? -1.379 9.789 -23.028 1.00 80.38 371 LYS A O 1
ATOM 2840 N N . PRO A 1 372 ? -1.911 11.738 -24.008 1.00 74.44 372 PRO A N 1
ATOM 2841 C CA . PRO A 1 372 ? -3.347 11.468 -24.057 1.00 74.44 372 PRO A CA 1
ATOM 2842 C C . PRO A 1 372 ? -3.693 10.385 -25.089 1.00 74.44 372 PRO A C 1
ATOM 2844 O O . PRO A 1 372 ? -2.975 10.223 -26.080 1.00 74.44 372 PRO A O 1
ATOM 2847 N N . VAL A 1 373 ? -4.817 9.690 -24.923 1.00 70.88 373 VAL A N 1
ATOM 2848 C CA . VAL A 1 373 ? -5.362 8.764 -25.931 1.00 70.88 373 VAL A CA 1
ATOM 2849 C C . VAL A 1 373 ? -6.208 9.565 -26.928 1.00 70.88 373 VAL A C 1
ATOM 2851 O O . VAL A 1 373 ? -7.422 9.674 -26.796 1.00 70.88 373 VAL A O 1
ATOM 2854 N N . GLN A 1 374 ? -5.580 10.165 -27.945 1.00 59.88 374 GLN A N 1
ATOM 2855 C CA . GLN A 1 374 ? -6.330 10.981 -28.913 1.00 59.88 374 GLN A CA 1
ATOM 2856 C C . GLN A 1 374 ? -7.337 10.163 -29.745 1.00 59.88 374 GLN A C 1
ATOM 2858 O O . GLN A 1 374 ? -7.012 9.118 -30.292 1.00 59.88 374 GLN A O 1
ATOM 2863 N N . PHE A 1 375 ? -8.552 10.683 -29.924 1.00 53.19 375 PHE A N 1
ATOM 2864 C CA . PHE A 1 375 ? -9.495 10.229 -30.950 1.00 53.19 375 PHE A CA 1
ATOM 2865 C C . PHE A 1 375 ? -9.758 11.398 -31.902 1.00 53.19 375 PHE A C 1
ATOM 2867 O O . PHE A 1 375 ? -10.085 12.493 -31.449 1.00 53.19 375 PHE A O 1
ATOM 2874 N N . THR A 1 376 ? -9.601 11.196 -33.212 1.00 42.44 376 THR A N 1
ATOM 2875 C CA . THR A 1 376 ? -9.851 12.234 -34.228 1.00 42.44 376 THR A CA 1
ATOM 2876 C C . THR A 1 376 ? -11.044 11.845 -35.109 1.00 42.44 376 THR A C 1
ATOM 2878 O O . THR A 1 376 ? -10.872 11.433 -36.250 1.00 42.44 376 THR A O 1
ATOM 2881 N N . ASP A 1 377 ? -12.254 11.981 -34.556 1.00 40.22 377 ASP A N 1
ATOM 2882 C CA . ASP A 1 377 ? -13.560 11.817 -35.224 1.00 40.22 377 ASP A CA 1
ATOM 2883 C C . ASP A 1 377 ? -13.815 10.498 -35.999 1.00 40.22 377 ASP A C 1
ATOM 2885 O O . ASP A 1 377 ? -12.943 9.667 -36.250 1.00 40.22 377 ASP A O 1
ATOM 2889 N N . GLU A 1 378 ? -15.090 10.285 -36.341 1.00 51.44 378 GLU A N 1
ATOM 2890 C CA . GLU A 1 378 ? -15.759 9.006 -36.648 1.00 51.44 378 GLU A CA 1
ATOM 2891 C C . GLU A 1 378 ? -15.215 8.170 -37.829 1.00 51.44 378 GLU A C 1
ATOM 2893 O O . GLU A 1 378 ? -15.799 7.139 -38.146 1.00 51.44 378 GLU A O 1
ATOM 2898 N N . ASN A 1 379 ? -14.109 8.547 -38.480 1.00 47.75 379 ASN A N 1
ATOM 2899 C CA . ASN A 1 379 ? -13.505 7.757 -39.565 1.00 47.75 379 ASN A CA 1
ATOM 2900 C C . ASN A 1 379 ? -11.963 7.748 -39.603 1.00 47.75 379 ASN A C 1
ATOM 2902 O O . ASN A 1 379 ? -11.391 7.173 -40.531 1.00 47.75 379 ASN A O 1
ATOM 2906 N N . THR A 1 380 ? -11.273 8.320 -38.610 1.00 47.25 380 THR A N 1
ATOM 2907 C CA . THR A 1 380 ? -9.799 8.288 -38.530 1.00 47.25 380 THR A CA 1
ATOM 2908 C C . THR A 1 380 ? -9.324 8.223 -37.079 1.00 47.25 380 THR A C 1
ATOM 2910 O O . THR A 1 380 ? -9.012 9.225 -36.446 1.00 47.25 380 THR A O 1
ATOM 2913 N N . THR A 1 381 ? -9.226 7.013 -36.532 1.00 47.00 381 THR A N 1
ATOM 2914 C CA . THR A 1 381 ? -8.603 6.781 -35.224 1.00 47.00 381 THR A CA 1
ATOM 2915 C C . THR A 1 381 ? -7.083 6.923 -35.318 1.00 47.00 381 THR A C 1
ATOM 2917 O O . THR A 1 381 ? -6.385 5.948 -35.593 1.00 47.00 381 THR A O 1
ATOM 2920 N N . THR A 1 382 ? -6.554 8.121 -35.067 1.00 52.81 382 THR A N 1
ATOM 2921 C CA . THR A 1 382 ? -5.145 8.306 -34.681 1.00 52.81 382 THR A CA 1
ATOM 2922 C C . THR A 1 382 ? -5.050 8.336 -33.160 1.00 52.81 382 THR A C 1
ATOM 2924 O O . THR A 1 382 ? -4.961 9.391 -32.544 1.00 52.81 382 THR A O 1
ATOM 2927 N N . THR A 1 383 ? -5.125 7.158 -32.542 1.00 61.38 383 THR A N 1
ATOM 2928 C CA . THR A 1 383 ? -4.849 6.989 -31.113 1.00 61.38 383 THR A CA 1
ATOM 2929 C C . THR A 1 383 ? -3.354 7.024 -30.887 1.00 61.38 383 THR A C 1
ATOM 2931 O O . THR A 1 383 ? -2.664 6.210 -31.483 1.00 61.38 383 THR A O 1
ATOM 2934 N N . ASN A 1 384 ? -2.845 7.895 -30.006 1.00 70.94 384 ASN A N 1
ATOM 2935 C CA . ASN A 1 384 ? -1.418 7.878 -29.653 1.00 70.94 384 ASN A CA 1
ATOM 2936 C C . ASN A 1 384 ? -0.977 6.479 -29.200 1.00 70.94 384 ASN A C 1
ATOM 2938 O O . ASN A 1 384 ? 0.119 6.050 -29.539 1.00 70.94 384 ASN A O 1
ATOM 2942 N N . TYR A 1 385 ? -1.879 5.746 -28.537 1.00 78.88 385 TYR A N 1
ATOM 2943 C CA . TYR A 1 385 ? -1.669 4.367 -28.119 1.00 78.88 385 TYR A CA 1
ATOM 2944 C C . TYR A 1 385 ? -2.643 3.392 -28.775 1.00 78.88 385 TYR A C 1
ATOM 2946 O O . TYR A 1 385 ? -3.848 3.630 -28.809 1.00 78.88 385 TYR A O 1
ATOM 2954 N N . THR A 1 386 ? -2.138 2.248 -29.225 1.00 80.19 386 THR A N 1
ATOM 2955 C CA . THR A 1 386 ? -2.955 1.094 -29.629 1.00 80.19 386 THR A CA 1
ATOM 2956 C C . THR A 1 386 ? -2.805 -0.035 -28.613 1.00 80.19 386 THR A C 1
ATOM 2958 O O . THR A 1 386 ? -1.734 -0.217 -28.043 1.00 80.19 386 THR A O 1
ATOM 2961 N N . PHE A 1 387 ? -3.884 -0.779 -28.359 1.00 82.19 387 PHE A N 1
ATOM 2962 C CA . PHE A 1 387 ? -3.926 -1.826 -27.334 1.00 82.19 387 PHE A CA 1
ATOM 2963 C C . PHE A 1 387 ? -4.142 -3.189 -27.988 1.00 82.19 387 PHE A C 1
ATOM 2965 O O . PHE A 1 387 ? -5.154 -3.396 -28.656 1.00 82.19 387 PHE A O 1
ATOM 2972 N N . THR A 1 388 ? -3.236 -4.131 -27.758 1.00 78.00 388 THR A N 1
ATOM 2973 C CA . THR A 1 388 ? -3.321 -5.505 -28.273 1.00 78.00 388 THR A CA 1
ATOM 2974 C C . THR A 1 388 ? -2.913 -6.487 -27.187 1.00 78.00 388 THR A C 1
ATOM 2976 O O . THR A 1 388 ? -1.943 -6.229 -26.491 1.00 78.00 388 THR A O 1
ATOM 2979 N N . ALA A 1 389 ? -3.585 -7.627 -27.028 1.00 71.25 389 ALA A N 1
ATOM 2980 C CA . ALA A 1 389 ? -3.026 -8.692 -26.192 1.00 71.25 389 ALA A CA 1
ATOM 2981 C C . ALA A 1 389 ? -1.834 -9.370 -26.892 1.00 71.25 389 ALA A C 1
ATOM 2983 O O . ALA A 1 389 ? -1.825 -9.500 -28.121 1.00 71.25 389 ALA A O 1
ATOM 2984 N N . LYS A 1 390 ? -0.885 -9.891 -26.104 1.00 59.53 390 LYS A N 1
ATOM 2985 C CA . LYS A 1 390 ? 0.316 -10.622 -26.563 1.00 59.53 390 LYS A CA 1
ATOM 2986 C C . LYS A 1 390 ? -0.010 -11.819 -27.480 1.00 59.53 390 LYS A C 1
ATOM 2988 O O . LYS A 1 390 ? 0.811 -12.214 -28.301 1.00 59.53 390 LYS A O 1
ATOM 2993 N N . SER A 1 391 ? -1.225 -12.370 -27.377 1.00 59.09 391 SER A N 1
ATOM 2994 C CA . SER A 1 391 ? -1.734 -13.525 -28.136 1.00 59.09 391 SER A CA 1
ATOM 2995 C C . SER A 1 391 ? -2.792 -13.192 -29.208 1.00 59.09 391 SER A C 1
ATOM 2997 O O . SER A 1 391 ? -3.428 -14.102 -29.737 1.00 59.09 391 SER A O 1
ATOM 2999 N N . GLY A 1 392 ? -2.977 -11.915 -29.573 1.00 57.44 392 GLY A N 1
ATOM 3000 C CA . GLY A 1 392 ? -3.885 -11.516 -30.664 1.00 57.44 392 GLY A CA 1
ATOM 3001 C C . GLY A 1 392 ? -5.360 -11.359 -30.265 1.00 57.44 392 GLY A C 1
ATOM 3002 O O . GLY A 1 392 ? -6.248 -11.646 -31.065 1.00 57.44 392 GLY A O 1
ATOM 3003 N N . GLY A 1 393 ? -5.623 -10.894 -29.040 1.00 64.88 393 GLY A N 1
ATOM 3004 C CA . GLY A 1 393 ? -6.965 -10.669 -28.485 1.00 64.88 393 GLY A CA 1
ATOM 3005 C C . GLY A 1 393 ? -7.128 -9.321 -27.771 1.00 64.88 393 GLY A C 1
ATOM 3006 O O . GLY A 1 393 ? -6.333 -8.396 -27.960 1.00 64.88 393 GLY A O 1
ATOM 3007 N N . ILE A 1 394 ? -8.174 -9.216 -26.945 1.00 71.44 394 ILE A N 1
ATOM 3008 C CA . ILE A 1 394 ? -8.469 -8.030 -26.128 1.00 71.44 394 ILE A CA 1
ATOM 3009 C C . ILE A 1 394 ? -7.481 -7.978 -24.957 1.00 71.44 394 ILE A C 1
ATOM 3011 O O . ILE A 1 394 ? -7.303 -8.967 -24.252 1.00 71.44 394 ILE A O 1
ATOM 3015 N N . CYS A 1 395 ? -6.835 -6.827 -24.780 1.00 79.06 395 CYS A N 1
ATOM 3016 C CA . CYS A 1 395 ? -5.971 -6.517 -23.639 1.00 79.06 395 CYS A CA 1
ATOM 3017 C C . CYS A 1 395 ? -6.730 -6.737 -22.314 1.00 79.06 395 CYS A C 1
ATOM 3019 O O . CYS A 1 395 ? -7.803 -6.162 -22.126 1.00 79.06 395 CYS A O 1
ATOM 3021 N N . ASN A 1 396 ? -6.175 -7.578 -21.440 1.00 83.12 396 ASN A N 1
ATOM 3022 C CA . ASN A 1 396 ? -6.746 -7.985 -20.153 1.00 83.12 396 ASN A CA 1
ATOM 3023 C C . ASN A 1 396 ? -5.677 -7.881 -19.053 1.00 83.12 396 ASN A C 1
ATOM 3025 O O . ASN A 1 396 ? -4.517 -7.591 -19.362 1.00 83.12 396 ASN A O 1
ATOM 3029 N N . ARG A 1 397 ? -6.042 -8.138 -17.792 1.00 84.38 397 ARG A N 1
ATOM 3030 C CA . ARG A 1 397 ? -5.094 -8.021 -16.664 1.00 84.38 397 ARG A CA 1
ATOM 3031 C C . ARG A 1 397 ? -3.851 -8.881 -16.806 1.00 84.38 397 ARG A C 1
ATOM 3033 O O . ARG A 1 397 ? -2.755 -8.442 -16.486 1.00 84.38 397 ARG A O 1
ATOM 3040 N N . SER A 1 398 ? -4.024 -10.106 -17.299 1.00 85.25 398 SER A N 1
ATOM 3041 C CA . SER A 1 398 ? -2.918 -11.057 -17.393 1.00 85.25 398 SER A CA 1
ATOM 3042 C C . SER A 1 398 ? -1.858 -10.606 -18.393 1.00 85.25 398 SER A C 1
ATOM 3044 O O . SER A 1 398 ? -0.671 -10.756 -18.124 1.00 85.25 398 SER A O 1
ATOM 3046 N N . GLN A 1 399 ? -2.273 -10.070 -19.548 1.00 87.25 399 GLN A N 1
ATOM 3047 C CA . GLN A 1 399 ? -1.372 -9.663 -20.622 1.00 87.25 399 GLN A CA 1
ATOM 3048 C C . GLN A 1 399 ? -1.985 -8.544 -21.467 1.00 87.25 399 GLN A C 1
ATOM 3050 O O . GLN A 1 399 ? -3.024 -8.709 -22.120 1.00 87.25 399 GLN A O 1
ATOM 3055 N N . CYS A 1 400 ? -1.269 -7.429 -21.560 1.00 88.94 400 CYS A N 1
ATOM 3056 C CA . CYS A 1 400 ? -1.620 -6.308 -22.412 1.00 88.94 400 CYS A CA 1
ATOM 3057 C C . CYS A 1 400 ? -0.378 -5.688 -23.046 1.00 88.94 400 CYS A C 1
ATOM 3059 O O . CYS A 1 400 ? 0.599 -5.398 -22.374 1.00 88.94 400 CYS A O 1
ATOM 3061 N N . THR A 1 401 ? -0.424 -5.429 -24.345 1.00 89.56 401 THR A N 1
ATOM 3062 C CA . THR A 1 401 ? 0.598 -4.661 -25.051 1.00 89.56 401 THR A CA 1
ATOM 3063 C C . THR A 1 401 ? 0.003 -3.323 -25.464 1.00 89.56 401 THR A C 1
ATOM 3065 O O . THR A 1 401 ? -1.006 -3.272 -26.174 1.00 89.56 401 THR A O 1
ATOM 3068 N N . VAL A 1 402 ? 0.636 -2.238 -25.033 1.00 88.62 402 VAL A N 1
ATOM 3069 C CA . VAL A 1 402 ? 0.302 -0.863 -25.411 1.00 88.62 402 VAL A CA 1
ATOM 3070 C C . VAL A 1 402 ? 1.386 -0.371 -26.365 1.00 88.62 402 VAL A C 1
ATOM 3072 O O . VAL A 1 402 ? 2.564 -0.432 -26.035 1.00 88.62 402 VAL A O 1
ATOM 3075 N N . LYS A 1 403 ? 1.022 0.094 -27.561 1.00 87.06 403 LYS A N 1
ATOM 3076 C CA . LYS A 1 403 ? 1.984 0.601 -28.551 1.00 87.06 403 LYS A CA 1
ATOM 3077 C C . LYS A 1 403 ? 1.780 2.076 -28.805 1.00 87.06 403 LYS A C 1
ATOM 3079 O O . LYS A 1 403 ? 0.688 2.453 -29.228 1.00 87.06 403 LYS A O 1
ATOM 3084 N N . ASP A 1 404 ? 2.821 2.876 -28.610 1.00 86.06 404 ASP A N 1
ATOM 3085 C CA . ASP A 1 404 ? 2.829 4.281 -29.004 1.00 86.06 404 ASP A CA 1
ATOM 3086 C C . ASP A 1 404 ? 3.135 4.397 -30.502 1.00 86.06 404 ASP A C 1
ATOM 3088 O O . ASP A 1 404 ? 4.256 4.140 -30.953 1.00 86.06 404 ASP A O 1
ATOM 3092 N N . ILE A 1 405 ? 2.127 4.788 -31.282 1.00 80.38 405 ILE A N 1
ATOM 3093 C CA . ILE A 1 405 ? 2.236 4.911 -32.740 1.00 80.38 405 ILE A CA 1
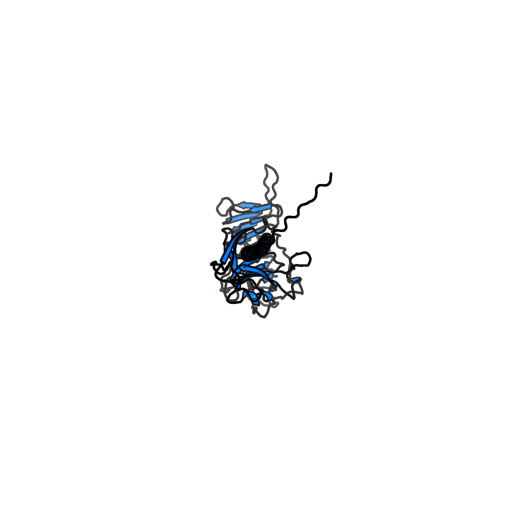ATOM 3094 C C . ILE A 1 405 ? 2.737 6.287 -33.193 1.00 80.38 405 ILE A C 1
ATOM 3096 O O . ILE A 1 405 ? 2.945 6.488 -34.389 1.00 80.38 405 ILE A O 1
ATOM 3100 N N . THR A 1 406 ? 2.912 7.236 -32.267 1.00 76.62 406 THR A N 1
ATOM 3101 C CA . THR A 1 406 ? 3.417 8.585 -32.576 1.00 76.62 406 THR A CA 1
ATOM 3102 C C . THR A 1 406 ? 4.928 8.616 -32.776 1.00 76.62 406 THR A C 1
ATOM 3104 O O . THR A 1 406 ? 5.446 9.532 -33.415 1.00 76.62 406 THR A O 1
ATOM 3107 N N . ASN A 1 407 ? 5.631 7.606 -32.264 1.00 72.69 407 ASN A N 1
ATOM 3108 C CA . ASN A 1 407 ? 7.075 7.472 -32.385 1.00 72.69 407 ASN A CA 1
ATOM 3109 C C . ASN A 1 407 ? 7.463 6.618 -33.604 1.00 72.69 407 ASN A C 1
ATOM 3111 O O . ASN A 1 407 ? 6.745 5.701 -34.008 1.00 72.69 407 ASN A O 1
ATOM 3115 N N . ASN A 1 408 ? 8.618 6.926 -34.201 1.00 71.56 408 ASN A N 1
ATOM 3116 C CA . ASN A 1 408 ? 9.231 6.126 -35.261 1.00 71.56 408 ASN A CA 1
ATOM 3117 C C . ASN A 1 408 ? 10.691 5.803 -34.883 1.00 71.56 408 ASN A C 1
ATOM 3119 O O . ASN A 1 408 ? 11.521 6.716 -34.922 1.00 71.56 408 ASN A O 1
ATOM 3123 N N . PRO A 1 409 ? 11.028 4.545 -34.541 1.00 76.81 409 PRO A N 1
ATOM 3124 C CA . PRO A 1 409 ? 10.156 3.364 -34.497 1.00 76.81 409 PRO A CA 1
ATOM 3125 C C . PRO A 1 409 ? 9.064 3.460 -33.417 1.00 76.81 409 PRO A C 1
ATOM 3127 O O . PRO A 1 409 ? 9.200 4.217 -32.458 1.00 76.81 409 PRO A O 1
ATOM 3130 N N . GLN A 1 410 ? 7.977 2.702 -33.595 1.00 82.88 410 GLN A N 1
ATOM 3131 C CA . GLN A 1 410 ? 6.889 2.630 -32.613 1.00 82.88 410 GLN A CA 1
ATOM 3132 C C . GLN A 1 410 ? 7.414 2.061 -31.298 1.00 82.88 410 GLN A C 1
ATOM 3134 O O . GLN A 1 410 ? 8.173 1.088 -31.316 1.00 82.88 410 GLN A O 1
ATOM 3139 N N . LEU A 1 411 ? 6.992 2.650 -30.180 1.00 86.25 411 LEU A N 1
ATOM 3140 C CA . LEU A 1 411 ? 7.347 2.128 -28.864 1.00 86.25 411 LEU A CA 1
ATOM 3141 C C . LEU A 1 411 ? 6.333 1.087 -28.423 1.00 86.25 411 LEU A C 1
ATOM 3143 O O . LEU A 1 411 ? 5.138 1.218 -28.690 1.00 86.25 411 LEU A O 1
ATOM 3147 N N . GLU A 1 412 ? 6.813 0.070 -27.727 1.00 89.31 412 GLU A N 1
ATOM 3148 C CA . GLU A 1 412 ? 6.024 -1.046 -27.238 1.00 89.31 412 GLU A CA 1
ATOM 3149 C C . GLU A 1 412 ? 6.198 -1.196 -25.724 1.00 89.31 412 GLU A C 1
ATOM 3151 O O . GLU A 1 412 ? 7.307 -1.375 -25.219 1.00 89.31 412 GLU A O 1
ATOM 3156 N N . TYR A 1 413 ? 5.071 -1.140 -25.018 1.00 91.12 413 TYR A N 1
ATOM 3157 C CA . TYR A 1 413 ? 4.948 -1.368 -23.586 1.00 91.12 413 TYR A CA 1
ATOM 3158 C C . TYR A 1 413 ? 4.236 -2.704 -23.373 1.00 91.12 413 TYR A C 1
ATOM 3160 O O . TYR A 1 413 ? 3.065 -2.854 -23.730 1.00 91.12 413 TYR A O 1
ATOM 3168 N N . THR A 1 414 ? 4.936 -3.691 -22.826 1.00 92.81 414 THR A N 1
ATOM 3169 C CA . THR A 1 414 ? 4.360 -4.995 -22.470 1.00 92.81 414 THR A CA 1
ATOM 3170 C C . THR A 1 414 ? 3.993 -4.978 -20.997 1.00 92.81 414 THR A C 1
ATOM 3172 O O . THR A 1 414 ? 4.842 -4.690 -20.168 1.00 92.81 414 THR A O 1
ATOM 3175 N N . LEU A 1 415 ? 2.738 -5.261 -20.679 1.00 93.88 415 LEU A N 1
ATOM 3176 C CA . LEU A 1 415 ? 2.182 -5.225 -19.334 1.00 93.88 415 LEU A CA 1
ATOM 3177 C C . LEU A 1 415 ? 1.678 -6.626 -18.977 1.00 93.88 415 LEU A C 1
ATOM 3179 O O . LEU A 1 415 ? 0.922 -7.228 -19.747 1.00 93.88 415 LEU A O 1
ATOM 3183 N N . GLU A 1 416 ? 2.087 -7.136 -17.824 1.00 93.19 416 GLU A N 1
ATOM 3184 C CA . GLU A 1 416 ? 1.657 -8.422 -17.274 1.00 93.19 416 GLU A CA 1
ATOM 3185 C C . GLU A 1 416 ? 1.183 -8.205 -15.833 1.00 93.19 416 GLU A C 1
ATOM 3187 O O . GLU A 1 416 ? 1.852 -7.499 -15.085 1.00 93.19 416 GLU A O 1
ATOM 3192 N N . ASN A 1 417 ? 0.032 -8.778 -15.465 1.00 90.94 417 ASN A N 1
ATOM 3193 C CA . ASN A 1 417 ? -0.629 -8.589 -14.161 1.00 90.94 417 ASN A CA 1
ATOM 3194 C C . ASN A 1 417 ? -0.823 -7.108 -13.785 1.00 90.94 417 ASN A C 1
ATOM 3196 O O . ASN A 1 417 ? -0.307 -6.637 -12.784 1.00 90.94 417 ASN A O 1
ATOM 3200 N N . VAL A 1 418 ? -1.526 -6.352 -14.631 1.00 89.56 418 VAL A N 1
ATOM 3201 C CA . VAL A 1 418 ? -1.820 -4.930 -14.383 1.00 89.56 418 VAL A CA 1
ATOM 3202 C C . VAL A 1 418 ? -3.324 -4.696 -14.418 1.00 89.56 418 VAL A C 1
ATOM 3204 O O . VAL A 1 418 ? -4.000 -5.098 -15.365 1.00 89.56 418 VAL A O 1
ATOM 3207 N N . GLU A 1 419 ? -3.863 -3.984 -13.432 1.00 89.94 419 GLU A N 1
ATOM 3208 C CA . GLU A 1 419 ? -5.296 -3.692 -13.345 1.00 89.94 419 GLU A CA 1
ATOM 3209 C C . GLU A 1 419 ? -5.684 -2.381 -14.018 1.00 89.94 419 GLU A C 1
ATOM 3211 O O . GLU A 1 419 ? -6.789 -2.290 -14.555 1.00 89.94 419 GLU A O 1
ATOM 3216 N N . ILE A 1 420 ? -4.854 -1.336 -13.932 1.00 88.25 420 ILE A N 1
ATOM 3217 C CA . ILE A 1 420 ? -5.270 0.023 -14.313 1.00 88.25 420 ILE A CA 1
ATOM 3218 C C . ILE A 1 420 ? -4.210 0.711 -15.168 1.00 88.25 420 ILE A C 1
ATOM 3220 O O . ILE A 1 420 ? -3.046 0.820 -14.794 1.00 88.25 420 ILE A O 1
ATOM 3224 N N . LEU A 1 421 ? -4.658 1.273 -16.290 1.00 89.38 421 LEU A N 1
ATOM 3225 C CA . LEU A 1 421 ? -3.882 2.182 -17.127 1.00 89.38 421 LEU A CA 1
ATOM 3226 C C . LEU A 1 421 ? -4.432 3.600 -16.982 1.00 89.38 421 LEU A C 1
ATOM 3228 O O . LEU A 1 421 ? -5.637 3.833 -17.134 1.00 89.38 421 LEU A O 1
ATOM 3232 N N . ILE A 1 422 ? -3.553 4.557 -16.712 1.00 87.81 422 ILE A N 1
ATOM 3233 C CA . ILE A 1 422 ? -3.906 5.963 -16.523 1.00 87.81 422 ILE A CA 1
ATOM 3234 C C . ILE A 1 422 ? -3.191 6.801 -17.570 1.00 87.81 422 ILE A C 1
ATOM 3236 O O . ILE A 1 422 ? -1.970 6.786 -17.679 1.00 87.81 422 ILE A O 1
ATOM 3240 N N . PHE A 1 423 ? -3.976 7.560 -18.317 1.00 85.31 423 PHE A N 1
ATOM 3241 C CA . PHE A 1 423 ? -3.542 8.540 -19.297 1.00 85.31 423 PHE A CA 1
ATOM 3242 C C . PHE A 1 423 ? -3.909 9.943 -18.792 1.00 85.31 423 PHE A C 1
ATOM 3244 O O . PHE A 1 423 ? -4.793 10.078 -17.940 1.00 85.31 423 PHE A O 1
ATOM 3251 N N . PRO A 1 424 ? -3.289 11.010 -19.322 1.00 81.44 424 PRO A N 1
ATOM 3252 C CA . PRO A 1 424 ? -3.619 12.385 -18.950 1.00 81.44 424 PRO A CA 1
ATOM 3253 C C . PRO A 1 424 ? -5.101 12.754 -19.131 1.00 81.44 424 PRO A C 1
ATOM 3255 O O . PRO A 1 424 ? -5.600 13.640 -18.443 1.00 81.44 424 PRO A O 1
ATOM 3258 N N . ASP A 1 425 ? -5.800 12.100 -20.059 1.00 76.44 425 ASP A N 1
ATOM 3259 C CA . ASP A 1 425 ? -7.185 12.381 -20.447 1.00 76.44 425 ASP A CA 1
ATOM 3260 C C . ASP A 1 425 ? -8.172 11.244 -20.138 1.00 76.44 425 ASP A C 1
ATOM 3262 O O . ASP A 1 425 ? -9.385 11.456 -20.190 1.00 76.44 425 ASP A O 1
ATOM 3266 N N . GLN A 1 426 ? -7.685 10.046 -19.807 1.00 77.50 426 GLN A N 1
ATOM 3267 C CA . GLN A 1 426 ? -8.527 8.867 -19.634 1.00 77.50 426 GLN A CA 1
ATOM 3268 C C . GLN A 1 426 ? -7.943 7.867 -18.633 1.00 77.50 426 GLN A C 1
ATOM 3270 O O . GLN A 1 426 ? -6.739 7.683 -18.521 1.00 77.50 426 GLN A O 1
ATOM 3275 N N . ARG A 1 427 ? -8.829 7.130 -17.961 1.00 81.19 427 ARG A N 1
ATOM 3276 C CA . ARG A 1 427 ? -8.502 5.906 -17.227 1.00 81.19 427 ARG A CA 1
ATOM 3277 C C . ARG A 1 427 ? -9.079 4.691 -17.953 1.00 81.19 427 ARG A C 1
ATOM 3279 O O . ARG A 1 427 ? -10.218 4.740 -18.423 1.00 81.19 427 ARG A O 1
ATOM 3286 N N . LYS A 1 428 ? -8.315 3.603 -18.015 1.00 80.12 428 LYS A N 1
ATOM 3287 C CA . LYS A 1 428 ? -8.738 2.314 -18.564 1.00 80.12 428 LYS A CA 1
ATOM 3288 C C . LYS A 1 428 ? -8.455 1.207 -17.555 1.00 80.12 428 LYS A C 1
ATOM 3290 O O . LYS A 1 428 ? -7.300 0.899 -17.285 1.00 80.12 428 LYS A O 1
ATOM 3295 N N . ASP A 1 429 ? -9.521 0.613 -17.037 1.00 82.69 429 ASP A N 1
ATOM 3296 C CA . ASP A 1 429 ? -9.436 -0.570 -16.185 1.00 82.69 429 ASP A CA 1
ATOM 3297 C C . ASP A 1 429 ? -9.370 -1.818 -17.075 1.00 82.69 429 ASP A C 1
ATOM 3299 O O . ASP A 1 429 ? -10.133 -1.945 -18.037 1.00 82.69 429 ASP A O 1
ATOM 3303 N N . LEU A 1 430 ? -8.430 -2.709 -16.780 1.00 79.88 430 LEU A N 1
ATOM 3304 C CA . LEU A 1 430 ? -8.273 -3.989 -17.453 1.00 79.88 430 LEU A CA 1
ATOM 3305 C C . LEU A 1 430 ? -9.134 -5.037 -16.737 1.00 79.88 430 LEU A C 1
ATOM 3307 O O . LEU A 1 430 ? -9.121 -5.148 -15.504 1.00 79.88 430 LEU A O 1
ATOM 3311 N N . GLU A 1 431 ? -9.923 -5.769 -17.522 1.00 73.44 431 GLU A N 1
ATOM 3312 C CA . GLU A 1 431 ? -10.764 -6.874 -17.041 1.00 73.44 431 GLU A CA 1
ATOM 3313 C C . GLU A 1 431 ? -9.983 -8.180 -16.902 1.00 73.44 431 GLU A C 1
ATOM 3315 O O . GLU A 1 431 ? -9.043 -8.415 -17.704 1.00 73.44 431 GLU A O 1
#

Mean predicted aligned error: 16.64 Å

Nearest PDB structures (foldseek):
  2z8z-assembly1_A  TM=2.615E-01  e=8.989E-02  Pseudomonas sp. MIS38
  2zj7-assembly1_A  TM=2.290E-01  e=6.962E-02  Pseudomonas sp. MIS38
  1kia-assembly1_D  TM=5.769E-01  e=5.931E+00  Rattus norvegicus
  1nbh-assembly1_B  TM=5.743E-01  e=6.242E+00  Rattus norvegicus